Protein AF-A0A0F5JY64-F1 (afdb_monomer)

Foldseek 3Di:
DQVVLLVVLVVLLVVLVVDPPQPPCSVVLVVLSVLSVVLVVVLVVDLDLVSLLVSLLVSLVSSLVNLLSSQPPDPCSCVSNVVCLQVCLVVSLLSHLDPVSLVVSVCVNVVSVVVSVVVDDDDPVRVVVVVCSVVVSVVSSVVSNVVCNVVVVVVSVVVVVVVVVVVVVVVVVPPPPPLPDFQDDPQKGKAWWWFFKAFLVVLFGQATEIDIWTAHPVRHTDDPCCVLVVDPPDPSLVVLLSSLLRRLLLDLVFDDPNGAYEGEDELVNLLDPCSLVVSLVSNVVSVHQQLRYEYEYEDDPPHDLVSLLVSLVSNVVRNHFYEYPAAPVPPHDPVSCLSNVGQEYEYEQVLLVDADPQPRHRPLLVVCVVCVVSNHQYEYEAQDDLSSLLSCVLSVHGIYTHVLQHDIGSHPPPDSPVSSVSSVVSNVVNVVVQVVLQVQQCVVCVVVQVQVLQQLVQQQVCAPPSPCQLVGSNLQDPFWAWKFKAWPQQATPDDIHGRPPDPRADFPDVVQQDRRPDGCCPPPLNVVQVVPASHWDKDQWDQDNNRRATWIKTWHWHDHPPTIMIMITITGPRDPSRRGNSDDDD

Secondary structure (DSSP, 8-state):
-HHHHHHHHHHHHHHHHTSSS-TTTHHHHHHHHHHHHHHHHHHHT--SHHHHHHHHHHHHHHHHHHHHHHHTT-SSHHHHHHHHHHHHHHHHGGG--SHHHHHHHHHHHHHHHHHHHHTS---HHHHHHHHHHHHHHHHHHHHHHHHHHHHHHHHHHHHHHHHHHHHHHHHHTS----TTS-EEETTEEEEEEEEEEEETTTTEEEEEEEEEEEE-TT--EE-HHHHHHS-TTS-HHHHHHHHHHHHHHHHHHHSPTT-EEEEE--HHHHTSTTHHHHHHHHHHHTT--GGGEEEEEE--TT--HHHHHHHHHHHHTTT-EEEEEEETSSS--HHHHHHH--SEEEEPGGGTT-B-TTT--BSHHHHHHHHHHHT-EEEE----SHHHHHHHHHTT-SEE-STTT---BSSS-S-HHHHHHHHHHHHHHHHHHHHHHHHHHHHHHHHHHHHHHHHHHHHHHH-TT-TTGGG-GGGGSTTEEEEEEEETTS-BSSPPB-STTPPPPPPSSGGG--STT---TTSHHHHHHHHTTTS-EEPPPEE-TTT-SEEEEEEEEEEETTEEEEEEEEEE---TTSPPPP----

Solvent-accessible surface area (backbone atoms only — not comparable to full-atom values): 31755 Å² total; per-residue (Å²): 110,69,71,54,54,42,52,51,50,48,49,52,53,56,59,50,63,76,42,102,66,47,94,86,47,57,68,62,42,53,48,31,43,51,52,40,48,53,36,54,55,51,46,77,68,46,88,45,62,68,56,30,17,53,41,35,44,52,38,49,56,41,50,51,56,34,36,49,64,63,22,58,82,42,96,61,36,60,78,59,36,49,70,53,65,61,46,42,38,70,68,45,27,83,34,34,63,41,74,65,44,38,52,55,39,51,52,48,49,51,54,50,52,52,56,51,58,72,75,50,96,70,57,82,72,50,56,56,53,56,50,49,46,56,57,53,39,53,52,51,28,54,56,45,29,68,63,44,40,61,59,52,52,48,50,55,51,49,51,49,50,49,52,50,46,52,48,49,50,52,59,63,63,66,67,72,73,64,98,79,65,84,46,66,58,100,71,26,41,51,46,58,23,32,24,48,30,29,28,61,90,76,45,38,71,51,27,29,40,57,40,76,42,34,23,40,90,85,62,50,79,43,57,58,71,52,69,77,58,70,48,94,82,56,62,61,58,60,51,50,54,49,51,51,51,55,43,43,62,52,39,58,86,34,50,65,90,88,40,32,38,37,38,76,42,56,62,74,46,55,51,37,87,66,38,55,61,52,51,52,51,51,34,51,76,37,75,46,59,45,71,34,33,30,41,30,29,63,77,60,94,85,61,60,62,65,54,45,22,55,32,47,51,57,32,42,77,63,42,32,41,37,28,38,32,56,44,67,68,75,88,60,55,67,70,55,52,69,61,42,60,44,51,29,37,30,31,32,39,70,46,71,74,33,54,38,89,87,79,64,42,69,41,43,40,61,53,44,52,52,42,46,76,73,66,29,47,40,31,40,34,64,30,62,45,72,70,50,49,32,50,38,59,72,24,67,45,47,30,40,28,23,66,63,56,30,64,68,30,76,50,65,80,66,60,62,67,65,31,26,52,53,49,53,53,30,51,53,50,49,52,51,49,47,52,52,34,43,53,50,30,52,62,71,42,45,64,55,56,54,24,45,52,53,32,52,52,47,50,66,72,56,36,92,92,33,84,54,61,73,68,33,60,44,42,75,38,91,44,38,65,32,37,42,42,22,39,81,73,22,33,58,78,55,83,68,27,44,33,83,87,46,75,78,73,72,45,70,41,66,96,52,48,62,60,82,85,40,71,44,53,87,36,69,40,46,50,52,7,65,75,38,67,73,42,75,36,73,34,74,76,43,72,37,72,42,52,66,41,44,25,30,42,42,17,28,18,42,85,51,91,99,43,47,33,33,45,34,36,37,29,62,54,74,55,91,86,63,56,64,74,68,85,68,88,126

InterPro domains:
  IPR001633 EAL domain [PF00563] (189-408)
  IPR001633 EAL domain [PS50883] (174-422)
  IPR001633 EAL domain [SM00052] (154-413)
  IPR001633 EAL domain [cd01948] (189-408)
  IPR029151 Periplasmic sensor-like domain superfamily [SSF103190] (438-575)
  IPR035919 EAL domain superfamily [G3DSA:3.20.20.450] (185-430)
  IPR035919 EAL domain superfamily [SSF141868] (189-413)

Nearest PDB structures (foldseek):
  2w27-assembly1_B  TM=8.251E-01  e=2.059E-19  Bacillus subtilis
  6hq5-assembly1_B  TM=6.775E-01  e=5.168E-13  Bdellovibrio bacteriovorus HD100
  3pju-assembly1_A  TM=8.374E-01  e=8.292E-11  Pseudomonas fluorescens Pf0-1
  6hq4-assembly1_A  TM=6.434E-01  e=3.427E-12  Bdellovibrio bacteriovorus HD100
  6pwk-assembly1_A  TM=7.306E-01  e=1.885E-08  Vibrio cholerae O1 str. 2010EL-1786

Mean predicted aligned error: 16.57 Å

Sequence (586 aa):
MMSYAVLAFVFATLVRQMTQDTAGYVAYRLVCAIVMGALVFLLSRAHRPAQFGVIGTAFMLVLECGMWLNAINAHDPLCWILPSAVMIPVVAAPLWLTPLHFIVGTASFYGIGFALVNTLDLRHDAAIFCFFWGIVGVSACVLFEAGFYRFRLHHFQLKRRLDDLVKAQQAASVDAMPSSTPCSWAGIELKSHFQPLFSLSHQKAVGFEVLLRGYGADGTPISPPHIFGADPKADLTALDRLTQRLHLSNAHDALPDGAWLFLNVLPQTFILPGHPEFLENLVIHAGLATANIVIEVLESQDGDIIALSEAAARYRERGFQIAIDDFGAGHSNLDRLLRIQPDIVKLDGGLIRARCRSTKQPLLPYLVSLLHNVGMLVVVEGVETTADLILAVESNVDLVQGYLLGQPDTAANITVSDSAERVEQAFQQVGDMHGAQRRTYETQLQPYLSAMRRSVEQLRADGHPFPGFHALPMLELPLCYGCYLLDASGRPVLDPAFPGNRPPPAPRFPPMASNWDARWDNKPFFVAALATIGHPVFSQPYHSLTSGRACVALACAIPHQDQLLVLVTKLDWTSPSLAWPVATPL

Radius of gyration: 41.59 Å; Cα contacts (8 Å, |Δi|>4): 852; chains: 1; bounding box: 67×94×110 Å

Structure (mmCIF, N/CA/C/O backbone):
data_AF-A0A0F5JY64-F1
#
_entry.id   AF-A0A0F5JY64-F1
#
loop_
_atom_site.group_PDB
_atom_site.id
_atom_site.type_symbol
_atom_site.label_atom_id
_atom_site.label_alt_id
_atom_site.label_comp_id
_atom_site.label_asym_id
_atom_site.label_entity_id
_atom_site.label_seq_id
_atom_site.pdbx_PDB_ins_code
_atom_site.Cartn_x
_atom_site.Cartn_y
_atom_site.Cartn_z
_atom_site.occupancy
_atom_site.B_iso_or_equiv
_atom_site.auth_seq_id
_atom_site.auth_comp_id
_atom_site.auth_asym_id
_atom_site.auth_atom_id
_atom_site.pdbx_PDB_model_num
ATOM 1 N N . MET A 1 1 ? -11.565 -34.739 35.856 1.00 62.31 1 MET A N 1
ATOM 2 C CA . MET A 1 1 ? -11.216 -35.551 37.046 1.00 62.31 1 MET A CA 1
ATOM 3 C C . MET A 1 1 ? -12.437 -35.968 37.859 1.00 62.31 1 MET A C 1
ATOM 5 O O . MET A 1 1 ? -12.658 -37.160 37.963 1.00 62.31 1 MET A O 1
ATOM 9 N N . MET A 1 2 ? -13.258 -35.058 38.398 1.00 71.38 2 MET A N 1
ATOM 10 C CA . MET A 1 2 ? -14.348 -35.452 39.318 1.00 71.38 2 MET A CA 1
ATOM 11 C C . MET A 1 2 ? -15.415 -36.367 38.704 1.00 71.38 2 MET A C 1
ATOM 13 O O . MET A 1 2 ? -15.784 -37.363 39.314 1.00 71.38 2 MET A O 1
ATOM 17 N N . SER A 1 3 ? -15.836 -36.118 37.462 1.00 75.38 3 SER A N 1
ATOM 18 C CA . SER A 1 3 ? -16.765 -37.016 36.755 1.00 75.38 3 SER A CA 1
ATOM 19 C C . SER A 1 3 ? -16.196 -38.428 36.555 1.00 75.38 3 SER A C 1
ATOM 21 O O . SER A 1 3 ? -16.945 -39.398 36.546 1.00 75.38 3 SER A O 1
ATOM 23 N N . TYR A 1 4 ? -14.868 -38.556 36.450 1.00 75.69 4 TYR A N 1
ATOM 24 C CA . TYR A 1 4 ? -14.194 -39.852 36.361 1.00 75.69 4 TYR A CA 1
ATOM 25 C C . TYR A 1 4 ? -14.217 -40.596 37.703 1.00 75.69 4 TYR A C 1
ATOM 27 O O . TYR A 1 4 ? -14.405 -41.805 37.714 1.00 75.69 4 TYR A O 1
ATOM 35 N N . ALA A 1 5 ? -14.107 -39.887 38.833 1.00 72.75 5 ALA A N 1
ATOM 36 C CA . ALA A 1 5 ? -14.254 -40.493 40.159 1.00 72.75 5 ALA A CA 1
ATOM 37 C C . ALA A 1 5 ? -15.666 -41.070 40.369 1.00 72.75 5 ALA A C 1
ATOM 39 O O . ALA A 1 5 ? -15.803 -42.174 40.890 1.00 72.75 5 ALA A O 1
ATOM 40 N N . VAL A 1 6 ? -16.707 -40.376 39.888 1.00 80.44 6 VAL A N 1
ATOM 41 C CA . VAL A 1 6 ? -18.089 -40.892 39.905 1.00 80.44 6 VAL A CA 1
ATOM 42 C C . VAL A 1 6 ? -18.222 -42.140 39.031 1.00 80.44 6 VAL A C 1
ATOM 44 O O . VAL A 1 6 ? -18.781 -43.139 39.473 1.00 80.44 6 VAL A O 1
ATOM 47 N N . LEU A 1 7 ? -17.667 -42.118 37.815 1.00 79.56 7 LEU A N 1
ATOM 48 C CA . LEU A 1 7 ? -17.680 -43.269 36.908 1.00 79.56 7 LEU A CA 1
ATOM 49 C C . LEU A 1 7 ? -16.955 -44.484 37.515 1.00 79.56 7 LEU A C 1
ATOM 51 O O . LEU A 1 7 ? -17.487 -45.592 37.505 1.00 79.56 7 LEU A O 1
ATOM 55 N N . ALA A 1 8 ? -15.768 -44.268 38.084 1.00 76.88 8 ALA A N 1
ATOM 56 C CA . ALA A 1 8 ? -14.987 -45.303 38.753 1.00 76.88 8 ALA A CA 1
ATOM 57 C C . ALA A 1 8 ? -15.740 -45.889 39.957 1.00 76.88 8 ALA A C 1
ATOM 59 O O . ALA A 1 8 ? -15.743 -47.102 40.151 1.00 76.88 8 ALA A O 1
ATOM 60 N N . PHE A 1 9 ? -16.437 -45.048 40.726 1.00 80.25 9 PHE A N 1
ATOM 61 C CA . PHE A 1 9 ? -17.272 -45.491 41.839 1.00 80.25 9 PHE A CA 1
ATOM 62 C C . PHE A 1 9 ? -18.470 -46.340 41.382 1.00 80.25 9 PHE A C 1
ATOM 64 O O . PHE A 1 9 ? -18.772 -47.371 41.988 1.00 80.25 9 PHE A O 1
ATOM 71 N N . VAL A 1 10 ? -19.140 -45.944 40.296 1.00 81.69 10 VAL A N 1
ATOM 72 C CA . VAL A 1 10 ? -20.220 -46.738 39.687 1.00 81.69 10 VAL A CA 1
ATOM 73 C C . VAL A 1 10 ? -19.682 -48.089 39.223 1.00 81.69 10 VAL A C 1
ATOM 75 O O . VAL A 1 10 ? -20.279 -49.118 39.528 1.00 81.69 10 VAL A O 1
ATOM 78 N N . PHE A 1 11 ? -18.524 -48.109 38.562 1.00 80.00 11 PHE A N 1
ATOM 79 C CA . PHE A 1 11 ? -17.891 -49.349 38.125 1.00 80.00 11 PHE A CA 1
ATOM 80 C C . PHE A 1 11 ? -17.535 -50.260 39.308 1.00 80.00 11 PHE A C 1
ATOM 82 O O . PHE A 1 11 ? -17.880 -51.437 39.296 1.00 80.00 11 PHE A O 1
ATOM 89 N N . ALA A 1 12 ? -16.947 -49.715 40.377 1.00 76.25 12 ALA A N 1
ATOM 90 C CA . ALA A 1 12 ? -16.664 -50.462 41.603 1.00 76.25 12 ALA A CA 1
ATOM 91 C C . ALA A 1 12 ? -17.942 -51.029 42.250 1.00 76.25 12 ALA A C 1
ATOM 93 O O . ALA A 1 12 ? -17.951 -52.169 42.713 1.00 76.25 12 ALA A O 1
ATOM 94 N N . THR A 1 13 ? -19.040 -50.268 42.221 1.00 78.50 13 THR A N 1
ATOM 95 C CA . THR A 1 13 ? -20.354 -50.712 42.712 1.00 78.50 13 THR A CA 1
ATOM 96 C C . THR A 1 13 ? -20.895 -51.886 41.892 1.00 78.50 13 THR A C 1
ATOM 98 O O . THR A 1 13 ? -21.386 -52.856 42.472 1.00 78.50 13 THR A O 1
ATOM 101 N N . LEU A 1 14 ? -20.776 -51.827 40.560 1.00 79.94 14 LEU A N 1
ATOM 102 C CA . LEU A 1 14 ? -21.190 -52.897 39.646 1.00 79.94 14 LEU A CA 1
ATOM 103 C C . LEU A 1 14 ? -20.335 -54.157 39.827 1.00 79.94 14 LEU A C 1
ATOM 105 O O . LEU A 1 14 ? -20.876 -55.249 39.960 1.00 79.94 14 LEU A O 1
ATOM 109 N N . VAL A 1 15 ? -19.009 -54.015 39.916 1.00 78.62 15 VAL A N 1
ATOM 110 C CA . VAL A 1 15 ? -18.097 -55.145 40.165 1.00 78.62 15 VAL A CA 1
ATOM 111 C C . VAL A 1 15 ? -18.389 -55.784 41.524 1.00 78.62 15 VAL A C 1
ATOM 113 O O . VAL A 1 15 ? -18.421 -57.008 41.640 1.00 78.62 15 VAL A O 1
ATOM 116 N N . ARG A 1 16 ? -18.690 -54.981 42.553 1.00 75.44 16 ARG A N 1
ATOM 117 C CA . ARG A 1 16 ? -19.065 -55.507 43.870 1.00 75.44 16 ARG A CA 1
ATOM 118 C C . ARG A 1 16 ? -20.355 -56.329 43.807 1.00 75.44 16 ARG A C 1
ATOM 120 O O . ARG A 1 16 ? -20.414 -57.350 44.479 1.00 75.44 16 ARG A O 1
ATOM 127 N N . GLN A 1 17 ? -21.349 -55.965 42.992 1.00 75.00 17 GLN A N 1
ATOM 128 C CA . GLN A 1 17 ? -22.578 -56.766 42.823 1.00 75.00 17 GLN A CA 1
ATOM 129 C C . GLN A 1 17 ? -22.339 -58.171 42.255 1.00 75.00 17 GLN A C 1
ATOM 131 O O . GLN A 1 17 ? -23.184 -59.042 42.430 1.00 75.00 17 GLN A O 1
ATOM 136 N N . MET A 1 18 ? -21.206 -58.409 41.591 1.00 76.56 18 MET A N 1
ATOM 137 C CA . MET A 1 18 ? -20.865 -59.722 41.033 1.00 76.56 18 MET A CA 1
ATOM 138 C C . MET A 1 18 ? -20.319 -60.701 42.089 1.00 76.56 18 MET A C 1
ATOM 140 O O . MET A 1 18 ? -20.058 -61.860 41.778 1.00 76.56 18 MET A O 1
ATOM 144 N N . THR A 1 19 ? -20.137 -60.252 43.336 1.00 73.06 19 THR A N 1
ATOM 145 C CA . THR A 1 19 ? -19.655 -61.078 44.456 1.00 73.06 19 THR A CA 1
ATOM 146 C C . THR A 1 19 ? -20.829 -61.552 45.324 1.00 73.06 19 THR A C 1
ATOM 148 O O . THR A 1 19 ? -21.798 -60.820 45.493 1.00 73.06 19 THR A O 1
ATOM 151 N N . GLN A 1 20 ? -20.761 -62.771 45.875 1.00 58.16 20 GLN A N 1
ATOM 152 C CA . GLN A 1 20 ? -21.917 -63.517 46.418 1.00 58.16 20 GLN A CA 1
ATOM 153 C C . GLN A 1 20 ? -22.604 -62.914 47.675 1.00 58.16 20 GLN A C 1
ATOM 155 O O . GLN A 1 20 ? -23.616 -63.449 48.111 1.00 58.16 20 GLN A O 1
ATOM 160 N N . ASP A 1 21 ? -22.137 -61.772 48.202 1.00 60.50 21 ASP A N 1
ATOM 161 C CA . ASP A 1 21 ? -22.547 -61.192 49.498 1.00 60.50 21 ASP A CA 1
ATOM 162 C C . ASP A 1 21 ? -22.964 -59.702 49.409 1.00 60.50 21 ASP A C 1
ATOM 164 O O . ASP A 1 21 ? -22.333 -58.813 49.990 1.00 60.50 21 ASP A O 1
ATOM 168 N N . THR A 1 22 ? -24.006 -59.368 48.630 1.00 58.56 22 THR A N 1
ATOM 169 C CA . THR A 1 22 ? -24.363 -57.946 48.374 1.00 58.56 22 THR A CA 1
ATOM 170 C C . THR A 1 22 ? -25.824 -57.528 48.527 1.00 58.56 22 THR A C 1
ATOM 172 O O . THR A 1 22 ? -26.138 -56.365 48.266 1.00 58.56 22 THR A O 1
ATOM 175 N N . ALA A 1 23 ? -26.727 -58.402 48.968 1.00 56.69 23 ALA A N 1
ATOM 176 C CA . ALA A 1 23 ? -28.171 -58.165 48.832 1.00 56.69 23 ALA A CA 1
ATOM 177 C C . ALA A 1 23 ? -28.733 -56.928 49.582 1.00 56.69 23 ALA A C 1
ATOM 179 O O . ALA A 1 23 ? -29.783 -56.425 49.197 1.00 56.69 23 ALA A O 1
ATOM 180 N N . GLY A 1 24 ? -28.051 -56.390 50.604 1.00 64.62 24 GLY A N 1
ATOM 181 C CA . GLY A 1 24 ? -28.606 -55.327 51.464 1.00 64.62 24 GLY A CA 1
ATOM 182 C C . GLY A 1 24 ? -28.266 -53.870 51.107 1.00 64.62 24 GLY A C 1
ATOM 183 O O . GLY A 1 24 ? -28.980 -52.966 51.531 1.00 64.62 24 GLY A O 1
ATOM 184 N N . TYR A 1 25 ? -27.197 -53.604 50.345 1.00 73.56 25 TYR A N 1
ATOM 185 C CA . TYR A 1 25 ? -26.609 -52.247 50.276 1.00 73.56 25 TYR A CA 1
ATOM 186 C C . TYR A 1 25 ? -26.565 -51.615 48.881 1.00 73.56 25 TYR A C 1
ATOM 188 O O . TYR A 1 25 ? -26.108 -50.483 48.726 1.00 73.56 25 TYR A O 1
ATOM 196 N N . VAL A 1 26 ? -27.062 -52.310 47.856 1.00 78.00 26 VAL A N 1
ATOM 197 C CA . VAL A 1 26 ? -27.033 -51.835 46.462 1.00 78.00 26 VAL A CA 1
ATOM 198 C C . VAL A 1 26 ? -27.728 -50.484 46.291 1.00 78.00 26 VAL A C 1
ATOM 200 O O . VAL A 1 26 ? -27.163 -49.585 45.669 1.00 78.00 26 VAL A O 1
ATOM 203 N N . ALA A 1 27 ? -28.923 -50.322 46.866 1.00 79.75 27 ALA A N 1
ATOM 204 C CA . ALA A 1 27 ? -29.686 -49.081 46.757 1.00 79.75 27 ALA A CA 1
ATOM 205 C C . ALA A 1 27 ? -28.915 -47.893 47.355 1.00 79.75 27 ALA A C 1
ATOM 207 O O . ALA A 1 27 ? -28.800 -46.848 46.720 1.00 79.75 27 ALA A O 1
ATOM 208 N N . TYR A 1 28 ? -28.303 -48.080 48.527 1.00 83.38 28 TYR A N 1
ATOM 209 C CA . TYR A 1 28 ? -27.501 -47.048 49.186 1.00 83.38 28 TYR A CA 1
ATOM 210 C C . TYR A 1 28 ? -26.251 -46.671 48.377 1.00 83.38 28 TYR A C 1
ATOM 212 O O . TYR A 1 28 ? -25.941 -45.488 48.248 1.00 83.38 28 TYR A O 1
ATOM 220 N N . ARG A 1 29 ? -25.575 -47.644 47.749 1.00 85.00 29 ARG A N 1
ATOM 221 C CA . ARG A 1 29 ? -24.417 -47.377 46.874 1.00 85.00 29 ARG A CA 1
ATOM 222 C C . ARG A 1 29 ? -24.811 -46.561 45.639 1.00 85.00 29 ARG A C 1
ATOM 224 O O . ARG A 1 29 ? -24.128 -45.600 45.292 1.00 85.00 29 ARG A O 1
ATOM 231 N N . LEU A 1 30 ? -25.935 -46.893 45.003 1.00 83.44 30 LEU A N 1
ATOM 232 C CA . LEU A 1 30 ? -26.446 -46.135 43.855 1.00 83.44 30 LEU A CA 1
ATOM 233 C C . LEU A 1 30 ? -26.861 -44.710 44.246 1.00 83.44 30 LEU A C 1
ATOM 235 O O . LEU A 1 30 ? -26.575 -43.770 43.506 1.00 83.44 30 LEU A O 1
ATOM 239 N N . VAL A 1 31 ? -27.456 -44.525 45.429 1.00 89.75 31 VAL A N 1
ATOM 240 C CA . VAL A 1 31 ? -27.759 -43.189 45.968 1.00 89.75 31 VAL A CA 1
ATOM 241 C C . VAL A 1 31 ? -26.480 -42.369 46.141 1.00 89.75 31 VAL A C 1
ATOM 243 O O . VAL A 1 31 ? -26.442 -41.226 45.690 1.00 89.75 31 VAL A O 1
ATOM 246 N N . CYS A 1 32 ? -25.406 -42.942 46.698 1.00 87.25 32 CYS A N 1
ATOM 247 C CA . CYS A 1 32 ? -24.112 -42.258 46.785 1.00 87.25 32 CYS A CA 1
ATOM 248 C C . CYS A 1 32 ? -23.604 -41.819 45.402 1.00 87.25 32 CYS A C 1
ATOM 250 O O . CYS A 1 32 ? -23.175 -40.677 45.248 1.00 87.25 32 CYS A O 1
ATOM 252 N N . ALA A 1 33 ? -23.700 -42.679 44.383 1.00 85.69 33 ALA A N 1
ATOM 253 C CA . ALA A 1 33 ? -23.288 -42.340 43.019 1.00 85.69 33 ALA A CA 1
ATOM 254 C C . ALA A 1 33 ? -24.092 -41.166 42.428 1.00 85.69 33 ALA A C 1
ATOM 256 O O . ALA A 1 33 ? -23.510 -40.249 41.845 1.00 85.69 33 ALA A O 1
ATOM 257 N N . ILE A 1 34 ? -25.416 -41.162 42.618 1.00 90.00 34 ILE A N 1
ATOM 258 C CA . ILE A 1 34 ? -26.307 -40.091 42.147 1.00 90.00 34 ILE A CA 1
ATOM 259 C C . ILE A 1 34 ? -25.987 -38.772 42.854 1.00 90.00 34 ILE A C 1
ATOM 261 O O . ILE A 1 34 ? -25.830 -37.741 42.197 1.00 90.00 34 ILE A O 1
ATOM 265 N N . VAL A 1 35 ? -25.849 -38.802 44.182 1.00 91.44 35 VAL A N 1
ATOM 266 C CA . VAL A 1 35 ? -25.525 -37.613 44.982 1.00 91.44 35 VAL A CA 1
ATOM 267 C C . VAL A 1 35 ? -24.159 -37.055 44.580 1.00 91.44 35 VAL A C 1
ATOM 269 O O . VAL A 1 35 ? -24.030 -35.849 44.372 1.00 91.44 35 VAL A O 1
ATOM 272 N N . MET A 1 36 ? -23.156 -37.912 44.376 1.00 88.12 36 MET A N 1
ATOM 273 C CA . MET A 1 36 ? -21.852 -37.488 43.866 1.00 88.12 36 MET A CA 1
ATOM 274 C C . MET A 1 36 ? -21.953 -36.843 42.478 1.00 88.12 36 MET A C 1
ATOM 276 O O . MET A 1 36 ? -21.377 -35.779 42.265 1.00 88.12 36 MET A O 1
ATOM 280 N N . GLY A 1 37 ? -22.721 -37.421 41.549 1.00 87.25 37 GLY A N 1
ATOM 281 C CA . GLY A 1 37 ? -22.964 -36.828 40.229 1.00 87.25 37 GLY A CA 1
ATOM 282 C C . GLY A 1 37 ? -23.618 -35.443 40.304 1.00 87.25 37 GLY A C 1
ATOM 283 O O . GLY A 1 37 ? -23.169 -34.506 39.638 1.00 87.25 37 GLY A O 1
ATOM 284 N N . ALA A 1 38 ? -24.621 -35.282 41.171 1.00 90.69 38 ALA A N 1
ATOM 285 C CA . ALA A 1 38 ? -25.279 -33.999 41.410 1.00 90.69 38 ALA A CA 1
ATOM 286 C C . ALA A 1 38 ? -24.311 -32.955 41.990 1.00 90.69 38 ALA A C 1
ATOM 288 O O . ALA A 1 38 ? -24.301 -31.803 41.554 1.00 90.69 38 ALA A O 1
ATOM 289 N N . LEU A 1 39 ? -23.446 -33.358 42.924 1.00 89.44 39 LEU A N 1
ATOM 290 C CA . LEU A 1 39 ? -22.434 -32.479 43.509 1.00 89.44 39 LEU A CA 1
ATOM 291 C C . LEU A 1 39 ? -21.385 -32.045 42.477 1.00 89.44 39 LEU A C 1
ATOM 293 O O . LEU A 1 39 ? -21.033 -30.870 42.451 1.00 89.44 39 LEU A O 1
ATOM 297 N N . VAL A 1 40 ? -20.949 -32.925 41.567 1.00 86.69 40 VAL A N 1
ATOM 298 C CA . VAL A 1 40 ? -20.048 -32.547 40.456 1.00 86.69 40 VAL A CA 1
ATOM 299 C C . VAL A 1 40 ? -20.697 -31.513 39.537 1.00 86.69 40 VAL A C 1
ATOM 301 O O . VAL A 1 40 ? -20.050 -30.544 39.131 1.00 86.69 40 VAL A O 1
ATOM 304 N N . PHE A 1 41 ? -21.985 -31.680 39.236 1.00 87.50 41 PHE A N 1
ATOM 305 C CA . PHE A 1 41 ? -22.731 -30.707 38.447 1.00 87.50 41 PHE A CA 1
ATOM 306 C C . PHE A 1 41 ? -22.832 -29.350 39.157 1.00 87.50 41 PHE A C 1
ATOM 308 O O . PHE A 1 41 ? -22.538 -28.316 38.554 1.00 87.50 41 PHE A O 1
ATOM 315 N N . LEU A 1 42 ? -23.167 -29.336 40.450 1.00 87.31 42 LEU A N 1
ATOM 316 C CA . LEU A 1 42 ? -23.212 -28.112 41.255 1.00 87.31 42 LEU A CA 1
ATOM 317 C C . LEU A 1 42 ? -21.841 -27.431 41.350 1.00 87.31 42 LEU A C 1
ATOM 319 O O . LEU A 1 42 ? -21.758 -26.205 41.280 1.00 87.31 42 LEU A O 1
ATOM 323 N N . LEU A 1 43 ? -20.763 -28.213 41.431 1.00 82.88 43 LEU A N 1
ATOM 324 C CA . LEU A 1 43 ? -19.391 -27.712 41.473 1.00 82.88 43 LEU A CA 1
ATOM 325 C C . LEU A 1 43 ? -19.035 -26.921 40.200 1.00 82.88 43 LEU A C 1
ATOM 327 O O . LEU A 1 43 ? -18.375 -25.886 40.286 1.00 82.88 43 LEU A O 1
ATOM 331 N N . SER A 1 44 ? -19.525 -27.349 39.028 1.00 80.38 44 SER A N 1
ATOM 332 C CA . SER A 1 44 ? -19.327 -26.636 37.751 1.00 80.38 44 SER A CA 1
ATOM 333 C C . SER A 1 44 ? -20.014 -25.263 37.692 1.00 80.38 44 SER A C 1
ATOM 335 O O . SER A 1 44 ? -19.618 -24.400 36.909 1.00 80.38 44 SER A O 1
ATOM 337 N N . ARG A 1 45 ? -21.014 -25.046 38.554 1.00 82.06 45 ARG A N 1
ATOM 338 C CA . ARG A 1 45 ? -21.799 -23.809 38.662 1.00 82.06 45 ARG A CA 1
ATOM 339 C C . ARG A 1 45 ? -21.396 -22.940 39.854 1.00 82.06 45 ARG A C 1
ATOM 341 O O . ARG A 1 45 ? -22.040 -21.931 40.125 1.00 82.06 45 ARG A O 1
ATOM 348 N N . ALA A 1 46 ? -20.355 -23.310 40.597 1.00 83.00 46 ALA A N 1
ATOM 349 C CA . ALA A 1 46 ? -19.919 -22.526 41.742 1.00 83.00 46 ALA A CA 1
ATOM 350 C C . ALA A 1 46 ? -19.161 -21.265 41.288 1.00 83.00 46 ALA A C 1
ATOM 352 O O . ALA A 1 46 ? -18.123 -21.342 40.632 1.00 83.00 46 ALA A O 1
ATOM 353 N N . HIS A 1 47 ? -19.665 -20.093 41.682 1.00 76.56 47 HIS A N 1
ATOM 354 C CA . HIS A 1 47 ? -19.067 -18.792 41.347 1.00 76.56 47 HIS A CA 1
ATOM 355 C C . HIS A 1 47 ? -18.235 -18.196 42.491 1.00 76.56 47 HIS A C 1
ATOM 357 O O . HIS A 1 47 ? -17.524 -17.211 42.298 1.00 76.56 47 HIS A O 1
ATOM 363 N N . ARG A 1 48 ? -18.321 -18.774 43.698 1.00 80.44 48 ARG A N 1
ATOM 364 C CA . ARG A 1 48 ? -17.596 -18.312 44.889 1.00 80.44 48 ARG A CA 1
ATOM 365 C C . ARG A 1 48 ? -16.697 -19.419 45.444 1.00 80.44 48 ARG A C 1
ATOM 367 O O . ARG A 1 48 ? -17.173 -20.548 45.578 1.00 80.44 48 ARG A O 1
ATOM 374 N N . PRO A 1 49 ? -15.465 -19.095 45.885 1.00 77.00 49 PRO A N 1
ATOM 375 C CA . PRO A 1 49 ? -14.561 -20.072 46.497 1.00 77.00 49 PRO A CA 1
ATOM 376 C C . PRO A 1 49 ? -15.176 -20.824 47.686 1.00 77.00 49 PRO A C 1
ATOM 378 O O . PRO A 1 49 ? -14.980 -22.027 47.820 1.00 77.00 49 PRO A O 1
ATOM 381 N N . ALA A 1 50 ? -15.981 -20.141 48.508 1.00 80.56 50 ALA A N 1
ATOM 382 C CA . ALA A 1 50 ? -16.659 -20.757 49.649 1.00 80.56 50 ALA A CA 1
ATOM 383 C C . ALA A 1 50 ? -17.700 -21.813 49.234 1.00 80.56 50 ALA A C 1
ATOM 385 O O . ALA A 1 50 ? -17.743 -22.892 49.811 1.00 80.56 50 ALA A O 1
ATOM 386 N N . GLN A 1 51 ? -18.508 -21.536 48.204 1.00 82.38 51 GLN A N 1
ATOM 387 C CA . GLN A 1 51 ? -19.512 -22.489 47.708 1.00 82.38 51 GLN A CA 1
ATOM 388 C C . GLN A 1 51 ? -18.847 -23.732 47.120 1.00 82.38 51 GLN A C 1
ATOM 390 O O . GLN A 1 51 ? -19.255 -24.851 47.409 1.00 82.38 51 GLN A O 1
ATOM 395 N N . PHE A 1 52 ? -17.796 -23.528 46.326 1.00 81.75 52 PHE A N 1
ATOM 396 C CA . PHE A 1 52 ? -17.025 -24.620 45.746 1.00 81.75 52 PHE A CA 1
ATOM 397 C C . PHE A 1 52 ? -16.381 -25.495 46.832 1.00 81.75 52 PHE A C 1
ATOM 399 O O . PHE A 1 52 ? -16.460 -26.716 46.741 1.00 81.75 52 PHE A O 1
ATOM 406 N N . GLY A 1 53 ? -15.822 -24.882 47.884 1.00 80.12 53 GLY A N 1
ATOM 407 C CA . GLY A 1 53 ? -15.256 -25.597 49.031 1.00 80.12 53 GLY A CA 1
ATOM 408 C C . GLY A 1 53 ? -16.283 -26.461 49.764 1.00 80.12 53 GLY A C 1
ATOM 409 O O . GLY A 1 53 ? -16.032 -27.639 49.986 1.00 80.12 53 GLY A O 1
ATOM 410 N N . VAL A 1 54 ? -17.468 -25.920 50.072 1.00 84.12 54 VAL A N 1
ATOM 411 C CA . VAL A 1 54 ? -18.551 -26.677 50.734 1.00 84.12 54 VAL A CA 1
ATOM 412 C C . VAL A 1 54 ? -19.022 -27.862 49.887 1.00 84.12 54 VAL A C 1
ATOM 414 O O . VAL A 1 54 ? -19.179 -28.965 50.410 1.00 84.12 54 VAL A O 1
ATOM 417 N N . ILE A 1 55 ? -19.223 -27.659 48.580 1.00 85.50 55 ILE A N 1
ATOM 418 C CA . ILE A 1 55 ? -19.630 -28.731 47.657 1.00 85.50 55 ILE A CA 1
ATOM 419 C C . ILE A 1 55 ? -18.536 -29.804 47.574 1.00 85.50 55 ILE A C 1
ATOM 421 O O . ILE A 1 55 ? -18.845 -30.994 47.582 1.00 85.50 55 ILE A O 1
ATOM 425 N N . GLY A 1 56 ? -17.267 -29.389 47.548 1.00 82.06 56 GLY A N 1
ATOM 426 C CA . GLY A 1 56 ? -16.111 -30.278 47.603 1.00 82.06 56 GLY A CA 1
ATOM 427 C C . GLY A 1 56 ? -16.089 -31.142 48.864 1.00 82.06 56 GLY A C 1
ATOM 428 O O . GLY A 1 56 ? -15.980 -32.362 48.760 1.00 82.06 56 GLY A O 1
ATOM 429 N N . THR A 1 57 ? -16.281 -30.542 50.043 1.00 80.81 57 THR A N 1
ATOM 430 C CA . THR A 1 57 ? -16.377 -31.277 51.316 1.00 80.81 57 THR A CA 1
ATOM 431 C C . THR A 1 57 ? -17.530 -32.279 51.300 1.00 80.81 57 THR A C 1
ATOM 433 O O . THR A 1 57 ? -17.348 -33.436 51.667 1.00 80.81 57 THR A O 1
ATOM 436 N N . ALA A 1 58 ? -18.714 -31.867 50.838 1.00 85.50 58 ALA A N 1
ATOM 437 C CA . ALA A 1 58 ? -19.875 -32.750 50.762 1.00 85.50 58 ALA A CA 1
ATOM 438 C C . ALA A 1 58 ? -19.635 -33.937 49.815 1.00 85.50 58 ALA A C 1
ATOM 440 O O . ALA A 1 58 ? -19.982 -35.069 50.145 1.00 85.50 58 ALA A O 1
ATOM 441 N N . PHE A 1 59 ? -19.002 -33.698 48.663 1.00 85.25 59 PHE A N 1
ATOM 442 C CA . PHE A 1 59 ? -18.658 -34.749 47.702 1.00 85.25 59 PHE A CA 1
ATOM 443 C C . PHE A 1 59 ? -17.749 -35.807 48.331 1.00 85.25 59 PHE A C 1
ATOM 445 O O . PHE A 1 59 ? -17.977 -37.003 48.160 1.00 85.25 59 PHE A O 1
ATOM 452 N N . MET A 1 60 ? -16.763 -35.361 49.108 1.00 79.38 60 MET A N 1
ATOM 453 C CA . MET A 1 60 ? -15.811 -36.232 49.793 1.00 79.38 60 MET A CA 1
ATOM 454 C C . MET A 1 60 ? -16.485 -37.125 50.831 1.00 79.38 60 MET A C 1
ATOM 456 O O . MET A 1 60 ? -16.283 -38.335 50.812 1.00 79.38 60 MET A O 1
ATOM 460 N N . LEU A 1 61 ? -17.352 -36.552 51.667 1.00 82.12 61 LEU A N 1
ATOM 461 C CA . LEU A 1 61 ? -18.092 -37.306 52.682 1.00 82.12 61 LEU A CA 1
ATOM 462 C C . LEU A 1 61 ? -18.972 -38.399 52.061 1.00 82.12 61 LEU A C 1
ATOM 464 O O . LEU A 1 61 ? -19.034 -39.525 52.557 1.00 82.12 61 LEU A O 1
ATOM 468 N N . VAL A 1 62 ? -19.643 -38.085 50.950 1.00 86.12 62 VAL A N 1
ATOM 469 C CA . VAL A 1 62 ? -20.498 -39.050 50.244 1.00 86.12 62 VAL A CA 1
ATOM 470 C C . VAL A 1 62 ? -19.662 -40.157 49.602 1.00 86.12 62 VAL A C 1
ATOM 472 O O . VAL A 1 62 ? -20.064 -41.322 49.645 1.00 86.12 62 VAL A O 1
ATOM 475 N N . LEU A 1 63 ? -18.496 -39.818 49.044 1.00 82.62 63 LEU A N 1
ATOM 476 C CA . LEU A 1 63 ? -17.564 -40.790 48.478 1.00 82.62 63 LEU A CA 1
ATOM 477 C C . LEU A 1 63 ? -17.051 -41.765 49.548 1.00 82.62 63 LEU A C 1
ATOM 479 O O . LEU A 1 63 ? -17.045 -42.971 49.308 1.00 82.62 63 LEU A O 1
ATOM 483 N N . GLU A 1 64 ? -16.697 -41.277 50.739 1.00 78.31 64 GLU A N 1
ATOM 484 C CA . GLU A 1 64 ? -16.280 -42.119 51.869 1.00 78.31 64 GLU A CA 1
ATOM 485 C C . GLU A 1 64 ? -17.374 -43.059 52.357 1.00 78.31 64 GLU A C 1
ATOM 487 O O . GLU A 1 64 ? -17.137 -44.259 52.517 1.00 78.31 64 GLU A O 1
ATOM 492 N N . CYS A 1 65 ? -18.594 -42.545 52.521 1.00 83.06 65 CYS A N 1
ATOM 493 C CA . CYS A 1 65 ? -19.744 -43.376 52.867 1.00 83.06 65 CYS A CA 1
ATOM 494 C C . CYS A 1 65 ? -19.973 -44.468 51.810 1.00 83.06 65 CYS A C 1
ATOM 496 O O . CYS A 1 65 ? -20.233 -45.625 52.141 1.00 83.06 65 CYS A O 1
ATOM 498 N N . GLY A 1 66 ? -19.824 -44.124 50.529 1.00 81.44 66 GLY A N 1
ATOM 499 C CA . GLY A 1 66 ? -19.920 -45.074 49.427 1.00 81.44 66 GLY A CA 1
ATOM 500 C C . GLY A 1 66 ? -18.837 -46.157 49.463 1.00 81.44 66 GLY A C 1
ATOM 501 O O . GLY A 1 66 ? -19.132 -47.327 49.217 1.00 81.44 6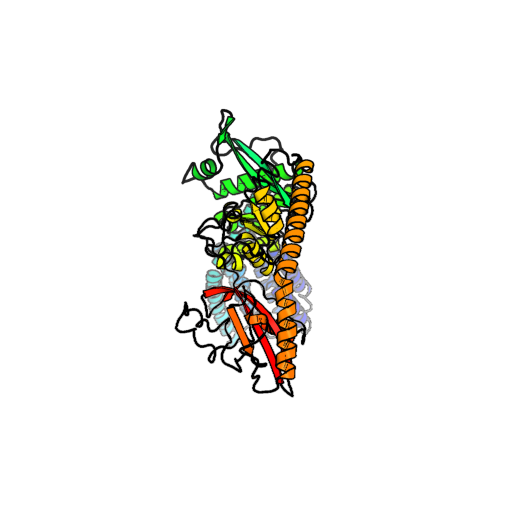6 GLY A O 1
ATOM 502 N N . MET A 1 67 ? -17.590 -45.794 49.783 1.00 79.12 67 MET A N 1
ATOM 503 C CA . MET A 1 67 ? -16.497 -46.760 49.949 1.00 79.12 67 MET A CA 1
ATOM 504 C C . MET A 1 67 ? -16.773 -47.732 51.094 1.00 79.12 67 MET A C 1
ATOM 506 O O . MET A 1 67 ? -16.593 -48.937 50.924 1.00 79.12 67 MET A O 1
ATOM 510 N N . TRP A 1 68 ? -17.261 -47.231 52.232 1.00 78.50 68 TRP A N 1
ATOM 511 C CA . TRP A 1 68 ? -17.644 -48.082 53.358 1.00 78.50 68 TRP A CA 1
ATOM 512 C C . TRP A 1 68 ? -18.704 -49.101 52.952 1.00 78.50 68 TRP A C 1
ATOM 514 O O . TRP A 1 68 ? -18.536 -50.299 53.173 1.00 78.50 68 TRP A O 1
ATOM 524 N N . LEU A 1 69 ? -19.751 -48.645 52.261 1.00 79.94 69 LEU A N 1
ATOM 525 C CA . LEU A 1 69 ? -20.798 -49.527 51.753 1.00 79.94 69 LEU A CA 1
ATOM 526 C C . LEU A 1 69 ? -20.255 -50.593 50.796 1.00 79.94 69 LEU A C 1
ATOM 528 O O . LEU A 1 69 ? -20.835 -51.676 50.724 1.00 79.94 69 LEU A O 1
ATOM 532 N N . ASN A 1 70 ? -19.178 -50.319 50.054 1.00 76.94 70 ASN A N 1
ATOM 533 C CA . ASN A 1 70 ? -18.522 -51.300 49.184 1.00 76.94 70 ASN A CA 1
ATOM 534 C C . ASN A 1 70 ? -17.668 -52.314 49.964 1.00 76.94 70 ASN A C 1
ATOM 536 O O . ASN A 1 70 ? -17.586 -53.472 49.549 1.00 76.94 70 ASN A O 1
ATOM 540 N N . ALA A 1 71 ? -17.093 -51.908 51.096 1.00 77.56 71 ALA A N 1
ATOM 541 C CA . ALA A 1 71 ? -16.198 -52.724 51.912 1.00 77.56 71 ALA A CA 1
ATOM 542 C C . ALA A 1 71 ? -16.905 -53.601 52.957 1.00 77.56 71 ALA A C 1
ATOM 544 O O . ALA A 1 71 ? -16.385 -54.659 53.308 1.00 77.56 71 ALA A O 1
ATOM 545 N 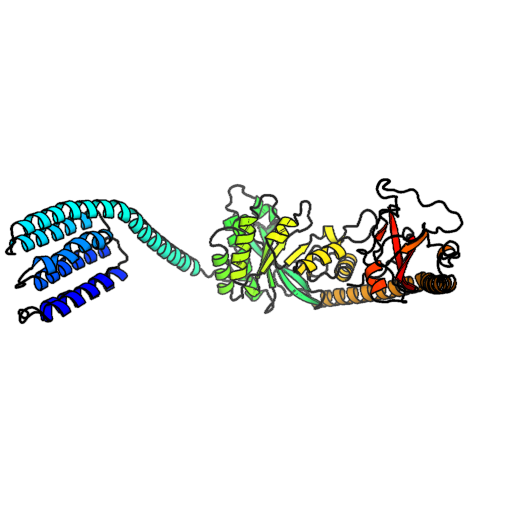N . ILE A 1 72 ? -18.088 -53.197 53.438 1.00 76.06 72 ILE A N 1
ATOM 546 C CA . ILE A 1 72 ? -18.893 -54.001 54.371 1.00 76.06 72 ILE A CA 1
ATOM 547 C C . ILE A 1 72 ? -19.107 -55.410 53.806 1.00 76.06 72 ILE A C 1
ATOM 549 O O . ILE A 1 72 ? -19.462 -55.574 52.632 1.00 76.06 72 ILE A O 1
ATOM 553 N N . ASN A 1 73 ? -18.915 -56.418 54.663 1.00 73.00 73 ASN A N 1
ATOM 554 C CA . ASN A 1 73 ? -19.088 -57.843 54.365 1.00 73.00 73 ASN A CA 1
ATOM 555 C C . ASN A 1 73 ? -18.248 -58.341 53.172 1.00 73.00 73 ASN A C 1
ATOM 557 O O . ASN A 1 73 ? -18.645 -59.271 52.476 1.00 73.00 73 ASN A O 1
ATOM 561 N N . ALA A 1 74 ? -17.128 -57.687 52.855 1.00 73.81 74 ALA A N 1
ATOM 562 C CA . ALA A 1 74 ? -16.165 -58.205 51.890 1.00 73.81 74 ALA A CA 1
ATOM 563 C C . ALA A 1 74 ? -15.147 -59.110 52.601 1.00 73.81 74 ALA A C 1
ATOM 565 O O . ALA A 1 74 ? -14.719 -58.791 53.706 1.00 73.81 74 ALA A O 1
ATOM 566 N N . HIS A 1 75 ? -14.725 -60.202 51.952 1.00 72.62 75 HIS A N 1
ATOM 567 C CA . HIS A 1 75 ? -13.694 -61.097 52.497 1.00 72.62 75 HIS A CA 1
ATOM 568 C C . HIS A 1 75 ? -12.352 -60.389 52.734 1.00 72.62 75 HIS A C 1
ATOM 570 O O . HIS A 1 75 ? -11.732 -60.605 53.768 1.00 72.62 75 HIS A O 1
ATOM 576 N N . ASP A 1 76 ? -11.947 -59.513 51.809 1.00 75.19 76 ASP A N 1
ATOM 577 C CA . ASP A 1 76 ? -10.752 -58.672 51.927 1.00 75.19 76 ASP A CA 1
ATOM 578 C C . ASP A 1 76 ? -11.152 -57.194 51.760 1.00 75.19 76 ASP A C 1
ATOM 580 O O . ASP A 1 76 ? -11.072 -56.639 50.658 1.00 75.19 76 ASP A O 1
ATOM 584 N N . PRO A 1 77 ? -11.633 -56.528 52.828 1.00 73.81 77 PRO A N 1
ATOM 585 C CA . PRO A 1 77 ? -12.225 -55.190 52.736 1.00 73.81 77 PRO A CA 1
ATOM 586 C C . PRO A 1 77 ? -11.225 -54.123 52.275 1.00 73.81 77 PRO A C 1
ATOM 588 O O . PRO A 1 77 ? -11.608 -53.153 51.619 1.00 73.81 77 PRO A O 1
ATOM 591 N N . LEU A 1 78 ? -9.930 -54.325 52.528 1.00 72.44 78 LEU A N 1
ATOM 592 C CA . LEU A 1 78 ? -8.883 -53.418 52.065 1.00 72.44 78 LEU A CA 1
ATOM 593 C C . LEU A 1 78 ? -8.773 -53.337 50.543 1.00 72.44 78 LEU A C 1
ATOM 595 O O . LEU A 1 78 ? -8.562 -52.244 50.027 1.00 72.44 78 LEU A O 1
ATOM 599 N N . CYS A 1 79 ? -8.961 -54.433 49.805 1.00 71.81 79 CYS A N 1
ATOM 600 C CA . CYS A 1 79 ? -8.893 -54.405 48.339 1.00 71.81 79 CYS A CA 1
ATOM 601 C C . CYS A 1 79 ? -9.973 -53.501 47.720 1.00 71.81 79 CYS A C 1
ATOM 603 O O . CYS A 1 79 ? -9.788 -52.987 46.619 1.00 71.81 79 CYS A O 1
ATOM 605 N N . TRP A 1 80 ? -11.069 -53.266 48.448 1.00 73.94 80 TRP A N 1
ATOM 606 C CA . TRP A 1 80 ? -12.180 -52.412 48.028 1.00 73.94 80 TRP A CA 1
ATOM 607 C C . TRP A 1 80 ? -12.026 -50.948 48.456 1.00 73.94 80 TRP A C 1
ATOM 609 O O . TRP A 1 80 ? -12.664 -50.078 47.868 1.00 73.94 80 TRP A O 1
ATOM 619 N N . ILE A 1 81 ? -11.177 -50.668 49.450 1.00 73.25 81 ILE A N 1
ATOM 620 C CA . ILE A 1 81 ? -10.940 -49.317 49.983 1.00 73.25 81 ILE A CA 1
ATOM 621 C C . ILE A 1 81 ? -9.651 -48.712 49.415 1.00 73.25 81 ILE A C 1
ATOM 623 O O . ILE A 1 81 ? -9.626 -47.531 49.081 1.00 73.25 81 ILE A O 1
ATOM 627 N N . LEU A 1 82 ? -8.584 -49.504 49.271 1.00 69.00 82 LEU A N 1
ATOM 628 C CA . LEU A 1 82 ? -7.220 -49.028 49.009 1.00 69.00 82 LEU A CA 1
ATOM 629 C C . LEU A 1 82 ? -7.069 -48.191 47.720 1.00 69.00 82 LEU A C 1
ATOM 631 O O . LEU A 1 82 ? -6.462 -47.120 47.798 1.00 69.00 82 LEU A O 1
ATOM 635 N N . PRO A 1 83 ? -7.630 -48.584 46.554 1.00 64.31 83 PRO A N 1
ATOM 636 C CA . PRO A 1 83 ? -7.487 -47.793 45.328 1.00 64.31 83 PRO A CA 1
ATOM 637 C C . PRO A 1 83 ? -8.096 -46.393 45.466 1.00 64.31 83 PRO A C 1
ATOM 639 O O . PRO A 1 83 ? -7.539 -45.407 44.988 1.00 64.31 83 PRO A O 1
ATOM 642 N N . SER A 1 84 ? -9.226 -46.293 46.161 1.00 66.31 84 SER A N 1
ATOM 643 C CA . SER A 1 84 ? -9.910 -45.029 46.400 1.00 66.31 84 SER A CA 1
ATOM 644 C C . SER A 1 84 ? -9.245 -44.239 47.527 1.00 66.31 84 SER A C 1
ATOM 646 O O . SER A 1 84 ? -9.011 -43.049 47.361 1.00 66.31 84 SER A O 1
ATOM 648 N N . ALA A 1 85 ? -8.825 -44.881 48.616 1.00 66.12 85 ALA A N 1
ATOM 649 C CA . ALA A 1 85 ? -8.132 -44.231 49.727 1.00 66.12 85 ALA A CA 1
ATOM 650 C C . ALA A 1 85 ? -6.829 -43.533 49.297 1.00 66.12 85 ALA A C 1
ATOM 652 O O . ALA A 1 85 ? -6.505 -42.477 49.834 1.00 66.12 85 ALA A O 1
ATOM 653 N N . VAL A 1 86 ? -6.113 -44.065 48.299 1.00 65.56 86 VAL A N 1
ATOM 654 C CA . VAL A 1 86 ? -4.909 -43.433 47.726 1.00 65.56 86 VAL A CA 1
ATOM 655 C C . VAL A 1 86 ? -5.257 -42.339 46.710 1.00 65.56 86 VAL A C 1
ATOM 657 O O . VAL A 1 86 ? -4.633 -41.278 46.697 1.00 65.56 86 VAL A O 1
ATOM 660 N N . MET A 1 87 ? -6.268 -42.563 45.867 1.00 64.44 87 MET A N 1
ATOM 661 C CA . MET A 1 87 ? -6.669 -41.600 44.834 1.00 64.44 87 MET A CA 1
ATOM 662 C C . MET A 1 87 ? -7.384 -40.373 45.400 1.00 64.44 87 MET A C 1
ATOM 664 O O . MET A 1 87 ? -7.305 -39.294 44.815 1.00 64.44 87 MET A O 1
ATOM 668 N N . ILE A 1 88 ? -8.080 -40.514 46.526 1.00 66.75 88 ILE A N 1
ATOM 669 C CA . ILE A 1 88 ? -8.891 -39.448 47.104 1.00 66.75 88 ILE A CA 1
ATOM 670 C C . ILE A 1 88 ? -8.041 -38.254 47.561 1.00 66.75 88 ILE A C 1
ATOM 672 O O . ILE A 1 88 ? -8.340 -37.156 47.106 1.00 66.75 88 ILE A O 1
ATOM 676 N N . PRO A 1 89 ? -6.958 -38.406 48.342 1.00 61.94 89 PRO A N 1
ATOM 677 C CA . PRO A 1 89 ? -6.046 -37.307 48.672 1.00 61.94 89 PRO A CA 1
ATOM 678 C C . PRO A 1 89 ? -5.555 -36.524 47.442 1.00 61.94 89 PRO A C 1
ATOM 680 O O . PRO A 1 89 ? -5.571 -35.293 47.428 1.00 61.94 89 PRO A O 1
ATOM 683 N N . VAL A 1 90 ? -5.201 -37.237 46.368 1.00 62.81 90 VAL A N 1
ATOM 684 C CA . VAL A 1 90 ? -4.674 -36.657 45.119 1.00 62.81 90 VAL A CA 1
ATOM 685 C C . VAL A 1 90 ? -5.755 -35.902 44.343 1.00 62.81 90 VAL A C 1
ATOM 687 O O . VAL A 1 90 ? -5.526 -34.807 43.831 1.00 62.81 90 VAL A O 1
ATOM 690 N N . VAL A 1 91 ? -6.952 -36.479 44.252 1.00 61.97 91 VAL A N 1
ATOM 691 C CA . VAL A 1 91 ? -8.066 -35.923 43.476 1.00 61.97 91 VAL A CA 1
ATOM 692 C C . VAL A 1 91 ? -8.804 -34.839 44.261 1.00 61.97 91 VAL A C 1
ATOM 694 O O . VAL A 1 91 ? -9.345 -33.924 43.648 1.00 61.97 91 VAL A O 1
ATOM 697 N N . ALA A 1 92 ? -8.794 -34.896 45.593 1.00 61.69 92 ALA A N 1
ATOM 698 C CA . ALA A 1 92 ? -9.502 -33.980 46.475 1.00 61.69 92 ALA A CA 1
ATOM 699 C C . ALA A 1 92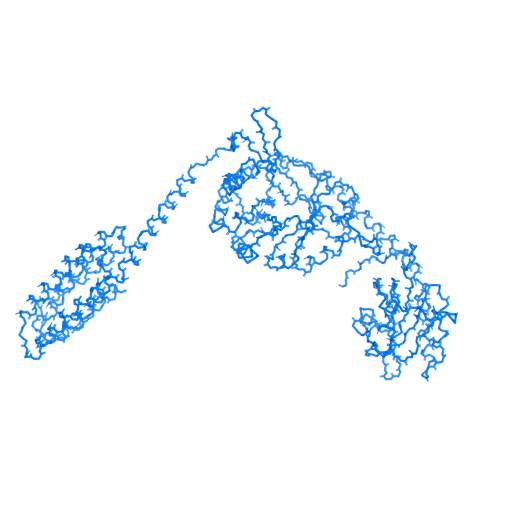 ? -8.723 -32.721 46.828 1.00 61.69 92 ALA A C 1
ATOM 701 O O . ALA A 1 92 ? -9.356 -31.711 47.106 1.00 61.69 92 ALA A O 1
ATOM 702 N N . ALA A 1 93 ? -7.386 -32.735 46.793 1.00 61.88 93 ALA A N 1
ATOM 703 C CA . ALA A 1 93 ? -6.576 -31.547 47.072 1.00 61.88 93 ALA A CA 1
ATOM 704 C C . ALA A 1 93 ? -7.048 -30.271 46.317 1.00 61.88 93 ALA A C 1
ATOM 706 O O . ALA A 1 93 ? -7.144 -29.213 46.937 1.00 61.88 93 ALA A O 1
ATOM 707 N N . PRO A 1 94 ? -7.475 -30.338 45.036 1.00 59.91 94 PRO A N 1
ATOM 708 C CA . PRO A 1 94 ? -8.030 -29.196 44.302 1.00 59.91 94 PRO A CA 1
ATOM 709 C C . PRO A 1 94 ? -9.444 -28.744 44.716 1.00 59.91 94 PRO A C 1
ATOM 711 O O . PRO A 1 94 ? -9.914 -27.734 44.185 1.00 59.91 94 PRO A O 1
ATOM 714 N N . LEU A 1 95 ? -10.153 -29.493 45.573 1.00 64.62 95 LEU A N 1
ATOM 715 C CA . LEU A 1 95 ? -11.497 -29.160 46.075 1.00 64.62 95 LEU A CA 1
ATOM 716 C C . LEU A 1 95 ? -11.455 -28.168 47.249 1.00 64.62 95 LEU A C 1
ATOM 718 O O . LEU A 1 95 ? -12.439 -27.474 47.512 1.00 64.62 95 LEU A O 1
ATOM 722 N N . TRP A 1 96 ? -10.308 -28.052 47.918 1.00 69.31 96 TRP A N 1
ATOM 723 C CA . TRP A 1 96 ? -10.124 -27.216 49.098 1.00 69.31 96 TRP A CA 1
ATOM 724 C C . TRP A 1 96 ? -9.574 -25.843 48.712 1.00 69.31 96 TRP A C 1
ATOM 726 O O . TRP A 1 96 ? -8.375 -25.609 48.642 1.00 69.31 96 TRP A O 1
ATOM 736 N N . LEU A 1 97 ? -10.476 -24.912 48.412 1.00 65.50 97 LEU A N 1
ATOM 737 C CA . LEU A 1 97 ? -10.103 -23.576 47.934 1.00 65.50 97 LEU A CA 1
ATOM 738 C C . LEU A 1 97 ? -9.726 -22.583 49.029 1.00 65.50 97 LEU A C 1
ATOM 740 O O . LEU A 1 97 ? -9.252 -21.500 48.702 1.00 65.50 97 LEU A O 1
ATOM 744 N N . THR A 1 98 ? -10.001 -22.881 50.298 1.00 70.31 98 THR A N 1
ATOM 745 C CA . THR A 1 98 ? -9.593 -22.020 51.411 1.00 70.31 98 THR A CA 1
ATOM 746 C C . THR A 1 98 ? -8.949 -22.860 52.506 1.00 70.31 98 THR A C 1
ATOM 748 O O . THR A 1 98 ? -9.369 -24.009 52.690 1.00 70.31 98 THR A O 1
ATOM 751 N N . PRO A 1 99 ? -8.023 -22.279 53.293 1.00 75.56 99 PRO A N 1
ATOM 752 C CA . PRO A 1 99 ? -7.401 -22.980 54.414 1.00 75.56 99 PRO A CA 1
ATOM 753 C C . PRO A 1 99 ? -8.432 -23.580 55.377 1.00 75.56 99 PRO A C 1
ATOM 755 O O . PRO A 1 99 ? -8.261 -24.686 55.876 1.00 75.56 99 PRO A O 1
ATOM 758 N N . LEU A 1 100 ? -9.558 -22.884 55.585 1.00 79.69 100 LEU A N 1
ATOM 759 C CA . LEU A 1 100 ? -10.648 -23.372 56.427 1.00 79.69 100 LEU A CA 1
ATOM 760 C C . LEU A 1 100 ? -11.283 -24.651 55.873 1.00 79.69 100 LEU A C 1
ATOM 762 O O . LEU A 1 100 ? -11.436 -25.614 56.616 1.00 79.69 100 LEU A O 1
ATOM 766 N N . HIS A 1 101 ? -11.654 -24.676 54.589 1.00 77.56 101 HIS A N 1
ATOM 767 C CA . HIS A 1 101 ? -12.251 -25.877 54.008 1.00 77.56 101 HIS A CA 1
ATOM 768 C C . HIS A 1 101 ? -11.240 -27.019 54.026 1.00 77.56 101 HIS A C 1
ATOM 770 O O . HIS A 1 101 ? -11.609 -28.113 54.443 1.00 77.56 101 HIS A O 1
ATOM 776 N N . PHE A 1 102 ? -9.980 -26.750 53.656 1.00 76.81 102 PHE A N 1
ATOM 777 C CA . PHE A 1 102 ? -8.900 -27.735 53.700 1.00 76.81 102 PHE A CA 1
ATOM 778 C C . PHE A 1 102 ? -8.801 -28.394 55.072 1.00 76.81 102 PHE A C 1
ATOM 780 O O . PHE A 1 102 ? -8.872 -29.616 55.159 1.00 76.81 102 PHE A O 1
ATOM 787 N N . ILE A 1 103 ? -8.718 -27.600 56.143 1.00 78.06 103 ILE A N 1
ATOM 788 C CA . ILE A 1 103 ? -8.651 -28.118 57.513 1.00 78.06 103 ILE A CA 1
ATOM 789 C C . ILE A 1 103 ? -9.908 -28.923 57.840 1.00 78.06 103 ILE A C 1
ATOM 791 O O . ILE A 1 103 ? -9.805 -30.072 58.261 1.00 78.06 103 ILE A O 1
ATOM 795 N N . VAL A 1 104 ? -11.091 -28.337 57.628 1.00 79.62 104 VAL A N 1
ATOM 796 C CA . VAL A 1 104 ? -12.368 -28.934 58.038 1.00 79.62 104 VAL A CA 1
ATOM 797 C C . VAL A 1 104 ? -12.579 -30.285 57.386 1.00 79.62 104 VAL A C 1
ATOM 799 O O . VAL A 1 104 ? -12.911 -31.251 58.072 1.00 79.62 104 VAL A O 1
ATOM 802 N N . GLY A 1 105 ? -12.401 -30.389 56.076 1.00 74.75 105 GLY A N 1
ATOM 803 C CA . GLY A 1 105 ? -12.708 -31.647 55.431 1.00 74.75 105 GLY A CA 1
ATOM 804 C C . GLY A 1 105 ? -11.518 -32.583 55.242 1.00 74.75 105 GLY A C 1
ATOM 805 O O . GLY A 1 105 ? -11.766 -33.771 55.091 1.00 74.75 105 GLY A O 1
ATOM 806 N N . THR A 1 106 ? -10.266 -32.138 55.415 1.00 76.62 106 THR A N 1
ATOM 807 C CA . THR A 1 106 ? -9.164 -33.069 55.730 1.00 76.62 106 THR A CA 1
ATOM 808 C C . THR A 1 106 ? -9.418 -33.735 57.082 1.00 76.62 106 THR A C 1
ATOM 810 O O . THR A 1 106 ? -9.339 -34.955 57.187 1.00 76.62 106 THR A O 1
ATOM 813 N N . ALA A 1 107 ? -9.800 -32.964 58.108 1.00 80.88 107 ALA A N 1
ATOM 814 C CA . ALA A 1 107 ? -10.141 -33.511 59.420 1.00 80.88 107 ALA A CA 1
ATOM 815 C C . ALA A 1 107 ? -11.359 -34.443 59.359 1.00 80.88 107 ALA A C 1
ATOM 817 O O . ALA A 1 107 ? -11.353 -35.497 59.988 1.00 80.88 107 ALA A O 1
ATOM 818 N N . SER A 1 108 ? -12.378 -34.087 58.570 1.00 79.56 108 SER A N 1
ATOM 819 C CA . SER A 1 108 ? -13.563 -34.935 58.390 1.00 79.56 108 SER A CA 1
ATOM 820 C C . SER A 1 108 ? -13.228 -36.234 57.649 1.00 79.56 108 SER A C 1
ATOM 822 O O . SER A 1 108 ? -13.633 -37.295 58.111 1.00 79.56 108 SER A O 1
ATOM 824 N N . PHE A 1 109 ? -12.439 -36.154 56.570 1.00 76.81 109 PHE A N 1
ATOM 825 C CA . PHE A 1 109 ? -11.991 -37.306 55.781 1.00 76.81 109 PHE A CA 1
ATOM 826 C C . PHE A 1 109 ? -11.194 -38.291 56.641 1.00 76.81 109 PHE A C 1
ATOM 828 O O . PHE A 1 109 ? -11.582 -39.436 56.841 1.00 76.81 109 PHE A O 1
ATOM 835 N N . TYR A 1 110 ? -10.111 -37.834 57.274 1.00 77.88 110 TYR A N 1
ATOM 836 C CA . TYR A 1 110 ? -9.324 -38.731 58.121 1.00 77.88 110 TYR A CA 1
ATOM 837 C C . TYR A 1 110 ? -10.101 -39.190 59.359 1.00 77.88 110 TYR A C 1
ATOM 839 O O . TYR A 1 110 ? -9.958 -40.340 59.757 1.00 77.88 110 TYR A O 1
ATOM 847 N N . GLY A 1 111 ? -10.963 -38.353 59.941 1.00 80.56 111 GLY A N 1
ATOM 848 C CA . GLY A 1 111 ? -11.813 -38.746 61.066 1.00 80.56 111 GLY A CA 1
ATOM 849 C C . GLY A 1 111 ? -12.750 -39.909 60.726 1.00 80.56 111 GLY A C 1
ATOM 850 O O . GLY A 1 111 ? -12.803 -40.893 61.465 1.00 80.56 111 GLY A O 1
ATOM 851 N N . ILE A 1 112 ? -13.445 -39.828 59.588 1.00 77.19 112 ILE A N 1
ATOM 852 C CA . ILE A 1 112 ? -14.347 -40.885 59.112 1.00 77.19 112 ILE A CA 1
ATOM 853 C C . ILE A 1 112 ? -13.549 -42.097 58.636 1.00 77.19 112 ILE A C 1
ATOM 855 O O . ILE A 1 112 ? -13.877 -43.221 59.007 1.00 77.19 112 ILE A O 1
ATOM 859 N N . GLY A 1 113 ? -12.474 -41.889 57.879 1.00 74.75 113 GLY A N 1
ATOM 860 C CA . GLY A 1 113 ? -11.598 -42.951 57.397 1.00 74.75 113 GLY A CA 1
ATOM 861 C C . GLY A 1 113 ? -10.931 -43.757 58.518 1.00 74.75 113 GLY A C 1
ATOM 862 O O . GLY A 1 113 ? -10.893 -44.982 58.443 1.00 74.75 113 GLY A O 1
ATOM 863 N N . PHE A 1 114 ? -10.464 -43.121 59.599 1.00 76.88 114 PHE A N 1
ATOM 864 C CA . PHE A 1 114 ? -9.929 -43.838 60.763 1.00 76.88 114 PHE A CA 1
ATOM 865 C C . PHE A 1 114 ? -11.018 -44.598 61.522 1.00 76.88 114 PHE A C 1
ATOM 867 O O . PHE A 1 114 ? -10.801 -45.749 61.902 1.00 76.88 114 PHE A O 1
ATOM 874 N N . ALA A 1 115 ? -12.196 -43.995 61.718 1.00 77.88 115 ALA A N 1
ATOM 875 C CA . ALA A 1 115 ? -13.330 -44.691 62.323 1.00 77.88 115 ALA A CA 1
ATOM 876 C C . ALA A 1 115 ? -13.726 -45.928 61.498 1.00 77.88 115 ALA A C 1
ATOM 878 O O . ALA A 1 115 ? -13.924 -47.003 62.055 1.00 77.88 115 ALA A O 1
ATOM 879 N N . LEU A 1 116 ? -13.748 -45.791 60.172 1.00 72.44 116 LEU A N 1
ATOM 880 C CA . LEU A 1 116 ? -13.996 -46.855 59.208 1.00 72.44 116 LEU A CA 1
ATOM 881 C C . LEU A 1 116 ? -12.975 -47.992 59.333 1.00 72.44 116 LEU A C 1
ATOM 883 O O . LEU A 1 116 ? -13.365 -49.139 59.533 1.00 72.44 116 LEU A O 1
ATOM 887 N N . VAL A 1 117 ? -11.681 -47.684 59.245 1.00 72.50 117 VAL A N 1
ATOM 888 C CA . VAL A 1 117 ? -10.596 -48.675 59.332 1.00 72.50 117 VAL A CA 1
ATOM 889 C C . VAL A 1 117 ? -10.674 -49.466 60.642 1.00 72.50 117 VAL A C 1
ATOM 891 O O . VAL A 1 117 ? -10.513 -50.682 60.623 1.00 72.50 117 VAL A O 1
ATOM 894 N N . ASN A 1 118 ? -11.022 -48.811 61.753 1.00 74.31 118 ASN A N 1
ATOM 895 C CA . ASN A 1 118 ? -11.170 -49.455 63.063 1.00 74.31 118 ASN A CA 1
ATOM 896 C C . ASN A 1 118 ? -12.391 -50.387 63.183 1.00 74.31 118 ASN A C 1
ATOM 898 O O . ASN A 1 118 ? -12.462 -51.165 64.130 1.00 74.31 118 ASN A O 1
ATOM 902 N N . THR A 1 119 ? -13.355 -50.317 62.259 1.00 72.50 119 THR A N 1
ATOM 903 C CA . THR A 1 119 ? -14.513 -51.236 62.226 1.00 72.50 119 THR A CA 1
ATOM 904 C C . THR A 1 119 ? -14.267 -52.495 61.395 1.00 72.50 119 THR A C 1
ATOM 906 O O . THR A 1 119 ? -15.125 -53.376 61.357 1.00 72.50 119 THR A O 1
ATOM 909 N N . LEU A 1 120 ? -13.121 -52.586 60.715 1.00 69.12 120 LEU A N 1
ATOM 910 C CA . LEU A 1 120 ? -12.772 -53.697 59.835 1.00 69.12 120 LEU A CA 1
ATOM 911 C C . LEU A 1 120 ? -11.837 -54.677 60.553 1.00 69.12 120 LEU A C 1
ATOM 913 O O . LEU A 1 120 ? -10.964 -54.271 61.315 1.00 69.12 120 LEU A O 1
ATOM 917 N N . ASP A 1 121 ? -11.998 -55.971 60.280 1.00 68.75 121 ASP A N 1
ATOM 918 C CA . ASP A 1 121 ? -11.108 -57.016 60.794 1.00 68.75 121 ASP A CA 1
ATOM 919 C C . ASP A 1 121 ? -9.834 -57.079 59.930 1.00 68.75 121 ASP A C 1
ATOM 921 O O . ASP A 1 121 ? -9.842 -57.569 58.796 1.00 68.75 121 ASP A O 1
ATOM 925 N N . LEU A 1 122 ? -8.752 -56.468 60.417 1.00 67.81 122 LEU A N 1
ATOM 926 C CA . LEU A 1 122 ? -7.510 -56.248 59.673 1.00 67.81 122 LEU A CA 1
ATOM 927 C C . LEU A 1 122 ? -6.440 -57.276 60.077 1.00 67.81 122 LEU A C 1
ATOM 929 O O . LEU A 1 122 ? -6.116 -57.430 61.252 1.00 67.81 122 LEU A O 1
ATOM 933 N N . ARG A 1 123 ? -5.813 -57.939 59.095 1.00 72.38 123 ARG A N 1
ATOM 934 C CA . ARG A 1 123 ? -4.623 -58.789 59.326 1.00 72.38 123 ARG A CA 1
ATOM 935 C C . ARG A 1 123 ? -3.405 -57.933 59.725 1.00 72.38 123 ARG A C 1
AT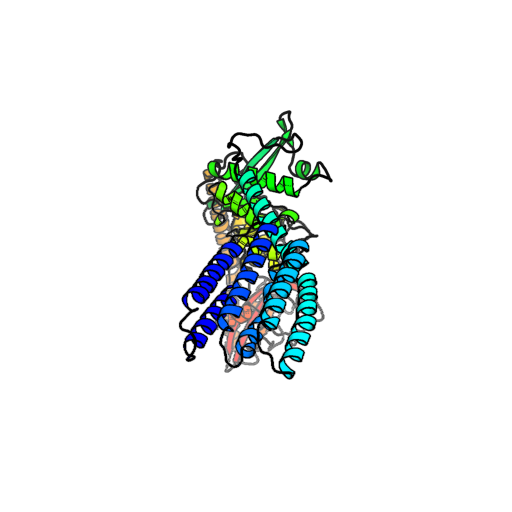OM 937 O O . ARG A 1 123 ? -3.367 -56.747 59.433 1.00 72.38 123 ARG A O 1
ATOM 944 N N . HIS A 1 124 ? -2.369 -58.511 60.338 1.00 62.19 124 HIS A N 1
ATOM 945 C CA . HIS A 1 124 ? -1.224 -57.739 60.872 1.00 62.19 124 HIS A CA 1
ATOM 946 C C . HIS A 1 124 ? -0.547 -56.806 59.833 1.00 62.19 124 HIS A C 1
ATOM 948 O O . HIS A 1 124 ? -0.248 -55.654 60.142 1.00 62.19 124 HIS A O 1
ATOM 954 N N . ASP A 1 125 ? -0.409 -57.246 58.576 1.00 65.25 125 ASP A N 1
ATOM 955 C CA . ASP A 1 125 ? 0.201 -56.454 57.489 1.00 65.25 125 ASP A CA 1
ATOM 956 C C . ASP A 1 125 ? -0.684 -55.285 57.002 1.00 65.25 125 ASP A C 1
ATOM 958 O O . ASP A 1 125 ? -0.196 -54.302 56.440 1.00 65.25 125 ASP A O 1
ATOM 962 N N . ALA A 1 126 ? -1.995 -55.350 57.254 1.00 65.81 126 ALA A N 1
ATOM 963 C CA . ALA A 1 126 ? -2.964 -54.319 56.889 1.00 65.81 126 ALA A CA 1
ATOM 964 C C . ALA A 1 126 ? -2.806 -53.038 57.721 1.00 65.81 126 ALA A C 1
ATOM 966 O O . ALA A 1 126 ? -2.980 -51.934 57.203 1.00 65.81 126 ALA A O 1
ATOM 967 N N . ALA A 1 127 ? -2.428 -53.176 58.995 1.00 65.56 127 ALA A N 1
ATOM 968 C CA . ALA A 1 127 ? -2.221 -52.045 59.895 1.00 65.56 127 ALA A CA 1
ATOM 969 C C . ALA A 1 127 ? -1.068 -51.141 59.422 1.00 65.56 127 ALA A C 1
ATOM 971 O O . ALA A 1 127 ? -1.169 -49.915 59.487 1.00 65.56 127 ALA A O 1
ATOM 972 N N . ILE A 1 128 ? -0.006 -51.741 58.870 1.00 68.25 128 ILE A N 1
ATOM 973 C CA . ILE A 1 128 ? 1.136 -51.022 58.290 1.00 68.25 128 ILE A CA 1
ATOM 974 C C . ILE A 1 128 ? 0.680 -50.194 57.082 1.00 68.25 128 ILE A C 1
ATOM 976 O O . ILE A 1 128 ? 1.004 -49.011 56.984 1.00 68.25 128 ILE A O 1
ATOM 980 N N . PHE A 1 129 ? -0.133 -50.770 56.195 1.00 68.81 129 PHE A N 1
ATOM 981 C CA . PHE A 1 129 ? -0.686 -50.051 55.043 1.00 68.81 129 PHE A CA 1
ATOM 982 C C . PHE A 1 129 ? -1.588 -48.878 55.447 1.00 68.81 129 PHE A C 1
ATOM 984 O O . PHE A 1 129 ? -1.457 -47.788 54.888 1.00 68.81 129 PHE A O 1
ATOM 991 N N . CYS A 1 130 ? -2.461 -49.060 56.442 1.00 71.00 130 CYS A N 1
ATOM 992 C CA . CYS A 1 130 ? -3.295 -47.979 56.974 1.00 71.00 130 CYS A CA 1
ATOM 993 C C . CYS A 1 130 ? -2.454 -46.852 57.596 1.00 71.00 130 CYS A C 1
ATOM 995 O O . CYS A 1 130 ? -2.776 -45.674 57.431 1.00 71.00 130 CYS A O 1
ATOM 997 N N . PHE A 1 131 ? -1.347 -47.195 58.257 1.00 72.38 131 PHE A N 1
ATOM 998 C CA . PHE A 1 131 ? -0.411 -46.222 58.815 1.00 72.38 131 PHE A CA 1
ATOM 999 C C . PHE A 1 131 ? 0.315 -45.417 57.722 1.00 72.38 131 PHE A C 1
ATOM 1001 O O . PHE A 1 131 ? 0.358 -44.186 57.785 1.00 72.38 131 PHE A O 1
ATOM 1008 N N . PHE A 1 132 ? 0.816 -46.085 56.675 1.00 69.00 132 PHE A N 1
ATOM 1009 C CA . PHE A 1 132 ? 1.414 -45.414 55.515 1.00 69.00 132 PHE A CA 1
ATOM 1010 C C . PHE A 1 132 ? 0.415 -44.508 54.791 1.00 69.00 132 PHE A C 1
ATOM 1012 O O . PHE A 1 132 ? 0.783 -43.405 54.391 1.00 69.00 132 PHE A O 1
ATOM 1019 N N . TRP A 1 133 ? -0.846 -44.925 54.666 1.00 74.56 133 TRP A N 1
ATOM 1020 C CA . TRP A 1 133 ? -1.905 -44.095 54.092 1.00 74.56 133 TRP A CA 1
ATOM 1021 C C . TRP A 1 133 ? -2.106 -42.788 54.871 1.00 74.56 133 TRP A C 1
ATOM 1023 O O . TRP A 1 133 ? -2.148 -41.724 54.257 1.00 74.56 133 TRP A O 1
ATOM 1033 N N . GLY A 1 134 ? -2.139 -42.839 56.207 1.00 71.12 134 GLY A N 1
ATOM 1034 C CA . GLY A 1 134 ? -2.237 -41.635 57.035 1.00 71.12 134 GLY A CA 1
ATOM 1035 C C . GLY A 1 134 ? -1.058 -40.677 56.832 1.00 71.12 134 GLY A C 1
ATOM 1036 O O . GLY A 1 134 ? -1.255 -39.486 56.606 1.00 71.12 134 GLY A O 1
ATOM 1037 N N . ILE A 1 135 ? 0.176 -41.189 56.849 1.00 73.62 135 ILE A N 1
ATOM 1038 C CA . ILE A 1 135 ? 1.382 -40.349 56.730 1.00 73.62 135 ILE A CA 1
ATOM 1039 C C . ILE A 1 135 ? 1.540 -39.779 55.315 1.00 73.62 135 ILE A C 1
ATOM 1041 O O . ILE A 1 135 ? 1.736 -38.572 55.139 1.00 73.62 135 ILE A O 1
ATOM 1045 N N . VAL A 1 136 ? 1.463 -40.635 54.295 1.00 69.75 136 VAL A N 1
ATOM 1046 C CA . VAL A 1 136 ? 1.691 -40.250 52.894 1.00 69.75 136 VAL A CA 1
ATOM 1047 C C . VAL A 1 136 ? 0.517 -39.431 52.363 1.00 69.75 136 VAL A C 1
ATOM 1049 O O . VAL A 1 136 ? 0.721 -38.447 51.658 1.00 69.75 136 VAL A O 1
ATOM 1052 N N . GLY A 1 137 ? -0.713 -39.781 52.736 1.00 70.00 137 GLY A N 1
ATOM 1053 C CA . GLY A 1 137 ? -1.908 -39.067 52.302 1.00 70.00 137 GLY A CA 1
ATOM 1054 C C . GLY A 1 137 ? -1.969 -37.642 52.851 1.00 70.00 137 GLY A C 1
ATOM 1055 O O . GLY A 1 137 ? -2.220 -36.707 52.091 1.00 70.00 137 GLY A O 1
ATOM 1056 N N . VAL A 1 138 ? -1.713 -37.447 54.152 1.00 70.62 138 VAL A N 1
ATOM 1057 C CA . VAL A 1 138 ? -1.745 -36.107 54.769 1.00 70.62 138 VAL A CA 1
ATOM 1058 C C . VAL A 1 138 ? -0.647 -35.222 54.183 1.00 70.62 138 VAL A C 1
ATOM 1060 O O . VAL A 1 138 ? -0.911 -34.080 53.807 1.00 70.62 138 VAL A O 1
ATOM 1063 N N . SER A 1 139 ? 0.572 -35.750 54.046 1.00 68.94 139 SER A N 1
ATOM 1064 C CA . SER A 1 139 ? 1.699 -34.996 53.483 1.00 68.94 139 SER A CA 1
ATOM 1065 C C . SER A 1 139 ? 1.487 -34.632 52.008 1.00 68.94 139 SER A C 1
ATOM 1067 O O . SER A 1 139 ? 1.729 -33.484 51.627 1.00 68.94 139 SER A O 1
ATOM 1069 N N . ALA A 1 140 ? 0.956 -35.549 51.191 1.00 67.50 140 ALA A N 1
ATOM 1070 C CA . ALA A 1 140 ? 0.597 -35.269 49.801 1.00 67.50 140 ALA A CA 1
ATOM 1071 C C . ALA A 1 140 ? -0.509 -34.205 49.686 1.00 67.50 140 ALA A C 1
ATOM 1073 O O . ALA A 1 140 ? -0.385 -33.295 48.867 1.00 67.50 140 ALA A O 1
ATOM 1074 N N . CYS A 1 141 ? -1.547 -34.260 50.531 1.00 68.94 141 CYS A N 1
ATOM 1075 C CA . CYS A 1 141 ? -2.607 -33.246 50.571 1.00 68.94 141 CYS A CA 1
ATOM 1076 C C . CYS A 1 141 ? -2.059 -31.839 50.843 1.00 68.94 141 CYS A C 1
ATOM 1078 O O . CYS A 1 141 ? -2.434 -30.900 50.145 1.00 68.94 141 CYS A O 1
ATOM 1080 N N . VAL A 1 142 ? -1.163 -31.695 51.826 1.00 71.38 142 VAL A N 1
ATOM 1081 C CA . VAL A 1 142 ? -0.563 -30.400 52.192 1.00 71.38 142 VAL A CA 1
ATOM 1082 C C . VAL A 1 142 ? 0.297 -29.843 51.052 1.00 71.38 142 VAL A C 1
ATOM 1084 O O . VAL A 1 142 ? 0.173 -28.672 50.696 1.00 71.38 142 VAL A O 1
ATOM 1087 N N . LEU A 1 143 ? 1.140 -30.680 50.437 1.00 70.94 143 LEU A N 1
ATOM 1088 C CA . LEU A 1 143 ? 1.984 -30.278 49.304 1.00 70.94 143 LEU A CA 1
ATOM 1089 C C . LEU A 1 143 ? 1.153 -29.846 48.087 1.00 70.94 143 LEU A C 1
ATOM 1091 O O . LEU A 1 143 ? 1.453 -28.828 47.459 1.00 70.94 143 LEU A O 1
ATOM 1095 N N . PHE A 1 144 ? 0.094 -30.592 47.761 1.00 69.25 144 PHE A N 1
ATOM 1096 C CA . PHE A 1 144 ? -0.781 -30.259 46.639 1.00 69.25 144 PHE A CA 1
ATOM 1097 C C . PHE A 1 144 ? -1.643 -29.019 46.904 1.00 69.25 144 PHE A C 1
ATOM 1099 O O . PHE A 1 144 ? -1.813 -28.218 45.984 1.00 69.25 144 PHE A O 1
ATOM 1106 N N . GLU A 1 145 ? -2.158 -28.821 48.123 1.00 68.44 145 GLU A N 1
ATOM 1107 C CA . GLU A 1 145 ? -2.924 -27.618 48.481 1.00 68.44 145 GLU A CA 1
ATOM 1108 C C . GLU A 1 145 ? -2.055 -26.364 48.349 1.00 68.44 145 GLU A C 1
ATOM 1110 O O . GLU A 1 145 ? -2.426 -25.449 47.613 1.00 68.44 145 GLU A O 1
ATOM 1115 N N . ALA A 1 146 ? -0.842 -26.371 48.906 1.00 69.31 146 ALA A N 1
ATOM 1116 C CA . ALA A 1 146 ? 0.085 -25.246 48.790 1.00 69.31 146 ALA A CA 1
ATOM 1117 C C . ALA A 1 146 ? 0.434 -24.900 47.325 1.00 69.31 146 ALA A C 1
ATOM 1119 O O . ALA A 1 146 ? 0.531 -23.719 46.971 1.00 69.31 146 ALA A O 1
ATOM 1120 N N . GLY A 1 147 ? 0.587 -25.911 46.460 1.00 67.88 147 GLY A N 1
ATOM 1121 C CA . GLY A 1 147 ? 0.899 -25.734 45.038 1.00 67.88 147 GLY A CA 1
ATOM 1122 C C . GLY A 1 147 ? -0.285 -25.259 44.183 1.00 67.88 147 GLY A C 1
ATOM 1123 O O . GLY A 1 147 ? -0.131 -24.368 43.346 1.00 67.88 147 GLY A O 1
ATOM 1124 N N . PHE A 1 148 ? -1.482 -25.815 44.394 1.00 68.56 148 PHE A N 1
ATOM 1125 C CA . PHE A 1 148 ? -2.664 -25.516 43.573 1.00 68.56 148 PHE A CA 1
ATOM 1126 C C . PHE A 1 148 ? -3.508 -24.346 44.085 1.00 68.56 148 PHE A C 1
ATOM 1128 O O . PHE A 1 148 ? -4.213 -23.724 43.281 1.00 68.56 148 PHE A O 1
ATOM 1135 N N . TYR A 1 149 ? -3.436 -24.017 45.379 1.00 70.19 149 TYR A N 1
ATOM 1136 C CA . TYR A 1 149 ? -4.224 -22.947 45.995 1.00 70.19 149 TYR A CA 1
ATOM 1137 C C . TYR A 1 149 ? -4.048 -21.621 45.249 1.00 70.19 149 TYR A C 1
ATOM 1139 O O . TYR A 1 149 ? -5.027 -21.019 44.803 1.00 70.19 149 TYR A O 1
ATOM 1147 N N . ARG A 1 150 ? -2.795 -21.196 45.025 1.00 66.69 150 ARG A N 1
ATOM 1148 C CA . ARG A 1 150 ? -2.492 -19.928 44.338 1.00 66.69 150 ARG A CA 1
ATOM 1149 C C . ARG A 1 150 ? -2.987 -19.924 42.892 1.00 66.69 150 ARG A C 1
ATOM 1151 O O . ARG A 1 150 ? -3.613 -18.958 42.465 1.00 66.69 150 ARG A O 1
ATOM 1158 N N . PHE A 1 151 ? -2.765 -21.017 42.161 1.00 69.06 151 PHE A N 1
ATOM 1159 C CA . PHE A 1 151 ? -3.205 -21.165 40.771 1.00 69.06 151 PHE A CA 1
ATOM 1160 C C . PHE A 1 151 ? -4.732 -21.033 40.629 1.00 69.06 151 PHE A C 1
ATOM 1162 O O . PHE A 1 151 ? -5.231 -20.273 39.798 1.00 69.06 151 PHE A O 1
ATOM 1169 N N . ARG A 1 152 ? -5.497 -21.728 41.477 1.00 68.94 152 ARG A N 1
ATOM 1170 C CA . ARG A 1 152 ? -6.968 -21.703 41.446 1.00 68.94 152 ARG A CA 1
ATOM 1171 C C . ARG A 1 152 ? -7.557 -20.393 41.967 1.00 68.94 152 ARG A C 1
ATOM 1173 O O . ARG A 1 152 ? -8.546 -19.922 41.405 1.00 68.94 152 ARG A O 1
ATOM 1180 N N . LEU A 1 153 ? -6.960 -19.795 43.000 1.00 69.00 153 LEU A N 1
ATOM 1181 C CA . LEU A 1 153 ? -7.360 -18.477 43.493 1.00 69.00 153 LEU A CA 1
ATOM 1182 C C . LEU A 1 153 ? -7.214 -17.422 42.389 1.00 69.00 153 LEU A C 1
ATOM 1184 O O . LEU A 1 153 ? -8.157 -16.669 42.142 1.00 69.00 153 LEU A O 1
ATOM 1188 N N . HIS A 1 154 ? -6.088 -17.432 41.668 1.00 72.31 154 HIS A N 1
ATOM 1189 C CA . HIS A 1 154 ? -5.881 -16.567 40.508 1.00 72.31 154 HIS A CA 1
ATOM 1190 C C . HIS A 1 154 ? -6.906 -16.833 39.401 1.00 72.31 154 HIS A C 1
ATOM 1192 O O . HIS A 1 154 ? -7.435 -15.879 38.844 1.00 72.31 154 HIS A O 1
ATOM 1198 N N . HIS A 1 155 ? -7.266 -18.090 39.121 1.00 74.50 155 HIS A N 1
ATOM 1199 C CA . HIS A 1 155 ? -8.299 -18.401 38.126 1.00 74.50 155 HIS A CA 1
ATOM 1200 C C . HIS A 1 155 ? -9.679 -17.816 38.486 1.00 74.50 155 HIS A C 1
ATOM 1202 O O . HIS A 1 155 ? -10.323 -17.210 37.632 1.00 74.50 155 HIS A O 1
ATOM 1208 N N . PHE A 1 156 ? -10.132 -17.933 39.743 1.00 71.31 156 PHE A N 1
ATOM 1209 C CA . PHE A 1 156 ? -11.401 -17.324 40.178 1.00 71.31 156 PHE A CA 1
ATOM 1210 C C . PHE A 1 156 ? -11.349 -15.794 40.182 1.00 71.31 156 PHE A C 1
ATOM 1212 O O . PHE A 1 156 ? -12.329 -15.151 39.809 1.00 71.31 156 PHE A O 1
ATOM 1219 N N . GLN A 1 157 ? -10.220 -15.204 40.581 1.00 74.12 157 GLN A N 1
ATOM 1220 C CA . GLN A 1 157 ? -10.020 -13.756 40.513 1.00 74.12 157 GLN A CA 1
ATOM 1221 C C . GLN A 1 157 ? -10.016 -13.256 39.066 1.00 74.12 157 GLN A C 1
ATOM 1223 O O . GLN A 1 157 ? -10.630 -12.233 38.785 1.00 74.12 157 GLN A O 1
ATOM 1228 N N . LEU A 1 158 ? -9.386 -13.993 38.150 1.00 73.94 158 LEU A N 1
ATOM 1229 C CA . LEU A 1 158 ? -9.358 -13.683 36.725 1.00 73.94 158 LEU A CA 1
ATOM 1230 C C . LEU A 1 158 ? -10.752 -13.803 36.107 1.00 73.94 158 LEU A C 1
ATOM 1232 O O . LEU A 1 158 ? -11.176 -12.889 35.415 1.00 73.94 158 LEU A O 1
ATOM 1236 N N . LYS A 1 159 ? -11.496 -14.874 36.413 1.00 73.12 159 LYS A N 1
ATOM 1237 C CA . LYS A 1 159 ? -12.880 -15.048 35.952 1.00 73.12 159 LYS A CA 1
ATOM 1238 C C . LYS A 1 159 ? -13.792 -13.940 36.474 1.00 73.12 159 LYS A C 1
ATOM 1240 O O . LYS A 1 159 ? -14.565 -13.389 35.710 1.00 73.12 159 LYS A O 1
ATOM 1245 N N . ARG A 1 160 ? -13.655 -13.561 37.749 1.00 70.31 160 ARG A N 1
ATOM 1246 C CA . ARG A 1 160 ? -14.416 -12.448 38.329 1.00 70.31 160 ARG A CA 1
ATOM 1247 C C . ARG A 1 160 ? -14.044 -11.111 37.693 1.00 70.31 160 ARG A C 1
ATOM 1249 O O . ARG A 1 160 ? -14.938 -10.350 37.373 1.00 70.31 160 ARG A O 1
ATOM 1256 N N . ARG A 1 161 ? -12.754 -10.851 37.454 1.00 72.44 161 ARG A N 1
ATOM 1257 C CA . ARG A 1 161 ? -12.305 -9.666 36.709 1.00 72.44 161 ARG A CA 1
ATOM 1258 C C . ARG A 1 161 ? -12.833 -9.665 35.280 1.00 72.44 161 ARG A C 1
ATOM 1260 O O . ARG A 1 161 ? -13.227 -8.613 34.817 1.00 72.44 161 ARG A O 1
ATOM 1267 N N . LEU A 1 162 ? -12.867 -10.811 34.603 1.00 72.19 162 LEU A N 1
ATOM 1268 C CA . LEU A 1 162 ? -13.431 -10.934 33.261 1.00 72.19 162 LEU A CA 1
ATOM 1269 C C . LEU A 1 162 ? -14.942 -10.679 33.276 1.00 72.19 162 LEU A C 1
ATOM 1271 O O . LEU A 1 162 ? -15.417 -9.911 32.458 1.00 72.19 162 LEU A O 1
ATOM 1275 N N . ASP A 1 163 ? -15.681 -11.241 34.234 1.00 67.50 163 ASP A N 1
ATOM 1276 C CA . ASP A 1 163 ? -17.117 -10.990 34.402 1.00 67.50 163 ASP A CA 1
ATOM 1277 C C . ASP A 1 163 ? -17.397 -9.519 34.760 1.00 67.50 163 ASP A C 1
ATOM 1279 O O . ASP A 1 163 ? -18.353 -8.932 34.258 1.00 67.50 163 ASP A O 1
ATOM 1283 N N . ASP A 1 164 ? -16.567 -8.910 35.612 1.00 72.00 164 ASP A N 1
ATOM 1284 C CA . ASP A 1 164 ? -16.655 -7.495 35.983 1.00 72.00 164 ASP A CA 1
ATOM 1285 C C . ASP A 1 164 ? -16.277 -6.591 34.796 1.00 72.00 164 ASP A C 1
ATOM 1287 O O . ASP A 1 164 ? -16.914 -5.562 34.606 1.00 72.00 164 ASP A O 1
ATOM 1291 N N . LEU A 1 165 ? -15.313 -6.988 33.956 1.00 66.25 165 LEU A N 1
ATOM 1292 C CA . LEU A 1 165 ? -14.957 -6.304 32.708 1.00 66.25 165 LEU A CA 1
ATOM 1293 C C . LEU A 1 165 ? -16.049 -6.452 31.651 1.00 66.25 165 LEU A C 1
ATOM 1295 O O . LEU A 1 165 ? -16.386 -5.466 31.018 1.00 66.25 165 LEU A O 1
ATOM 1299 N N . VAL A 1 166 ? -16.653 -7.632 31.496 1.00 62.78 166 VAL A N 1
ATOM 1300 C CA . VAL A 1 166 ? -17.796 -7.862 30.598 1.00 62.78 166 VAL A CA 1
ATOM 1301 C C . VAL A 1 166 ? -18.999 -7.050 31.062 1.00 62.78 166 VAL A C 1
ATOM 1303 O O . VAL A 1 166 ? -19.666 -6.432 30.242 1.00 62.78 166 VAL A O 1
ATOM 1306 N N . LYS A 1 167 ? -19.254 -6.975 32.373 1.00 57.31 167 LYS A N 1
ATOM 1307 C CA . LYS A 1 167 ? -20.303 -6.116 32.937 1.00 57.31 167 LYS A CA 1
ATOM 1308 C C . LYS A 1 167 ? -19.978 -4.634 32.815 1.00 57.31 167 LYS A C 1
ATOM 1310 O O . LYS A 1 167 ? -20.887 -3.861 32.553 1.00 57.31 167 LYS A O 1
ATOM 1315 N N . ALA A 1 168 ? -18.723 -4.227 32.986 1.00 54.09 168 ALA A N 1
ATOM 1316 C CA . ALA A 1 168 ? -18.288 -2.850 32.773 1.00 54.09 168 ALA A CA 1
ATOM 1317 C C . ALA A 1 168 ? -18.348 -2.468 31.288 1.00 54.09 168 ALA A C 1
ATOM 1319 O O . ALA A 1 168 ? -18.722 -1.349 30.972 1.00 54.09 168 ALA A O 1
ATOM 1320 N N . GLN A 1 169 ? -18.062 -3.403 30.381 1.00 48.12 169 GLN A N 1
ATOM 1321 C CA . GLN A 1 169 ? -18.194 -3.253 28.934 1.00 48.12 169 GLN A CA 1
ATOM 1322 C C . GLN A 1 169 ? -19.669 -3.219 28.515 1.00 48.12 169 GLN A C 1
ATOM 1324 O O . GLN A 1 169 ? -20.033 -2.395 27.688 1.00 48.12 169 GLN A O 1
ATOM 1329 N N . GLN A 1 170 ? -20.533 -4.020 29.149 1.00 44.28 170 GLN A N 1
ATOM 1330 C CA . GLN A 1 170 ? -21.987 -3.964 28.970 1.00 44.28 170 GLN A CA 1
ATOM 1331 C C . GLN A 1 170 ? -22.594 -2.677 29.547 1.00 44.28 170 GLN A C 1
ATOM 1333 O O . GLN A 1 170 ? -23.452 -2.071 28.917 1.00 44.28 170 GLN A O 1
ATOM 1338 N N . ALA A 1 171 ? -22.122 -2.206 30.702 1.00 41.16 171 ALA A N 1
ATOM 1339 C CA . ALA A 1 171 ? -22.530 -0.926 31.279 1.00 41.16 171 ALA A CA 1
ATOM 1340 C C . ALA A 1 171 ? -22.015 0.267 30.454 1.00 41.16 171 ALA A C 1
ATOM 1342 O O . ALA A 1 171 ? -22.738 1.239 30.286 1.00 41.16 171 ALA A O 1
ATOM 1343 N N . ALA A 1 172 ? -20.811 0.172 29.879 1.00 48.22 172 ALA A N 1
ATOM 1344 C CA . ALA A 1 172 ? -20.267 1.164 28.952 1.00 48.22 172 ALA A CA 1
ATOM 1345 C C . ALA A 1 172 ? -20.917 1.109 27.555 1.00 48.22 172 ALA A C 1
ATOM 1347 O O . ALA A 1 172 ? -20.850 2.092 26.828 1.00 48.22 172 ALA A O 1
ATOM 1348 N N . SER A 1 173 ? -21.556 -0.007 27.183 1.00 43.06 173 SER A N 1
ATOM 1349 C CA . SER A 1 173 ? -22.335 -0.137 25.941 1.00 43.06 173 SER A CA 1
ATOM 1350 C C . SER A 1 173 ? -23.781 0.367 26.047 1.00 43.06 173 SER A C 1
ATOM 1352 O O . SER A 1 173 ? -24.477 0.395 25.039 1.00 43.06 173 SER A O 1
ATOM 1354 N N . VAL A 1 174 ? -24.252 0.752 27.244 1.00 41.72 174 VAL A N 1
ATOM 1355 C CA . VAL A 1 174 ? -25.638 1.227 27.456 1.00 41.72 174 VAL A CA 1
ATOM 1356 C C . VAL A 1 174 ? -25.788 2.747 27.308 1.00 41.72 174 VAL A C 1
ATOM 1358 O O . VAL A 1 174 ? -26.906 3.209 27.098 1.00 41.72 174 VAL A O 1
ATOM 1361 N N . ASP A 1 175 ? -24.702 3.521 27.270 1.00 40.69 175 ASP A N 1
ATOM 1362 C CA . ASP A 1 175 ? -24.774 4.919 26.829 1.00 40.69 175 ASP A CA 1
ATOM 1363 C C . ASP A 1 175 ? -24.547 5.001 25.315 1.00 40.69 175 ASP A C 1
ATOM 1365 O O . ASP A 1 175 ? -23.474 5.355 24.822 1.00 40.69 175 ASP A O 1
ATOM 1369 N N . ALA A 1 176 ? -25.597 4.673 24.561 1.00 43.19 176 ALA A N 1
ATOM 1370 C CA . ALA A 1 176 ? -25.749 5.193 23.212 1.00 43.19 176 ALA A CA 1
ATOM 1371 C C . ALA A 1 176 ? -25.812 6.722 23.320 1.00 43.19 176 ALA A C 1
ATOM 1373 O O . ALA A 1 176 ? -26.823 7.284 23.746 1.00 43.19 176 ALA A O 1
ATOM 1374 N N . MET A 1 177 ? -24.716 7.403 22.978 1.00 43.50 177 MET A N 1
ATOM 1375 C CA . MET A 1 177 ? -24.769 8.848 22.790 1.00 43.50 177 MET A CA 1
ATOM 1376 C C . MET A 1 177 ? -25.758 9.130 21.654 1.00 43.50 177 MET A C 1
ATOM 1378 O O . MET A 1 177 ? -25.587 8.583 20.563 1.00 43.50 177 MET A O 1
ATOM 1382 N N . PRO A 1 178 ? -26.793 9.959 21.873 1.00 41.88 178 PRO A N 1
ATOM 1383 C CA . PRO A 1 178 ? -27.599 10.470 20.779 1.00 41.88 178 PRO A CA 1
ATOM 1384 C C . PRO A 1 178 ? -26.679 11.175 19.781 1.00 41.88 178 PRO A C 1
ATOM 1386 O O . PRO A 1 178 ? -25.766 11.900 20.197 1.00 41.88 178 PRO A O 1
ATOM 1389 N N . SER A 1 179 ? -26.971 11.019 18.490 1.00 46.47 179 SER A N 1
ATOM 1390 C CA . SER A 1 179 ? -26.274 11.592 17.324 1.00 46.47 179 SER A CA 1
ATOM 1391 C C . SER A 1 179 ? -26.195 13.132 17.292 1.00 46.47 179 SER A C 1
ATOM 1393 O O . SER A 1 179 ? -25.808 13.725 16.293 1.00 46.47 179 SER A O 1
ATOM 1395 N N . SER A 1 180 ? -26.543 13.811 18.388 1.00 45.47 180 SER A N 1
ATOM 1396 C CA . SER A 1 180 ? -26.628 15.267 18.496 1.00 45.47 180 SER A CA 1
ATOM 1397 C C . SER A 1 180 ? -25.882 15.859 19.697 1.00 45.47 180 SER A C 1
ATOM 1399 O O . SER A 1 180 ? -26.070 17.037 19.998 1.00 45.47 180 SER A O 1
ATOM 1401 N N . THR A 1 181 ? -25.083 15.077 20.432 1.00 49.50 181 THR A N 1
ATOM 1402 C CA . THR A 1 181 ? -24.365 15.599 21.612 1.00 49.50 181 THR A CA 1
ATOM 1403 C C . THR A 1 181 ? -22.956 16.050 21.212 1.00 49.50 181 THR A C 1
ATOM 1405 O O . THR A 1 181 ? -22.209 15.230 20.678 1.00 49.50 181 THR A O 1
ATOM 1408 N N . PRO A 1 182 ? -22.551 17.311 21.459 1.00 60.34 182 PRO A N 1
ATOM 1409 C CA . PRO A 1 182 ? -21.194 17.756 21.161 1.00 60.34 182 PRO A CA 1
ATOM 1410 C C . PRO A 1 182 ? -20.187 16.963 22.002 1.00 60.34 182 PRO A C 1
ATOM 1412 O O . PRO A 1 182 ? -20.154 17.059 23.231 1.00 60.34 182 PRO A O 1
ATOM 1415 N N . CYS A 1 183 ? -19.365 16.158 21.329 1.00 79.62 183 CYS A N 1
ATOM 1416 C CA . CYS A 1 183 ? -18.240 15.477 21.951 1.00 79.62 183 CYS A CA 1
ATOM 1417 C C . CYS A 1 183 ? -17.178 16.526 22.291 1.00 79.62 183 CYS A C 1
ATOM 1419 O O . CYS A 1 183 ? -16.815 17.324 21.432 1.00 79.62 183 CYS A O 1
ATOM 1421 N N . SER A 1 184 ? -16.678 16.551 23.528 1.00 85.56 184 SER A N 1
ATOM 1422 C CA . SER A 1 184 ? -15.661 17.524 23.937 1.00 85.56 184 SER A CA 1
ATOM 1423 C C . SER A 1 184 ? -14.468 16.877 24.627 1.00 85.56 184 SER A C 1
ATOM 1425 O O . SER A 1 184 ? -14.598 15.857 25.303 1.00 85.56 184 SER A O 1
ATOM 1427 N N . TRP A 1 185 ? -13.296 17.486 24.458 1.00 86.88 185 TRP A N 1
ATOM 1428 C CA . TRP A 1 185 ? -12.056 17.095 25.122 1.00 86.88 185 TRP A CA 1
ATOM 1429 C C . TRP A 1 185 ? -11.354 18.334 25.662 1.00 86.88 185 TRP A C 1
ATOM 1431 O O . TRP A 1 185 ? -11.068 19.256 24.906 1.00 86.88 185 TRP A O 1
ATOM 1441 N N . ALA A 1 186 ? -11.103 18.382 26.973 1.00 84.38 186 ALA A N 1
ATOM 1442 C CA . ALA A 1 186 ? -10.456 19.524 27.628 1.00 84.38 186 ALA A CA 1
ATOM 1443 C C . ALA A 1 186 ? -11.094 20.899 27.293 1.00 84.38 186 ALA A C 1
ATOM 1445 O O . ALA A 1 186 ? -10.402 21.908 27.203 1.00 84.38 186 ALA A O 1
ATOM 1446 N N . GLY A 1 187 ? -12.421 20.943 27.102 1.00 84.19 187 GLY A N 1
ATOM 1447 C CA . GLY A 1 187 ? -13.156 22.166 26.744 1.00 84.19 187 GLY A CA 1
ATOM 1448 C C . GLY A 1 187 ? -13.158 22.518 25.249 1.00 84.19 187 GLY A C 1
ATOM 1449 O O . GLY A 1 187 ? -13.674 23.570 24.886 1.00 84.19 187 GLY A O 1
ATOM 1450 N N . ILE A 1 188 ? -12.610 21.651 24.394 1.00 89.00 188 ILE A N 1
ATOM 1451 C CA . ILE A 1 188 ? -12.628 21.772 22.931 1.00 89.00 188 ILE A CA 1
ATOM 1452 C C . ILE A 1 188 ? -13.785 20.935 22.388 1.00 89.00 188 ILE A C 1
ATOM 1454 O O . ILE A 1 188 ? -13.865 19.746 22.691 1.00 89.00 188 ILE A O 1
ATOM 1458 N N . GLU A 1 189 ? -14.662 21.529 21.583 1.00 91.94 189 GLU A N 1
ATOM 1459 C CA . GLU A 1 189 ? -15.705 20.809 20.846 1.00 91.94 189 GLU A CA 1
ATOM 1460 C C . GLU A 1 189 ? -15.076 20.062 19.662 1.00 91.94 189 GLU A C 1
ATOM 1462 O O . GLU A 1 189 ? -14.337 20.649 18.873 1.00 91.94 189 GLU A O 1
ATOM 1467 N N . LEU A 1 190 ? -15.365 18.769 19.534 1.00 92.75 190 LEU A N 1
ATOM 1468 C CA . LEU A 1 190 ? -14.820 17.885 18.509 1.00 92.75 190 LEU A CA 1
ATOM 1469 C C . LEU A 1 190 ? -15.888 17.542 17.466 1.00 92.75 190 LEU A C 1
ATOM 1471 O O . LEU A 1 190 ? -16.995 17.124 17.808 1.00 92.75 190 LEU A O 1
ATOM 1475 N N . LYS A 1 191 ? -15.532 17.664 16.185 1.00 92.31 191 LYS A N 1
ATOM 1476 C CA . LYS A 1 191 ? -16.382 17.338 15.030 1.00 92.31 191 LYS A CA 1
ATOM 1477 C C . LYS A 1 191 ? -15.658 16.433 14.038 1.00 92.31 191 LYS A C 1
ATOM 1479 O O . LYS A 1 191 ? -14.428 16.378 14.013 1.00 92.31 191 LYS A O 1
ATOM 1484 N N . SER A 1 192 ? -16.445 15.728 13.227 1.00 93.31 192 SER A N 1
ATOM 1485 C CA . SER A 1 192 ? -15.965 14.898 12.114 1.00 93.31 192 SER A CA 1
ATOM 1486 C C . SER A 1 192 ? -16.162 15.636 10.799 1.00 93.31 192 SER A C 1
ATOM 1488 O O . SER A 1 192 ? -17.254 16.138 10.543 1.00 93.31 192 SER A O 1
ATOM 1490 N N . HIS A 1 193 ? -15.116 15.706 9.985 1.00 93.50 193 HIS A N 1
ATOM 1491 C CA . HIS A 1 193 ? -15.206 16.079 8.576 1.00 93.50 193 HIS A CA 1
ATOM 1492 C C . HIS A 1 193 ? -14.779 14.882 7.729 1.00 93.50 193 HIS A C 1
ATOM 1494 O O . HIS A 1 193 ? -13.905 14.131 8.142 1.00 93.50 193 HIS A O 1
ATOM 1500 N N . PHE A 1 194 ? -15.363 14.729 6.551 1.00 93.69 194 PHE A N 1
ATOM 1501 C CA . PHE A 1 194 ? -15.113 13.639 5.621 1.00 93.69 194 PHE A CA 1
ATOM 1502 C C . PHE A 1 194 ? -14.516 14.212 4.340 1.00 93.69 194 PHE A C 1
ATOM 1504 O O . PHE A 1 194 ? -15.084 15.135 3.752 1.00 93.69 194 PHE A O 1
ATOM 1511 N N . GLN A 1 195 ? -13.369 13.691 3.915 1.00 94.12 195 GLN A N 1
ATOM 1512 C CA . GLN A 1 195 ? -12.732 14.072 2.659 1.00 94.12 195 GLN A CA 1
ATOM 1513 C C . GLN A 1 195 ? -12.771 12.902 1.673 1.00 94.12 195 GLN A C 1
ATOM 1515 O O . GLN A 1 195 ? -12.383 11.801 2.048 1.00 94.12 195 GLN A O 1
ATOM 1520 N N . PRO A 1 196 ? -13.227 13.099 0.425 1.00 93.62 196 PRO A N 1
ATOM 1521 C CA . PRO A 1 196 ? -13.364 12.000 -0.521 1.00 93.62 196 PRO A CA 1
ATOM 1522 C C . PRO A 1 196 ? -12.016 11.502 -1.054 1.00 93.62 196 PRO A C 1
ATOM 1524 O O . PRO A 1 196 ? -11.150 12.292 -1.434 1.00 93.62 196 PRO A O 1
ATOM 1527 N N . LEU A 1 197 ? -11.917 10.181 -1.194 1.00 94.69 197 LEU A N 1
ATOM 1528 C CA . LEU A 1 197 ? -10.922 9.480 -1.994 1.00 94.69 197 LEU A CA 1
ATOM 1529 C C . LEU A 1 197 ? -11.570 9.026 -3.302 1.00 94.69 197 LEU A C 1
ATOM 1531 O O . LEU A 1 197 ? -12.568 8.295 -3.308 1.00 94.69 197 LEU A O 1
ATOM 1535 N N . PHE A 1 198 ? -10.991 9.447 -4.420 1.00 94.38 198 PHE A N 1
ATOM 1536 C CA . PHE A 1 198 ? -11.488 9.137 -5.756 1.00 94.38 198 PHE A CA 1
ATOM 1537 C C . PHE A 1 198 ? -10.688 8.012 -6.390 1.00 94.38 198 PHE A C 1
ATOM 1539 O O . PHE A 1 198 ? -9.467 8.082 -6.467 1.00 94.38 198 PHE A O 1
ATOM 1546 N N . SER A 1 199 ? -11.385 7.007 -6.911 1.00 95.38 199 SER A N 1
ATOM 1547 C CA . SER A 1 199 ? -10.776 6.010 -7.786 1.00 95.38 199 SER A CA 1
ATOM 1548 C C . SER A 1 199 ? -10.583 6.595 -9.178 1.00 95.38 199 SER A C 1
ATOM 1550 O O . SER A 1 199 ? -11.546 7.080 -9.778 1.00 95.38 199 SER A O 1
ATOM 1552 N N . LEU A 1 200 ? -9.358 6.516 -9.707 1.00 94.94 200 LEU A N 1
ATOM 1553 C CA . LEU A 1 200 ? -9.068 6.967 -11.069 1.00 94.94 200 LEU A CA 1
ATOM 1554 C C . LEU A 1 200 ? -9.727 6.045 -12.102 1.00 94.94 200 LEU A C 1
ATOM 1556 O O . LEU A 1 200 ? -10.387 6.521 -13.019 1.00 94.94 200 LEU A O 1
ATOM 1560 N N . SER A 1 201 ? -9.628 4.727 -11.921 1.00 90.62 201 SER A N 1
ATOM 1561 C CA . SER A 1 201 ? -10.191 3.740 -12.854 1.00 90.62 201 SER A CA 1
ATOM 1562 C C . SER A 1 201 ? -11.723 3.739 -12.893 1.00 90.62 201 SER A C 1
ATOM 1564 O O . SER A 1 201 ? -12.311 3.566 -13.959 1.00 90.62 201 SER A O 1
ATOM 1566 N N . HIS A 1 202 ? -12.380 3.938 -11.746 1.00 90.25 202 HIS A N 1
ATOM 1567 C CA . HIS A 1 202 ? -13.844 3.976 -11.649 1.00 90.25 202 HIS A CA 1
ATOM 1568 C C . HIS A 1 202 ? -14.436 5.388 -11.727 1.00 90.25 202 HIS A C 1
ATOM 1570 O O . HIS A 1 202 ? -15.660 5.515 -11.746 1.00 90.25 202 HIS A O 1
ATOM 1576 N N . GLN A 1 203 ? -13.590 6.422 -11.740 1.00 91.06 203 GLN A N 1
ATOM 1577 C CA . GLN A 1 203 ? -13.955 7.838 -11.859 1.00 91.06 203 GLN A CA 1
ATOM 1578 C C . GLN A 1 203 ? -15.036 8.291 -10.869 1.00 91.06 203 GLN A C 1
ATOM 1580 O O . GLN A 1 203 ? -15.953 9.042 -11.201 1.00 91.06 203 GLN A O 1
ATOM 1585 N N . LYS A 1 204 ? -14.949 7.813 -9.628 1.00 90.12 204 LYS A N 1
ATOM 1586 C CA . LYS A 1 204 ? -15.909 8.136 -8.568 1.00 90.12 204 LYS A CA 1
ATOM 1587 C C . LYS A 1 204 ? -15.248 8.130 -7.200 1.00 90.12 204 LYS A C 1
ATOM 1589 O O . LYS A 1 204 ? -14.235 7.455 -7.004 1.00 90.12 204 LYS A O 1
ATOM 1594 N N . ALA A 1 205 ? -15.863 8.826 -6.250 1.00 91.62 205 ALA A N 1
ATOM 1595 C CA . ALA A 1 205 ? -15.529 8.667 -4.843 1.00 91.62 205 ALA A CA 1
ATOM 1596 C C . ALA A 1 205 ? -15.849 7.226 -4.409 1.00 91.62 205 ALA A C 1
ATOM 1598 O O . ALA A 1 205 ? -16.955 6.733 -4.646 1.00 91.62 205 ALA A O 1
ATOM 1599 N N . VAL A 1 206 ? -14.867 6.539 -3.826 1.00 93.44 206 VAL A N 1
ATOM 1600 C CA . VAL A 1 206 ? -15.000 5.150 -3.339 1.00 93.44 206 VAL A CA 1
ATOM 1601 C C . VAL A 1 206 ? -14.848 5.045 -1.827 1.00 93.44 206 VAL A C 1
ATOM 1603 O O . VAL A 1 206 ? -15.279 4.061 -1.232 1.00 93.44 206 VAL A O 1
ATOM 1606 N N . GLY A 1 207 ? -14.280 6.069 -1.200 1.00 94.38 207 GLY A N 1
ATOM 1607 C CA . GLY A 1 207 ? -14.143 6.145 0.241 1.00 94.38 207 GLY A CA 1
ATOM 1608 C C . GLY A 1 207 ? -13.952 7.571 0.716 1.00 94.38 207 GLY A C 1
ATOM 1609 O O . GLY A 1 207 ? -13.857 8.497 -0.091 1.00 94.38 207 GLY A O 1
ATOM 1610 N N . PHE A 1 208 ? -13.921 7.732 2.030 1.00 95.44 208 PHE A N 1
ATOM 1611 C CA . PHE A 1 208 ? -13.767 9.010 2.694 1.00 95.44 208 PHE A CA 1
ATOM 1612 C C . PHE A 1 208 ? -12.822 8.871 3.878 1.00 95.44 208 PHE A C 1
ATOM 1614 O O . PHE A 1 208 ? -12.993 7.980 4.709 1.00 95.44 208 PHE A O 1
ATOM 1621 N N . GLU A 1 209 ? -11.859 9.776 3.977 1.00 96.12 209 GLU A N 1
ATOM 1622 C CA . GLU A 1 209 ? -11.060 9.944 5.181 1.00 96.12 209 GLU A CA 1
ATOM 1623 C C . GLU A 1 209 ? -11.837 10.779 6.183 1.00 96.12 209 GLU A C 1
ATOM 1625 O O . GLU A 1 209 ? -12.337 11.861 5.855 1.00 96.12 209 GLU A O 1
ATOM 1630 N N . VAL A 1 210 ? -11.949 10.272 7.409 1.00 95.44 210 VAL A N 1
ATOM 1631 C CA . VAL A 1 210 ? -12.561 11.019 8.500 1.00 95.44 210 VAL A CA 1
ATOM 1632 C C . VAL A 1 210 ? -11.503 11.756 9.309 1.00 95.44 210 VAL A C 1
ATOM 1634 O O . VAL A 1 210 ? -10.566 11.180 9.858 1.00 95.44 210 VAL A O 1
ATOM 1637 N N . LEU A 1 211 ? -11.688 13.067 9.392 1.00 94.62 211 LEU A N 1
ATOM 1638 C CA . LEU A 1 211 ? -10.748 14.011 9.958 1.00 94.62 211 LEU A CA 1
ATOM 1639 C C . LEU A 1 211 ? -11.356 14.722 11.166 1.00 94.62 211 LEU A C 1
ATOM 1641 O O . LEU A 1 211 ? -12.471 15.253 11.121 1.00 94.62 211 LEU A O 1
ATOM 1645 N N . LEU A 1 212 ? -10.572 14.812 12.236 1.00 94.62 212 LEU A N 1
ATOM 1646 C CA . LEU A 1 212 ? -10.936 15.575 13.423 1.00 94.62 212 LEU A CA 1
ATOM 1647 C C . LEU A 1 212 ? -10.904 17.084 13.143 1.00 94.62 212 LEU A C 1
ATOM 1649 O O . LEU A 1 212 ? -9.957 17.613 12.549 1.00 94.62 212 LEU A O 1
ATOM 1653 N N . ARG A 1 213 ? -11.915 17.805 13.628 1.00 93.38 213 ARG A N 1
ATOM 1654 C CA . ARG A 1 213 ? -11.923 19.271 13.723 1.00 93.38 213 ARG A CA 1
ATOM 1655 C C . ARG A 1 213 ? -12.246 19.686 15.150 1.00 93.38 213 ARG A C 1
ATOM 1657 O O . ARG A 1 213 ? -13.235 19.220 15.707 1.00 93.38 213 ARG A O 1
ATOM 1664 N N . GLY A 1 214 ? -11.403 20.534 15.734 1.00 93.06 214 GLY A N 1
ATOM 1665 C CA . GLY A 1 214 ? -11.626 21.102 17.060 1.00 93.06 214 GLY A CA 1
ATOM 1666 C C . GLY A 1 214 ? -12.099 22.545 16.978 1.00 93.06 214 GLY A C 1
ATOM 1667 O O . GLY A 1 214 ? -11.623 23.298 16.129 1.00 93.06 214 GLY A O 1
ATOM 1668 N N . TYR A 1 215 ? -12.984 22.939 17.885 1.00 91.88 215 TYR A N 1
ATOM 1669 C CA . TYR A 1 215 ? -13.442 24.316 18.037 1.00 91.88 215 TYR A CA 1
ATOM 1670 C C . TYR A 1 215 ? -13.363 24.732 19.507 1.00 91.88 215 TYR A C 1
ATOM 1672 O O . TYR A 1 215 ? -13.775 23.991 20.401 1.00 91.88 215 TYR A O 1
ATOM 1680 N N . GLY A 1 216 ? -12.799 25.912 19.763 1.00 89.62 216 GLY A N 1
ATOM 1681 C CA . GLY A 1 216 ? -12.839 26.541 21.080 1.00 89.62 216 GLY A CA 1
ATOM 1682 C C . GLY A 1 216 ? -14.262 26.951 21.466 1.00 89.62 216 GLY A C 1
ATOM 1683 O O . GLY A 1 216 ? -15.166 26.977 20.632 1.00 89.62 216 GLY A O 1
ATOM 1684 N N . ALA A 1 217 ? -14.465 27.324 22.731 1.00 85.25 217 ALA A N 1
ATOM 1685 C CA . ALA A 1 217 ? -15.770 27.778 23.227 1.00 85.25 217 ALA A CA 1
ATOM 1686 C C . ALA A 1 217 ? -16.304 29.039 22.510 1.00 85.25 217 ALA A C 1
ATOM 1688 O O . ALA A 1 217 ? -17.502 29.307 22.531 1.00 85.25 217 ALA A O 1
ATOM 1689 N N . ASP A 1 218 ? -15.418 29.810 21.881 1.00 87.12 218 ASP A N 1
ATOM 1690 C CA . ASP A 1 218 ? -15.706 30.985 21.056 1.00 87.12 218 ASP A CA 1
ATOM 1691 C C . ASP A 1 218 ? -15.930 30.650 19.566 1.00 87.12 218 ASP A C 1
ATOM 1693 O O . ASP A 1 218 ? -16.171 31.550 18.763 1.00 87.12 218 ASP A O 1
ATOM 1697 N N . GLY A 1 219 ? -15.849 29.370 19.187 1.00 85.38 219 GLY A N 1
ATOM 1698 C CA . GLY A 1 219 ? -15.944 28.896 17.807 1.00 85.38 219 GLY A CA 1
ATOM 1699 C C . GLY A 1 219 ? -14.635 28.980 17.015 1.00 85.38 219 GLY A C 1
ATOM 1700 O O . GLY A 1 219 ? -14.635 28.672 15.822 1.00 85.38 219 GLY A O 1
ATOM 1701 N N . THR A 1 220 ? -13.516 29.368 17.636 1.00 89.69 220 THR A N 1
ATOM 1702 C CA . THR A 1 220 ? -12.219 29.444 16.950 1.00 89.69 220 THR A CA 1
ATOM 1703 C C . THR A 1 220 ? -11.735 28.037 16.567 1.00 89.69 220 THR A C 1
ATOM 1705 O O . THR A 1 220 ? -11.699 27.160 17.434 1.00 89.69 220 THR A O 1
ATOM 1708 N N . PRO A 1 221 ? -11.343 27.783 15.302 1.00 91.56 221 PRO A N 1
ATOM 1709 C CA . PRO A 1 221 ? -10.844 26.475 14.888 1.00 91.56 221 PRO A CA 1
ATOM 1710 C C . PRO A 1 221 ? -9.488 26.166 15.538 1.00 91.56 221 PRO A C 1
ATOM 1712 O O . PRO A 1 221 ? -8.565 26.980 15.511 1.00 91.56 221 PRO A O 1
ATOM 1715 N N . ILE A 1 222 ? -9.358 24.958 16.085 1.00 90.69 222 ILE A N 1
ATOM 1716 C CA . ILE A 1 222 ? -8.146 24.433 16.719 1.00 90.69 222 ILE A CA 1
ATOM 1717 C C . ILE A 1 222 ? -7.639 23.258 15.884 1.00 90.69 222 ILE A C 1
ATOM 1719 O O . ILE A 1 222 ? -8.385 22.324 15.578 1.00 90.69 222 ILE A O 1
ATOM 1723 N N . SER A 1 223 ? -6.362 23.300 15.496 1.00 88.44 223 SER A N 1
ATOM 1724 C CA . SER A 1 223 ? -5.789 22.266 14.633 1.00 88.44 223 SER A CA 1
ATOM 1725 C C . SER A 1 223 ? -5.560 20.947 15.387 1.00 88.44 223 SER A C 1
ATOM 1727 O O . SER A 1 223 ? -5.176 20.977 16.559 1.00 88.44 223 SER A O 1
ATOM 1729 N N . PRO A 1 224 ? -5.717 19.779 14.732 1.00 87.88 224 PRO A N 1
ATOM 1730 C CA . PRO A 1 224 ? -5.492 18.483 15.373 1.00 87.88 224 PRO A CA 1
ATOM 1731 C C . PRO A 1 224 ? -4.119 18.333 16.048 1.00 87.88 224 PRO A C 1
ATOM 1733 O O . PRO A 1 224 ? -4.102 17.892 17.195 1.00 87.88 224 PRO A O 1
ATOM 1736 N N . PRO A 1 225 ? -2.985 18.780 15.461 1.00 86.38 225 PRO A N 1
ATOM 1737 C CA . PRO A 1 225 ? -1.695 18.729 16.152 1.00 86.38 225 PRO A CA 1
ATOM 1738 C C . PRO A 1 225 ? -1.685 19.477 17.491 1.00 86.38 225 PRO A C 1
ATOM 1740 O O . PRO A 1 225 ? -1.038 19.030 18.432 1.00 86.38 225 PRO A O 1
ATOM 1743 N N . HIS A 1 226 ? -2.435 20.580 17.615 1.00 86.94 226 HIS A N 1
ATOM 1744 C CA . HIS A 1 226 ? -2.595 21.255 18.902 1.00 86.94 226 HIS A CA 1
ATOM 1745 C C . HIS A 1 226 ? -3.467 20.449 19.866 1.00 86.94 226 HIS A C 1
ATOM 1747 O O . HIS A 1 226 ? -3.128 20.384 21.035 1.00 86.94 226 HIS A O 1
ATOM 1753 N N . ILE A 1 227 ? -4.547 19.803 19.413 1.00 87.75 227 ILE A N 1
ATOM 1754 C CA . ILE A 1 227 ? -5.411 18.971 20.277 1.00 87.75 227 ILE A CA 1
ATOM 1755 C C . ILE A 1 227 ? -4.620 17.775 20.832 1.00 87.75 227 ILE A C 1
ATOM 1757 O O . ILE A 1 227 ? -4.641 17.529 22.037 1.00 87.75 227 ILE A O 1
ATOM 1761 N N . PHE A 1 228 ? -3.877 17.072 19.972 1.00 85.50 228 PHE A N 1
ATOM 1762 C CA . PHE A 1 228 ? -3.035 15.937 20.363 1.00 85.50 228 PHE A CA 1
ATOM 1763 C C . PHE A 1 228 ? -1.742 16.360 21.088 1.00 85.50 228 PHE A C 1
ATOM 1765 O O . PHE A 1 228 ? -1.129 15.539 21.760 1.00 85.50 228 PHE A O 1
ATOM 1772 N N . GLY A 1 229 ? -1.327 17.627 20.983 1.00 79.50 229 GLY A N 1
ATOM 1773 C CA . GLY A 1 229 ? -0.127 18.172 21.630 1.00 79.50 229 GLY A CA 1
ATOM 1774 C C . GLY A 1 229 ? -0.380 19.078 22.844 1.00 79.50 229 GLY A C 1
ATOM 1775 O O . GLY A 1 229 ? 0.584 19.536 23.454 1.00 79.50 229 GLY A O 1
ATOM 1776 N N . ALA A 1 230 ? -1.641 19.366 23.192 1.00 67.81 230 ALA A N 1
ATOM 1777 C CA . ALA A 1 230 ? -2.004 20.397 24.174 1.00 67.81 230 ALA A CA 1
ATOM 1778 C C . ALA A 1 230 ? -1.515 20.098 25.599 1.00 67.81 230 ALA A C 1
ATOM 1780 O O . ALA A 1 230 ? -1.171 21.024 26.334 1.00 67.81 230 ALA A O 1
ATOM 1781 N N . ASP A 1 231 ? -1.490 18.824 25.998 1.00 71.44 231 ASP A N 1
ATOM 1782 C CA . ASP A 1 231 ? -1.059 18.401 27.330 1.00 71.44 231 ASP A CA 1
ATOM 1783 C C . ASP A 1 231 ? -0.163 17.151 27.238 1.00 71.44 231 ASP A C 1
ATOM 1785 O O . ASP A 1 231 ? -0.648 16.072 26.898 1.00 71.44 231 ASP A O 1
ATOM 1789 N N . PRO A 1 232 ? 1.133 17.248 27.593 1.00 65.94 232 PRO A N 1
ATOM 1790 C CA . PRO A 1 232 ? 2.049 16.107 27.640 1.00 65.94 232 PRO A CA 1
ATOM 1791 C C . PRO A 1 232 ? 1.628 14.990 28.608 1.00 65.94 232 PRO A C 1
ATOM 1793 O O . PRO A 1 232 ? 2.185 13.896 28.560 1.00 65.94 232 PRO A O 1
ATOM 1796 N N . LYS A 1 233 ? 0.700 15.268 29.532 1.00 69.75 233 LYS A N 1
ATOM 1797 C CA . LYS A 1 233 ? 0.137 14.294 30.478 1.00 69.75 233 LYS A CA 1
ATOM 1798 C C . LYS A 1 233 ? -1.208 13.732 30.025 1.00 69.75 233 LYS A C 1
ATOM 1800 O O . LYS A 1 233 ? -1.741 12.863 30.716 1.00 69.75 233 LYS A O 1
ATOM 1805 N N . ALA A 1 234 ? -1.766 14.220 28.917 1.00 74.62 234 ALA A N 1
ATOM 1806 C CA . ALA A 1 234 ? -3.023 13.708 28.402 1.00 74.62 234 ALA A CA 1
ATOM 1807 C C . ALA A 1 234 ? -2.874 12.243 27.992 1.00 74.62 234 ALA A C 1
ATOM 1809 O O . ALA A 1 234 ? -1.890 11.834 27.374 1.00 74.62 234 ALA A O 1
ATOM 1810 N N . ASP A 1 235 ? -3.898 11.454 28.307 1.00 85.25 235 ASP A N 1
ATOM 1811 C CA . ASP A 1 235 ? -4.017 10.103 27.783 1.00 85.25 235 ASP A CA 1
ATOM 1812 C C . ASP A 1 235 ? -4.404 10.178 26.298 1.00 85.25 235 ASP A C 1
ATOM 1814 O O . ASP A 1 235 ? -5.580 10.201 25.930 1.00 85.25 235 ASP A O 1
ATOM 1818 N N . LEU A 1 236 ? -3.385 10.241 25.439 1.00 87.50 236 LEU A N 1
ATOM 1819 C CA . LEU A 1 236 ? -3.543 10.275 23.985 1.00 87.50 236 LEU A CA 1
ATOM 1820 C C . LEU A 1 236 ? -4.280 9.044 23.449 1.00 87.50 236 LEU A C 1
ATOM 1822 O O . LEU A 1 236 ? -4.962 9.139 22.436 1.00 87.50 236 LEU A O 1
ATOM 1826 N N . THR A 1 237 ? -4.183 7.901 24.135 1.00 89.00 237 THR A N 1
ATOM 1827 C CA . THR A 1 237 ? -4.917 6.687 23.749 1.00 89.00 237 THR A CA 1
ATOM 1828 C C . THR A 1 237 ? -6.408 6.838 24.051 1.00 89.00 237 THR A C 1
ATOM 1830 O O . THR A 1 237 ? -7.250 6.353 23.295 1.00 89.00 237 THR A O 1
ATOM 1833 N N . ALA A 1 238 ? -6.764 7.503 25.153 1.00 89.88 238 ALA A N 1
ATOM 1834 C CA . ALA A 1 238 ? -8.155 7.821 25.462 1.00 89.88 238 ALA A CA 1
ATOM 1835 C C . ALA A 1 238 ? -8.742 8.850 24.485 1.00 89.88 238 ALA A C 1
ATOM 1837 O O . ALA A 1 238 ? -9.882 8.672 24.053 1.00 89.88 238 ALA A O 1
ATOM 1838 N N . LEU A 1 239 ? -7.967 9.874 24.105 1.00 90.94 239 LEU A N 1
ATOM 1839 C CA . LEU A 1 239 ? -8.363 10.837 23.072 1.00 90.94 239 LEU A CA 1
ATOM 1840 C C . LEU A 1 239 ? -8.587 10.142 21.722 1.00 90.94 239 LEU A C 1
ATOM 1842 O O . LEU A 1 239 ? -9.640 10.320 21.126 1.00 90.94 239 LEU A O 1
ATOM 1846 N N . ASP A 1 240 ? -7.658 9.296 21.281 1.00 92.56 240 ASP A N 1
ATOM 1847 C CA . ASP A 1 240 ? -7.775 8.546 20.022 1.00 92.56 240 ASP A CA 1
ATOM 1848 C C . ASP A 1 240 ? -9.005 7.612 20.018 1.00 92.56 240 ASP A C 1
ATOM 1850 O O . ASP A 1 240 ? -9.815 7.593 19.096 1.00 92.56 240 ASP A O 1
ATOM 1854 N N . ARG A 1 241 ? -9.279 6.907 21.123 1.00 93.38 241 ARG A N 1
ATOM 1855 C CA . ARG A 1 241 ? -10.520 6.116 21.223 1.00 93.38 241 ARG A CA 1
ATOM 1856 C C . ARG A 1 241 ? -11.787 6.971 21.237 1.00 93.38 241 ARG A C 1
ATOM 1858 O O . ARG A 1 241 ? -12.836 6.506 20.789 1.00 93.38 241 ARG A O 1
ATOM 1865 N N . LEU A 1 242 ? -11.724 8.189 21.772 1.00 92.19 242 LEU A N 1
ATOM 1866 C CA . LEU A 1 242 ? -12.839 9.133 21.739 1.00 92.19 242 LEU A CA 1
ATOM 1867 C C . LEU A 1 242 ? -13.106 9.618 20.309 1.00 92.19 242 LEU A C 1
ATOM 1869 O O . LEU A 1 242 ? -14.264 9.637 19.893 1.00 92.19 242 LEU A O 1
ATOM 1873 N N . THR A 1 243 ? -12.061 9.952 19.548 1.00 93.44 243 THR A N 1
ATOM 1874 C CA . THR A 1 243 ? -12.190 10.368 18.144 1.00 93.44 243 THR A CA 1
ATOM 1875 C C . THR A 1 243 ? -12.738 9.233 17.286 1.00 93.44 243 THR A C 1
ATOM 1877 O O . THR A 1 243 ? -13.660 9.465 16.513 1.00 93.44 243 THR A O 1
ATOM 1880 N N . GLN A 1 244 ? -12.293 7.991 17.494 1.00 95.06 244 GLN A N 1
ATOM 1881 C CA . GLN A 1 244 ? -12.841 6.818 16.801 1.00 95.06 244 GLN A CA 1
ATOM 1882 C C . GLN A 1 244 ? -14.344 6.632 17.056 1.00 95.06 244 GLN A C 1
ATOM 1884 O O . GLN A 1 244 ? -15.104 6.406 16.116 1.00 95.06 244 GLN A O 1
ATOM 1889 N N . ARG A 1 245 ? -14.802 6.772 18.310 1.00 93.38 245 ARG A N 1
ATOM 1890 C CA . ARG A 1 245 ? -16.241 6.717 18.637 1.00 93.38 245 ARG A CA 1
ATOM 1891 C C . ARG A 1 245 ? -17.021 7.818 17.931 1.00 93.38 245 ARG A C 1
ATOM 1893 O O . ARG A 1 245 ? -18.046 7.529 17.324 1.00 93.38 245 ARG A O 1
ATOM 1900 N N . LEU A 1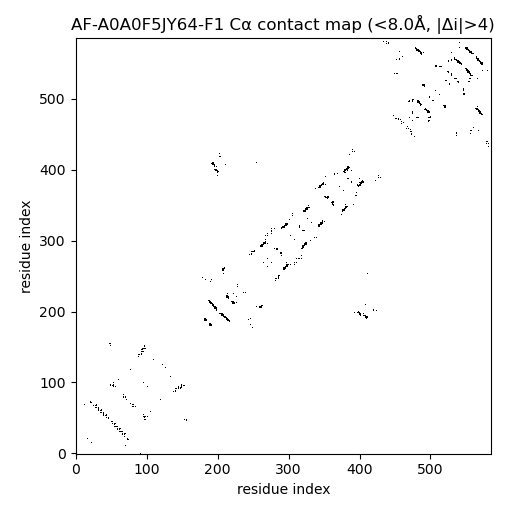 246 ? -16.524 9.053 18.004 1.00 92.38 246 LEU A N 1
ATOM 1901 C CA . LEU A 1 246 ? -17.134 10.208 17.350 1.00 92.38 246 LEU A CA 1
ATOM 1902 C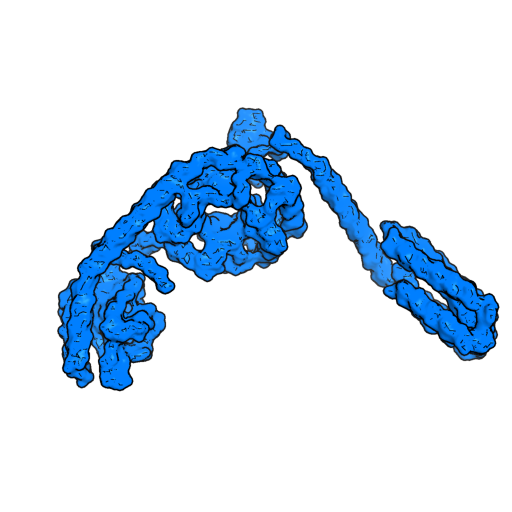 C . LEU A 1 246 ? -17.272 9.970 15.840 1.00 92.38 246 LEU A C 1
ATOM 1904 O O . LEU A 1 246 ? -18.362 10.102 15.288 1.00 92.38 246 LEU A O 1
ATOM 1908 N N . HIS A 1 247 ? -16.183 9.578 15.185 1.00 94.19 247 HIS A N 1
ATOM 1909 C CA . HIS A 1 247 ? -16.139 9.351 13.746 1.00 94.19 247 HIS A CA 1
ATOM 1910 C C . HIS A 1 247 ? -17.087 8.237 13.307 1.00 94.19 247 HIS A C 1
ATOM 1912 O O . HIS A 1 247 ? -17.904 8.456 12.415 1.00 94.19 247 HIS A O 1
ATOM 1918 N N . LEU A 1 248 ? -17.049 7.081 13.975 1.00 93.25 248 LEU A N 1
ATOM 1919 C CA . LEU A 1 248 ? -17.924 5.955 13.646 1.00 93.25 248 LEU A CA 1
ATOM 1920 C C . LEU A 1 248 ? -19.402 6.277 13.894 1.00 93.25 248 LEU A C 1
ATOM 1922 O O . LEU A 1 248 ? -20.239 5.891 13.086 1.00 93.25 248 LEU A O 1
ATOM 1926 N N . SER A 1 249 ? -19.726 7.035 14.948 1.00 89.69 249 SER A N 1
ATOM 1927 C CA . SER A 1 249 ? -21.112 7.446 15.215 1.00 89.69 249 SER A CA 1
ATOM 1928 C C . SER A 1 249 ? -21.686 8.383 14.148 1.00 89.69 249 SER A C 1
ATOM 1930 O O . SER A 1 249 ? -22.873 8.308 13.854 1.00 89.69 249 SER A O 1
ATOM 1932 N N . ASN A 1 250 ? -20.846 9.221 13.533 1.00 89.75 250 ASN A N 1
ATOM 1933 C CA . ASN A 1 250 ? -21.267 10.151 12.481 1.00 89.75 250 ASN A CA 1
ATOM 1934 C C . ASN A 1 250 ? -21.238 9.519 11.081 1.00 89.75 250 ASN A C 1
ATOM 1936 O O . ASN A 1 250 ? -21.881 10.020 10.164 1.00 89.75 250 ASN A O 1
ATOM 1940 N N . ALA A 1 251 ? -20.469 8.445 10.896 1.00 88.44 251 ALA A N 1
ATOM 1941 C CA . ALA A 1 251 ? -20.221 7.853 9.587 1.00 88.44 251 ALA A CA 1
ATOM 1942 C C . ALA A 1 251 ? -21.465 7.204 8.962 1.00 88.44 251 ALA A C 1
ATOM 1944 O O . ALA A 1 251 ? -21.612 7.269 7.746 1.00 88.44 251 ALA A O 1
ATOM 1945 N N . HIS A 1 252 ? -22.361 6.615 9.763 1.00 81.44 252 HIS A N 1
ATOM 1946 C CA . HIS A 1 252 ? -23.556 5.938 9.242 1.00 81.44 252 HIS A CA 1
ATOM 1947 C C . HIS A 1 252 ? -24.453 6.872 8.419 1.00 81.44 252 HIS A C 1
ATOM 1949 O O . HIS A 1 252 ? -24.849 6.525 7.313 1.00 81.44 252 HIS A O 1
ATOM 1955 N N . ASP A 1 253 ? -24.721 8.073 8.936 1.00 80.62 253 ASP A N 1
ATOM 1956 C CA . ASP A 1 253 ? -25.582 9.052 8.263 1.00 80.62 253 ASP A CA 1
ATOM 1957 C C . ASP A 1 253 ? -24.828 9.854 7.191 1.00 80.62 253 ASP A C 1
ATOM 1959 O O . ASP A 1 253 ? -25.436 10.406 6.272 1.00 80.62 253 ASP A O 1
ATOM 1963 N N . ALA A 1 254 ? -23.503 9.961 7.322 1.00 82.62 254 ALA A N 1
ATOM 1964 C CA . ALA A 1 254 ? -22.687 10.791 6.449 1.00 82.62 254 ALA A CA 1
ATOM 1965 C C . ALA A 1 254 ? -22.230 10.075 5.174 1.00 82.62 254 ALA A C 1
ATOM 1967 O O . ALA A 1 254 ? -22.030 10.760 4.175 1.00 82.62 254 ALA A O 1
ATOM 1968 N N . LEU A 1 255 ? -22.024 8.753 5.193 1.00 83.50 255 LEU A N 1
ATOM 1969 C CA . LEU A 1 255 ? -21.383 8.022 4.096 1.00 83.50 255 LEU A CA 1
ATOM 1970 C C . LEU A 1 255 ? -22.391 7.360 3.142 1.00 83.50 255 LEU A C 1
ATOM 1972 O O . LEU A 1 255 ? -23.402 6.822 3.587 1.00 83.50 255 LEU A O 1
ATOM 1976 N N . PRO A 1 256 ? -22.092 7.308 1.831 1.00 84.81 256 PRO A N 1
ATOM 1977 C CA . PRO A 1 256 ? -22.827 6.457 0.902 1.00 84.81 256 PRO A CA 1
ATOM 1978 C C . PRO A 1 256 ? -22.679 4.967 1.242 1.00 84.81 256 PRO A C 1
ATOM 1980 O O . PRO A 1 256 ? -21.616 4.522 1.686 1.00 84.81 256 PRO A O 1
ATOM 1983 N N . ASP A 1 257 ? -23.710 4.177 0.933 1.00 82.75 257 ASP A N 1
ATOM 1984 C CA . ASP A 1 257 ? -23.684 2.724 1.118 1.00 82.75 257 ASP A CA 1
ATOM 1985 C C . ASP A 1 257 ? -22.482 2.078 0.413 1.00 82.75 257 ASP A C 1
ATOM 1987 O O . ASP A 1 257 ? -22.256 2.252 -0.788 1.00 82.75 257 ASP A O 1
ATOM 1991 N N . GLY A 1 258 ? -21.718 1.288 1.171 1.00 84.06 258 GLY A N 1
ATOM 1992 C CA . GLY A 1 258 ? -20.559 0.551 0.662 1.00 84.06 258 GLY A CA 1
ATOM 1993 C C . GLY A 1 258 ? -19.297 1.387 0.430 1.00 84.06 258 GLY A C 1
ATOM 1994 O O . GLY A 1 258 ? -18.321 0.838 -0.075 1.00 84.06 258 GLY A O 1
ATOM 1995 N N . ALA A 1 259 ? -19.287 2.677 0.785 1.00 91.56 259 ALA A N 1
ATOM 1996 C CA . ALA A 1 259 ? -18.069 3.482 0.754 1.00 91.56 259 ALA A CA 1
ATOM 1997 C C . ALA A 1 259 ? -17.080 3.041 1.845 1.00 91.56 259 ALA A C 1
ATOM 1999 O O . ALA A 1 259 ? -17.479 2.669 2.952 1.00 91.56 259 ALA A O 1
ATOM 2000 N N . TRP A 1 260 ? -15.783 3.121 1.544 1.00 96.25 260 TRP A N 1
ATOM 2001 C CA . TRP A 1 260 ? -14.739 2.931 2.548 1.00 96.25 260 TRP A CA 1
ATOM 2002 C C . TRP A 1 260 ? -14.643 4.129 3.491 1.00 96.25 260 TRP A C 1
ATOM 2004 O O . TRP A 1 260 ? -14.713 5.276 3.055 1.00 96.25 260 TRP A O 1
ATOM 2014 N N . LEU A 1 261 ? -14.438 3.871 4.777 1.00 96.62 261 LEU A N 1
ATOM 2015 C CA . LEU A 1 261 ? -14.094 4.876 5.772 1.00 96.62 261 LEU A CA 1
ATOM 2016 C C . LEU A 1 261 ? -12.641 4.678 6.184 1.00 96.62 261 LEU A C 1
ATOM 2018 O O . LEU A 1 261 ? -12.301 3.670 6.803 1.00 96.62 261 LEU A O 1
ATOM 2022 N N . PHE A 1 262 ? -11.807 5.654 5.860 1.00 97.88 262 PHE A N 1
ATOM 2023 C CA . PHE A 1 262 ? -10.416 5.690 6.270 1.00 97.88 262 PHE A CA 1
ATOM 2024 C C . PHE A 1 262 ? -10.319 6.367 7.638 1.00 97.88 262 PHE A C 1
ATOM 2026 O O . PHE A 1 262 ? -10.718 7.522 7.803 1.00 97.88 262 PHE A O 1
ATOM 2033 N N . LEU A 1 263 ? -9.865 5.606 8.634 1.00 97.06 263 LEU A N 1
ATOM 2034 C CA . LEU A 1 263 ? -9.853 5.972 10.043 1.00 97.06 263 LEU A CA 1
ATOM 2035 C C . LEU A 1 263 ? -8.421 5.967 10.578 1.00 97.06 263 LEU A C 1
ATOM 2037 O O . LEU A 1 263 ? -7.810 4.910 10.741 1.00 97.06 263 LEU A O 1
ATOM 2041 N N . ASN A 1 264 ? -7.934 7.154 10.920 1.00 95.56 264 ASN A N 1
ATOM 2042 C CA . ASN A 1 264 ? -6.645 7.352 11.567 1.00 95.56 264 ASN A CA 1
ATOM 2043 C C . ASN A 1 264 ? -6.601 6.715 12.965 1.00 95.56 264 ASN A C 1
ATOM 2045 O O . ASN A 1 264 ? -7.480 6.961 13.795 1.00 95.56 264 ASN A O 1
ATOM 2049 N N . VAL A 1 265 ? -5.555 5.927 13.236 1.00 94.81 265 VAL A N 1
ATOM 2050 C CA . VAL A 1 265 ? -5.277 5.322 14.547 1.00 94.81 265 VAL A CA 1
ATOM 2051 C C . VAL A 1 265 ? -3.809 5.535 14.908 1.00 94.81 265 VAL A C 1
ATOM 2053 O O . VAL A 1 265 ? -2.900 5.202 14.145 1.00 94.81 265 VAL A O 1
ATOM 2056 N N . LEU A 1 266 ? -3.548 6.051 16.113 1.00 91.88 266 LEU A N 1
ATOM 2057 C CA . LEU A 1 266 ? -2.178 6.275 16.566 1.00 91.88 266 LEU A CA 1
ATOM 2058 C C . LEU A 1 266 ? -1.430 4.937 16.705 1.00 91.88 266 LEU A C 1
ATOM 2060 O O . LEU A 1 266 ? -1.997 3.982 17.242 1.00 91.88 266 LEU A O 1
ATOM 2064 N N . PRO A 1 267 ? -0.128 4.856 16.362 1.00 90.50 267 PRO A N 1
ATOM 2065 C CA . PRO A 1 267 ? 0.641 3.611 16.462 1.00 90.50 267 PRO A CA 1
ATOM 2066 C C . PRO A 1 267 ? 0.582 2.946 17.847 1.00 90.50 267 PRO A C 1
ATOM 2068 O O . PRO A 1 267 ? 0.469 1.727 17.948 1.00 90.50 267 PRO A O 1
ATOM 2071 N N . GLN A 1 268 ? 0.603 3.740 18.923 1.00 89.12 268 GLN A N 1
ATOM 2072 C CA . GLN A 1 268 ? 0.508 3.244 20.304 1.00 89.12 268 GLN A CA 1
ATOM 2073 C C . GLN A 1 268 ? -0.871 2.653 20.651 1.00 89.12 268 GLN A C 1
ATOM 2075 O O . GLN A 1 268 ? -0.958 1.690 21.410 1.00 89.12 268 GLN A O 1
ATOM 2080 N N . THR A 1 269 ? -1.941 3.206 20.074 1.00 92.62 269 THR A N 1
ATOM 2081 C CA . THR A 1 269 ? -3.310 2.697 20.203 1.00 92.62 269 THR A CA 1
ATOM 2082 C C . THR A 1 269 ? -3.483 1.442 19.352 1.00 92.62 269 THR A C 1
ATOM 2084 O O . THR A 1 269 ? -4.064 0.458 19.804 1.00 92.62 269 THR A O 1
ATOM 2087 N N . PHE A 1 270 ? -2.918 1.451 18.143 1.00 94.06 270 PHE A N 1
ATOM 2088 C CA . PHE A 1 270 ? -2.992 0.361 17.178 1.00 94.06 270 PHE A CA 1
ATOM 2089 C C . PHE A 1 270 ? -2.429 -0.952 17.734 1.00 94.06 270 PHE A C 1
ATOM 2091 O O . PHE A 1 270 ? -3.061 -2.000 17.588 1.00 94.06 270 PHE A O 1
ATOM 2098 N N . ILE A 1 271 ? -1.277 -0.896 18.416 1.00 93.19 271 ILE A N 1
ATOM 2099 C CA . ILE A 1 271 ? -0.628 -2.077 19.011 1.00 93.19 271 ILE A CA 1
ATOM 2100 C C . ILE A 1 271 ? -1.246 -2.522 20.342 1.00 93.19 271 ILE A C 1
ATOM 2102 O O . ILE A 1 271 ? -0.873 -3.576 20.863 1.00 93.19 271 ILE A O 1
ATOM 2106 N N . LEU A 1 272 ? -2.171 -1.745 20.912 1.00 92.81 272 LEU A N 1
ATOM 2107 C CA . LEU A 1 272 ? -2.713 -2.021 22.233 1.00 92.81 272 LEU A CA 1
ATOM 2108 C C . LEU A 1 272 ? -3.510 -3.344 22.243 1.00 92.81 272 LEU A C 1
ATOM 2110 O O . LEU A 1 272 ? -4.402 -3.543 21.411 1.00 92.81 272 LEU A O 1
ATOM 2114 N N . PRO A 1 273 ? -3.264 -4.241 23.218 1.00 89.88 273 PRO A N 1
ATOM 2115 C CA . PRO A 1 273 ? -4.071 -5.444 23.385 1.00 89.88 273 PRO A CA 1
ATOM 2116 C C . PRO A 1 273 ? -5.553 -5.109 23.602 1.00 89.88 273 PRO A C 1
ATOM 2118 O O . PRO A 1 273 ? -5.888 -4.249 24.417 1.00 89.88 273 PRO A O 1
ATOM 2121 N N . GLY A 1 274 ? -6.447 -5.808 22.901 1.00 91.00 274 GLY A N 1
ATOM 2122 C CA . GLY A 1 274 ? -7.893 -5.594 23.006 1.00 91.00 274 GLY A CA 1
ATOM 2123 C C . GLY A 1 274 ? -8.445 -4.459 22.131 1.00 91.00 274 GLY A C 1
ATOM 2124 O O . GLY A 1 274 ? -9.661 -4.270 22.088 1.00 91.00 274 GLY A O 1
ATOM 2125 N N . HIS A 1 275 ? -7.588 -3.670 21.466 1.00 95.12 275 HIS A N 1
ATOM 2126 C CA . HIS A 1 275 ? -8.052 -2.584 20.600 1.00 95.12 275 HIS A CA 1
ATOM 2127 C C . HIS A 1 275 ? -8.779 -3.069 19.332 1.00 95.12 275 HIS A C 1
ATOM 2129 O O . HIS A 1 275 ? -9.836 -2.511 19.037 1.00 95.12 275 HIS A O 1
ATOM 2135 N N . PRO A 1 276 ? -8.316 -4.119 18.619 1.00 95.88 276 PRO A N 1
ATOM 2136 C CA . PRO A 1 276 ? -9.064 -4.673 17.489 1.00 95.88 276 PRO A CA 1
ATOM 2137 C C . PRO A 1 276 ? -10.500 -5.074 17.849 1.00 95.88 276 PRO A C 1
ATOM 2139 O O . PRO A 1 276 ? -11.431 -4.747 17.122 1.00 95.88 276 PRO A O 1
ATOM 2142 N N . GLU A 1 277 ? -10.693 -5.713 19.004 1.00 94.56 277 GLU A N 1
ATOM 2143 C CA . GLU A 1 277 ? -12.002 -6.104 19.532 1.00 94.56 277 GLU A CA 1
ATOM 2144 C C . GLU A 1 277 ? -12.851 -4.885 19.910 1.00 94.56 277 GLU A C 1
ATOM 2146 O O . GLU A 1 277 ? -14.060 -4.857 19.687 1.00 94.56 277 GLU A O 1
ATOM 2151 N N . PHE A 1 278 ? -12.234 -3.869 20.514 1.00 94.44 278 PHE A N 1
ATOM 2152 C CA . PHE A 1 278 ? -12.911 -2.617 20.836 1.00 94.44 278 PHE A CA 1
ATOM 2153 C C . PHE A 1 278 ? -13.440 -1.931 19.572 1.00 94.44 278 PHE A C 1
ATOM 2155 O O . PHE A 1 278 ? -14.613 -1.559 19.533 1.00 94.44 278 PHE A O 1
ATOM 2162 N N . LEU A 1 279 ? -12.599 -1.802 18.544 1.00 95.81 279 LEU A N 1
ATOM 2163 C CA . LEU A 1 279 ? -12.957 -1.127 17.303 1.00 95.81 279 LEU A CA 1
ATOM 2164 C C . LEU A 1 279 ? -14.010 -1.912 16.511 1.00 95.81 279 LEU A C 1
ATOM 2166 O O . LEU A 1 279 ? -14.986 -1.324 16.060 1.00 95.81 279 LEU A O 1
ATOM 2170 N N . GLU A 1 280 ? -13.870 -3.237 16.412 1.00 96.44 280 GLU A N 1
ATOM 2171 C CA . GLU A 1 280 ? -14.872 -4.129 15.807 1.00 96.44 280 GLU A CA 1
ATOM 2172 C C . GLU A 1 280 ? -16.257 -3.925 16.428 1.00 96.44 280 GLU A C 1
ATOM 2174 O O . GLU A 1 280 ? -17.240 -3.716 15.717 1.00 96.44 280 GLU A O 1
ATOM 2179 N N . ASN A 1 281 ? -16.330 -3.905 17.762 1.00 93.56 281 ASN A N 1
ATOM 2180 C CA . ASN A 1 281 ? -17.588 -3.648 18.450 1.00 93.56 281 ASN A CA 1
ATOM 2181 C C . ASN A 1 281 ? -18.149 -2.269 18.089 1.00 93.56 281 ASN A C 1
ATOM 2183 O O . ASN A 1 281 ? -19.333 -2.178 17.783 1.00 93.56 281 ASN A O 1
ATOM 2187 N N . LEU A 1 282 ? -17.338 -1.207 18.092 1.00 92.81 282 LEU A N 1
ATOM 2188 C CA . LEU A 1 282 ? -17.818 0.131 17.728 1.00 92.81 282 LEU A CA 1
ATOM 2189 C C . LEU A 1 282 ? -18.390 0.188 16.310 1.00 92.81 282 LEU A C 1
ATOM 2191 O O . LEU A 1 282 ? -19.456 0.763 16.112 1.00 92.81 282 LEU A O 1
ATOM 2195 N N . VAL A 1 283 ? -17.710 -0.434 15.348 1.00 94.06 283 VAL A N 1
ATOM 2196 C CA . VAL A 1 283 ? -18.144 -0.491 13.947 1.00 94.06 283 VAL A CA 1
ATOM 2197 C C . VAL A 1 283 ? -19.498 -1.189 13.825 1.00 94.06 283 VAL A C 1
ATOM 2199 O O . VAL A 1 283 ? -20.409 -0.656 13.194 1.00 94.06 283 VAL A O 1
ATOM 2202 N N . ILE A 1 284 ? -19.668 -2.331 14.499 1.00 90.69 284 ILE A N 1
ATOM 2203 C CA . ILE A 1 284 ? -20.934 -3.076 14.507 1.00 90.69 284 ILE A CA 1
ATOM 2204 C C . ILE A 1 284 ? -22.059 -2.251 15.151 1.00 90.69 2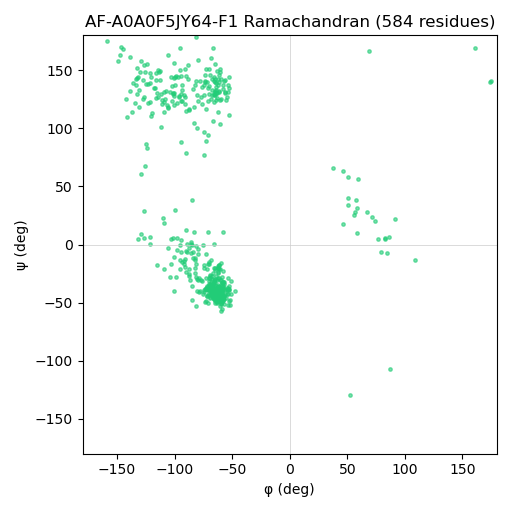84 ILE A C 1
ATOM 2206 O O . ILE A 1 284 ? -23.170 -2.216 14.626 1.00 90.69 284 ILE A O 1
ATOM 2210 N N . HIS A 1 285 ? -21.788 -1.557 16.263 1.00 88.75 285 HIS A N 1
ATOM 2211 C CA . HIS A 1 285 ? -22.789 -0.712 16.930 1.00 88.75 285 HIS A CA 1
ATOM 2212 C C . HIS A 1 285 ? -23.179 0.513 16.094 1.00 88.75 285 HIS A C 1
ATOM 2214 O O . HIS A 1 285 ? -24.320 0.958 16.175 1.00 88.75 285 HIS A O 1
ATOM 2220 N N . ALA A 1 286 ? -22.262 1.029 15.274 1.00 87.31 286 ALA A N 1
ATOM 2221 C CA . ALA A 1 286 ? -22.535 2.096 14.316 1.00 87.31 286 ALA A CA 1
ATOM 2222 C C . ALA A 1 286 ? -23.313 1.614 13.072 1.00 87.31 286 ALA A C 1
ATOM 2224 O O . ALA A 1 286 ? -23.599 2.413 12.187 1.00 87.31 286 ALA A O 1
ATOM 2225 N N . GLY A 1 287 ? -23.648 0.321 12.972 1.00 88.75 287 GLY A N 1
ATOM 2226 C CA . GLY A 1 287 ? -24.347 -0.233 11.809 1.00 88.75 287 GLY A CA 1
ATOM 2227 C C . GLY A 1 287 ? -23.476 -0.310 10.552 1.00 88.75 287 GLY A C 1
ATOM 2228 O O . GLY A 1 287 ? -24.004 -0.312 9.442 1.00 88.75 287 GLY A O 1
ATOM 2229 N N . LEU A 1 288 ? -22.152 -0.356 10.714 1.00 91.12 288 LEU A N 1
ATOM 2230 C CA . LEU A 1 288 ? -21.174 -0.442 9.631 1.00 91.12 288 LEU A CA 1
ATOM 2231 C C . LEU A 1 288 ? -20.575 -1.856 9.550 1.00 91.12 288 LEU A C 1
ATOM 2233 O O . LEU A 1 288 ? -20.649 -2.645 10.493 1.00 91.12 288 LEU A O 1
ATOM 2237 N N . ALA A 1 289 ? -19.951 -2.179 8.417 1.00 93.81 289 ALA A N 1
ATOM 2238 C CA . ALA A 1 289 ? -19.210 -3.424 8.228 1.00 93.81 289 ALA A CA 1
ATOM 2239 C C . ALA A 1 289 ? -17.706 -3.183 8.405 1.00 93.81 289 ALA A C 1
ATOM 2241 O O . ALA A 1 289 ? -17.177 -2.220 7.856 1.00 93.81 289 ALA A O 1
ATOM 2242 N N . THR A 1 290 ? -16.996 -4.079 9.100 1.00 95.44 290 THR A N 1
ATOM 2243 C CA . THR A 1 290 ? -15.532 -3.978 9.285 1.00 95.44 290 THR A CA 1
ATOM 2244 C C . THR A 1 290 ? -14.769 -3.975 7.961 1.00 95.44 290 THR A C 1
ATOM 2246 O O . THR A 1 290 ? -13.796 -3.242 7.833 1.00 95.44 290 THR A O 1
ATOM 2249 N N . ALA A 1 291 ? -15.280 -4.686 6.951 1.00 95.44 291 ALA A N 1
ATOM 2250 C CA . ALA A 1 291 ? -14.759 -4.690 5.580 1.00 95.44 291 ALA A CA 1
ATOM 2251 C C . ALA A 1 291 ? -14.790 -3.321 4.883 1.00 95.44 291 ALA A C 1
ATOM 2253 O O . ALA A 1 291 ? -14.093 -3.134 3.888 1.00 95.44 291 ALA A O 1
ATOM 2254 N N . ASN A 1 292 ? -15.581 -2.374 5.396 1.00 95.25 292 ASN A N 1
ATOM 2255 C CA . ASN A 1 292 ? -15.636 -1.015 4.873 1.00 95.25 292 ASN A CA 1
ATOM 2256 C C . ASN A 1 292 ? -14.722 -0.050 5.639 1.00 95.25 292 ASN A C 1
ATOM 2258 O O . ASN A 1 292 ? -14.699 1.133 5.321 1.00 95.25 292 ASN A O 1
ATOM 2262 N N . ILE A 1 293 ? -14.001 -0.517 6.659 1.00 97.62 293 ILE A N 1
ATOM 2263 C CA . ILE A 1 293 ? -13.145 0.328 7.489 1.00 97.62 293 ILE A CA 1
ATOM 2264 C C . ILE A 1 293 ? -11.683 0.060 7.139 1.00 97.62 293 ILE A C 1
ATOM 2266 O O . ILE A 1 293 ? -11.178 -1.054 7.308 1.00 97.62 293 ILE A O 1
ATOM 2270 N N . VAL A 1 294 ? -11.004 1.114 6.696 1.00 98.31 294 VAL A N 1
ATOM 2271 C CA . VAL A 1 294 ? -9.563 1.130 6.459 1.00 98.31 294 VAL A CA 1
ATOM 2272 C C . VAL A 1 294 ? -8.901 1.815 7.643 1.00 98.31 294 VAL A C 1
ATOM 2274 O O . VAL A 1 294 ? -9.184 2.972 7.934 1.00 98.31 294 VAL A O 1
ATOM 2277 N N . ILE A 1 295 ? -8.025 1.106 8.344 1.00 98.00 295 ILE A N 1
ATOM 2278 C CA . ILE A 1 295 ? -7.286 1.661 9.475 1.00 98.00 295 ILE A CA 1
ATOM 2279 C C . ILE A 1 295 ? -5.992 2.269 8.954 1.00 98.00 295 ILE A C 1
ATOM 2281 O O . ILE A 1 295 ? -5.124 1.543 8.468 1.00 98.00 295 ILE A O 1
ATOM 2285 N N . GLU A 1 296 ? -5.861 3.583 9.085 1.00 96.12 296 GLU A N 1
ATOM 2286 C CA . GLU A 1 296 ? -4.658 4.318 8.711 1.00 96.12 296 GLU A CA 1
ATOM 2287 C C . GLU A 1 296 ? -3.710 4.414 9.904 1.00 96.12 296 GLU A C 1
ATOM 2289 O O . GLU A 1 296 ? -4.092 4.842 10.998 1.00 96.12 296 GLU A O 1
ATOM 2294 N N . VAL A 1 297 ? -2.463 3.997 9.697 1.00 91.88 297 VAL A N 1
ATOM 2295 C CA . VAL A 1 297 ? -1.403 4.101 10.699 1.00 91.88 297 VAL A CA 1
ATOM 2296 C C . VAL A 1 297 ? -0.243 4.891 10.110 1.00 91.88 297 VAL A C 1
ATOM 2298 O O . VAL A 1 297 ? 0.360 4.483 9.116 1.00 91.88 297 VAL A O 1
ATOM 2301 N N . LEU A 1 298 ? 0.100 5.995 10.771 1.00 80.25 298 LEU A N 1
ATOM 2302 C CA . LEU A 1 298 ? 1.247 6.827 10.413 1.00 80.25 298 LEU A CA 1
ATOM 2303 C C . LEU A 1 298 ? 2.570 6.058 10.507 1.00 80.25 298 LEU A C 1
ATOM 2305 O O . LEU A 1 298 ? 2.805 5.244 11.415 1.00 80.25 298 LEU A O 1
ATOM 2309 N N . GLU A 1 299 ? 3.494 6.394 9.613 1.00 67.94 299 GLU A N 1
ATOM 2310 C CA . GLU A 1 299 ? 4.865 5.904 9.658 1.00 67.94 299 GLU A CA 1
ATOM 2311 C C . GLU A 1 299 ? 5.655 6.537 10.830 1.00 67.94 299 GLU A C 1
ATOM 2313 O O . GLU A 1 299 ? 6.232 7.614 10.726 1.00 67.94 299 GLU A O 1
ATOM 2318 N N . SER A 1 300 ? 5.705 5.869 11.990 1.00 64.62 300 SER A N 1
ATOM 2319 C CA . SER A 1 300 ? 6.491 6.336 13.150 1.00 64.62 300 SER A CA 1
ATOM 2320 C C . SER A 1 300 ? 7.911 5.761 13.178 1.00 64.62 300 SER A C 1
ATOM 2322 O O . SER A 1 300 ? 8.069 4.548 13.158 1.00 64.62 300 SER A O 1
ATOM 2324 N N . GLN A 1 301 ? 8.968 6.570 13.310 1.00 57.72 301 GLN A N 1
ATOM 2325 C CA . GLN A 1 301 ? 10.358 6.058 13.318 1.00 57.72 301 GLN A CA 1
ATOM 2326 C C . GLN A 1 301 ? 10.672 5.108 14.491 1.00 57.72 301 GLN A C 1
ATOM 2328 O O . GLN A 1 301 ? 11.473 4.189 14.334 1.00 57.72 301 GLN A O 1
ATOM 2333 N N . ASP A 1 302 ? 9.985 5.272 15.624 1.00 63.22 302 ASP A N 1
ATOM 2334 C CA . ASP A 1 302 ? 10.300 4.582 16.886 1.00 63.22 302 ASP A CA 1
ATOM 2335 C C . ASP A 1 302 ? 9.390 3.376 17.196 1.00 63.22 302 ASP A C 1
ATOM 2337 O O . ASP A 1 302 ? 9.452 2.796 18.280 1.00 63.22 302 ASP A O 1
ATOM 2341 N N . GLY A 1 303 ? 8.501 3.004 16.270 1.00 66.69 303 GLY A N 1
ATOM 2342 C CA . GLY A 1 303 ? 7.545 1.909 16.467 1.00 66.69 303 GLY A CA 1
ATOM 2343 C C . GLY A 1 303 ? 8.177 0.514 16.387 1.00 66.69 303 GLY A C 1
ATOM 2344 O O . GLY A 1 303 ? 8.949 0.226 15.472 1.00 66.69 303 GLY A O 1
ATOM 2345 N N . ASP A 1 304 ? 7.785 -0.383 17.299 1.00 81.44 304 ASP A N 1
ATOM 2346 C CA . ASP A 1 304 ? 8.123 -1.808 17.219 1.00 81.44 304 ASP A CA 1
ATOM 2347 C C . ASP A 1 304 ? 7.423 -2.449 16.008 1.00 81.44 304 ASP A C 1
ATOM 2349 O O . ASP A 1 304 ? 6.212 -2.684 15.989 1.00 81.44 304 ASP A O 1
ATOM 2353 N N . ILE A 1 305 ? 8.218 -2.722 14.977 1.00 85.88 305 ILE A N 1
ATOM 2354 C CA . ILE A 1 305 ? 7.797 -3.306 13.704 1.00 85.88 305 ILE A CA 1
ATOM 2355 C C . ILE A 1 305 ? 7.114 -4.671 13.863 1.00 85.88 305 ILE A C 1
ATOM 2357 O O . ILE A 1 305 ? 6.209 -4.991 13.091 1.00 85.88 305 ILE A O 1
ATOM 2361 N N . ILE A 1 306 ? 7.520 -5.464 14.862 1.00 89.56 306 ILE A N 1
ATOM 2362 C CA . ILE A 1 306 ? 6.941 -6.783 15.133 1.00 89.56 306 ILE A CA 1
ATOM 2363 C C . ILE A 1 306 ? 5.552 -6.585 15.731 1.00 89.56 306 ILE A C 1
ATOM 2365 O O . ILE A 1 306 ? 4.582 -7.140 15.218 1.00 89.56 306 ILE A O 1
ATOM 2369 N N . ALA A 1 307 ? 5.437 -5.718 16.739 1.00 91.06 307 ALA A N 1
ATOM 2370 C CA . ALA A 1 307 ? 4.157 -5.405 17.367 1.00 91.06 307 ALA A CA 1
ATOM 2371 C C . ALA A 1 307 ? 3.141 -4.822 16.368 1.00 91.06 307 ALA A C 1
ATOM 2373 O O . ALA A 1 307 ? 1.963 -5.176 16.412 1.00 91.06 307 ALA A O 1
ATOM 2374 N N . LEU A 1 308 ? 3.590 -3.963 15.445 1.00 90.88 308 LEU A N 1
ATOM 2375 C CA . LEU A 1 308 ? 2.752 -3.411 14.376 1.00 90.88 308 LEU A CA 1
ATOM 2376 C C . LEU A 1 308 ? 2.284 -4.487 13.392 1.00 90.88 308 LEU A C 1
ATOM 2378 O O . LEU A 1 308 ? 1.104 -4.526 13.058 1.00 90.88 308 LEU A O 1
ATOM 2382 N N . SER A 1 309 ? 3.178 -5.376 12.953 1.00 92.62 309 SER A N 1
ATOM 2383 C CA . SER A 1 309 ? 2.827 -6.477 12.045 1.00 92.62 309 SER A CA 1
ATOM 2384 C C . SER A 1 309 ? 1.825 -7.446 12.690 1.00 92.62 309 SER A C 1
ATOM 2386 O O . SER A 1 309 ? 0.800 -7.779 12.093 1.00 92.62 309 SER A O 1
ATOM 2388 N N . GLU A 1 310 ? 2.048 -7.827 13.952 1.00 94.06 310 GLU A N 1
ATOM 2389 C CA . GLU A 1 310 ? 1.115 -8.669 14.708 1.00 94.06 310 GLU A CA 1
ATOM 2390 C C . GLU A 1 310 ? -0.238 -7.984 14.929 1.00 94.06 310 GLU A C 1
ATOM 2392 O O . GLU A 1 310 ? -1.284 -8.625 14.833 1.00 94.06 310 GLU A O 1
ATOM 2397 N N . ALA A 1 311 ? -0.240 -6.681 15.222 1.00 94.38 311 ALA A N 1
ATOM 2398 C CA . ALA A 1 311 ? -1.471 -5.914 15.353 1.00 94.38 311 ALA A CA 1
ATOM 2399 C C . ALA A 1 311 ? -2.244 -5.865 14.031 1.00 94.38 311 ALA A C 1
ATOM 2401 O O . ALA A 1 311 ? -3.433 -6.180 14.026 1.00 94.38 311 ALA A O 1
ATOM 2402 N N . ALA A 1 312 ? -1.571 -5.571 12.915 1.00 95.12 312 ALA A N 1
ATOM 2403 C CA . ALA A 1 312 ? -2.172 -5.561 11.583 1.00 95.12 312 ALA A CA 1
ATOM 2404 C C . ALA A 1 312 ? -2.828 -6.906 11.236 1.00 95.12 312 ALA A C 1
ATOM 2406 O O . ALA A 1 312 ? -3.960 -6.927 10.753 1.00 95.12 312 ALA A O 1
ATOM 2407 N N . ALA A 1 313 ? -2.178 -8.030 11.559 1.00 95.81 313 ALA A N 1
ATOM 2408 C CA . ALA A 1 313 ? -2.767 -9.357 11.379 1.00 95.81 313 ALA A CA 1
ATOM 2409 C C . ALA A 1 313 ? -4.077 -9.530 12.176 1.00 95.81 313 ALA A C 1
ATOM 2411 O O . ALA A 1 313 ? -5.074 -9.982 11.617 1.00 95.81 313 ALA A O 1
ATOM 2412 N N . ARG A 1 314 ? -4.119 -9.091 13.444 1.00 96.62 314 ARG A N 1
ATOM 2413 C CA . ARG A 1 314 ? -5.327 -9.175 14.293 1.00 96.62 314 ARG A CA 1
ATOM 2414 C C . ARG A 1 314 ? -6.495 -8.323 13.788 1.00 96.62 314 ARG A C 1
ATOM 2416 O O . ARG A 1 314 ? -7.649 -8.694 14.008 1.00 96.62 314 ARG A O 1
ATOM 2423 N N . TYR A 1 315 ? -6.224 -7.179 13.163 1.00 97.50 315 TYR A N 1
ATOM 2424 C CA . TYR A 1 315 ? -7.264 -6.375 12.510 1.00 97.50 315 TYR A CA 1
ATOM 2425 C C . TYR A 1 315 ? -7.758 -7.048 11.226 1.00 97.50 315 TYR A C 1
ATOM 2427 O O . TYR A 1 315 ? -8.967 -7.169 11.035 1.00 97.50 315 TYR A O 1
ATOM 2435 N N . ARG A 1 316 ? -6.851 -7.570 10.390 1.00 96.62 316 ARG A N 1
ATOM 2436 C CA . ARG A 1 316 ? -7.220 -8.302 9.166 1.00 96.62 316 ARG A CA 1
ATOM 2437 C C . ARG A 1 316 ? -8.070 -9.540 9.454 1.00 96.62 316 ARG A C 1
ATOM 2439 O O . ARG A 1 316 ? -9.050 -9.781 8.759 1.00 96.62 316 ARG A O 1
ATOM 2446 N N . GLU A 1 317 ? -7.777 -10.280 10.525 1.00 96.62 317 GLU A N 1
ATOM 2447 C CA . GLU A 1 317 ? -8.602 -11.412 10.991 1.00 96.62 317 GLU A CA 1
ATOM 2448 C C . GLU A 1 317 ? -10.057 -11.022 11.315 1.00 96.62 317 GLU A C 1
ATOM 2450 O O . GLU A 1 317 ? -10.945 -11.872 11.271 1.00 96.62 317 GLU A O 1
ATOM 2455 N N . ARG A 1 318 ? -10.311 -9.741 11.607 1.00 96.88 318 ARG A N 1
ATOM 2456 C CA . ARG A 1 318 ? -11.643 -9.168 11.877 1.00 96.88 318 ARG A CA 1
ATOM 2457 C C . ARG A 1 318 ? -12.268 -8.485 10.660 1.00 96.88 318 ARG A C 1
ATOM 2459 O O . ARG A 1 318 ? -13.335 -7.881 10.761 1.00 96.88 318 ARG A O 1
ATOM 2466 N N . GLY A 1 319 ? -11.615 -8.578 9.504 1.00 96.69 319 GLY A N 1
ATOM 2467 C CA . GLY A 1 319 ? -12.098 -8.038 8.238 1.00 96.69 319 GLY A CA 1
ATOM 2468 C C . GLY A 1 319 ? -11.752 -6.573 7.986 1.00 96.69 319 GLY A C 1
ATOM 2469 O O . GLY A 1 319 ? -12.225 -6.040 6.994 1.00 96.69 319 GLY A O 1
ATOM 2470 N N . PHE A 1 320 ? -10.946 -5.925 8.831 1.00 98.06 320 PHE A N 1
ATOM 2471 C CA . PHE A 1 320 ? -10.443 -4.577 8.548 1.00 98.06 320 PHE A CA 1
ATOM 2472 C C . PHE A 1 320 ? -9.380 -4.595 7.448 1.00 98.06 320 PHE A C 1
ATOM 2474 O O . PHE A 1 320 ? -8.607 -5.550 7.344 1.00 98.06 320 PHE A O 1
ATOM 2481 N N . GLN A 1 321 ? -9.290 -3.495 6.703 1.00 97.88 321 GLN A N 1
ATOM 2482 C CA . GLN A 1 321 ? -8.164 -3.206 5.814 1.00 97.88 321 GLN A CA 1
ATOM 2483 C C . GLN A 1 321 ? -7.151 -2.311 6.530 1.00 97.88 321 GLN A C 1
ATOM 2485 O O . GLN A 1 321 ? -7.523 -1.512 7.391 1.00 97.88 321 GLN A O 1
ATOM 2490 N N . ILE A 1 322 ? -5.873 -2.432 6.179 1.00 97.44 322 ILE A N 1
ATOM 2491 C CA . ILE A 1 322 ? -4.790 -1.641 6.770 1.00 97.44 322 ILE A CA 1
ATOM 2492 C C . ILE A 1 322 ? -4.164 -0.733 5.716 1.00 97.44 322 ILE A C 1
ATOM 2494 O O . ILE A 1 322 ? -3.753 -1.200 4.653 1.00 97.44 322 ILE A O 1
ATOM 2498 N N . ALA A 1 323 ? -4.026 0.546 6.055 1.00 96.44 323 ALA A N 1
ATOM 2499 C CA . ALA A 1 323 ? -3.301 1.537 5.281 1.00 96.44 323 ALA A CA 1
ATOM 2500 C C . ALA A 1 323 ? -2.093 2.075 6.060 1.00 96.44 323 ALA A C 1
ATOM 2502 O O . ALA A 1 323 ? -2.166 2.298 7.270 1.00 96.44 323 ALA A O 1
ATOM 2503 N N . ILE A 1 324 ? -0.985 2.303 5.356 1.00 93.50 324 ILE A N 1
ATOM 2504 C CA . ILE A 1 324 ? 0.137 3.095 5.876 1.00 93.50 324 ILE A CA 1
ATOM 2505 C C . ILE A 1 324 ? 0.068 4.493 5.283 1.00 93.50 324 ILE A C 1
ATOM 2507 O O . ILE A 1 324 ? -0.018 4.631 4.062 1.00 93.50 324 ILE A O 1
ATOM 2511 N N . ASP A 1 325 ? 0.116 5.490 6.162 1.00 89.75 325 ASP A N 1
ATOM 2512 C CA . ASP A 1 325 ? -0.030 6.902 5.820 1.00 89.75 325 ASP A CA 1
ATOM 2513 C C . ASP A 1 325 ? 1.316 7.644 5.742 1.00 89.75 325 ASP A C 1
ATOM 2515 O O . ASP A 1 325 ? 2.298 7.205 6.355 1.00 89.75 325 ASP A O 1
ATOM 2519 N N . ASP A 1 326 ? 1.357 8.752 4.991 1.00 83.69 326 ASP A N 1
ATOM 2520 C CA . ASP A 1 326 ? 2.531 9.625 4.789 1.00 83.69 326 ASP A CA 1
ATOM 2521 C C . ASP A 1 326 ? 3.797 8.926 4.234 1.00 83.69 326 ASP A C 1
ATOM 2523 O O . ASP A 1 326 ? 4.938 9.364 4.447 1.00 83.69 326 ASP A O 1
ATOM 2527 N N . PHE A 1 327 ? 3.645 7.838 3.469 1.00 85.69 327 PHE A N 1
ATOM 2528 C CA . PHE A 1 327 ? 4.803 7.149 2.900 1.00 85.69 327 PHE A CA 1
ATOM 2529 C C . PHE A 1 327 ? 5.512 8.044 1.870 1.00 85.69 327 PHE A C 1
ATOM 2531 O O . PHE A 1 327 ? 4.935 8.477 0.874 1.00 85.69 327 PHE A O 1
ATOM 2538 N N . GLY A 1 328 ? 6.801 8.298 2.089 1.00 77.38 328 GLY A N 1
ATOM 2539 C CA . GLY A 1 328 ? 7.630 9.204 1.292 1.00 77.38 328 GLY A CA 1
ATOM 2540 C C . GLY A 1 328 ? 8.008 10.510 1.986 1.00 77.38 328 GLY A C 1
ATOM 2541 O O . GLY A 1 328 ? 8.936 11.181 1.519 1.00 77.38 328 GLY A O 1
ATOM 2542 N N . ALA A 1 329 ? 7.360 10.856 3.103 1.00 64.94 329 ALA A N 1
ATOM 2543 C CA . ALA A 1 329 ? 7.679 12.033 3.903 1.00 64.94 329 ALA A CA 1
ATOM 2544 C C . ALA A 1 329 ? 8.980 11.819 4.712 1.00 64.94 329 ALA A C 1
ATOM 2546 O O . ALA A 1 329 ? 8.999 11.566 5.915 1.00 64.94 329 ALA A O 1
ATOM 2547 N N . GLY A 1 330 ? 10.135 11.913 4.047 1.00 67.31 330 GLY A N 1
ATOM 2548 C CA . GLY A 1 330 ? 11.444 11.845 4.706 1.00 67.31 330 GLY A CA 1
ATOM 2549 C C . GLY A 1 330 ? 11.999 10.425 4.887 1.00 67.31 330 GLY A C 1
ATOM 2550 O O . GLY A 1 330 ? 12.513 9.851 3.930 1.00 67.31 330 GLY A O 1
ATOM 2551 N N . HIS A 1 331 ? 12.010 9.897 6.120 1.00 57.34 331 HIS A N 1
ATOM 2552 C CA . HIS A 1 331 ? 12.737 8.667 6.517 1.00 57.34 331 HIS A CA 1
ATOM 2553 C C . HIS A 1 331 ? 11.954 7.367 6.252 1.00 57.34 331 HIS A C 1
ATOM 2555 O O . HIS A 1 331 ? 12.009 6.439 7.062 1.00 57.34 331 HIS A O 1
ATOM 2561 N N . SER A 1 332 ? 11.224 7.289 5.141 1.00 69.31 332 SER A N 1
ATOM 2562 C CA . SER A 1 332 ? 10.361 6.139 4.881 1.00 69.31 332 SER A CA 1
ATOM 2563 C C . SER A 1 332 ? 11.133 4.831 4.721 1.00 69.31 332 SER A C 1
ATOM 2565 O O . SER A 1 332 ? 12.144 4.762 4.014 1.00 69.31 332 SER A O 1
ATOM 2567 N N . ASN A 1 333 ? 10.664 3.781 5.395 1.00 76.75 333 ASN A N 1
ATOM 2568 C CA . ASN A 1 333 ? 11.344 2.500 5.513 1.00 76.75 333 ASN A CA 1
ATOM 2569 C C . ASN A 1 333 ? 10.584 1.397 4.769 1.00 76.75 333 ASN A C 1
ATOM 2571 O O . ASN A 1 333 ? 9.630 0.803 5.275 1.00 76.75 333 ASN A O 1
ATOM 2575 N N . LEU A 1 334 ? 11.075 1.059 3.576 1.00 82.31 334 LEU A N 1
ATOM 2576 C CA . LEU A 1 334 ? 10.504 -0.007 2.757 1.00 82.31 334 LEU A CA 1
ATOM 2577 C C . LEU A 1 334 ? 10.485 -1.373 3.475 1.00 82.31 334 LEU 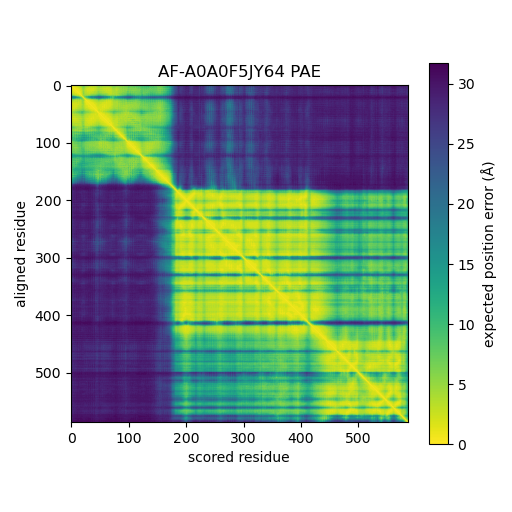A C 1
ATOM 2579 O O . LEU A 1 334 ? 9.521 -2.111 3.315 1.00 82.31 334 LEU A O 1
ATOM 2583 N N . ASP A 1 335 ? 11.484 -1.710 4.306 1.00 83.31 335 ASP A N 1
ATOM 2584 C CA . ASP A 1 335 ? 11.475 -2.972 5.077 1.00 83.31 335 ASP A CA 1
ATOM 2585 C C . ASP A 1 335 ? 10.280 -3.027 6.039 1.00 83.31 335 ASP A C 1
ATOM 2587 O O . ASP A 1 335 ? 9.642 -4.069 6.188 1.00 83.31 335 ASP A O 1
ATOM 2591 N N . ARG A 1 336 ? 9.906 -1.885 6.624 1.00 84.44 336 ARG A N 1
ATOM 2592 C CA . ARG A 1 336 ? 8.726 -1.777 7.486 1.00 84.44 336 ARG A CA 1
ATOM 2593 C C . ARG A 1 336 ? 7.433 -2.006 6.740 1.00 84.44 336 ARG A C 1
ATOM 2595 O O . ARG A 1 336 ? 6.611 -2.803 7.193 1.00 84.44 336 ARG A O 1
ATOM 2602 N N . LEU A 1 337 ? 7.292 -1.365 5.589 1.00 88.31 337 LEU A N 1
ATOM 2603 C CA . LEU A 1 337 ? 6.140 -1.549 4.720 1.00 88.31 337 LEU A CA 1
ATOM 2604 C C . LEU A 1 337 ? 5.953 -3.033 4.355 1.00 88.31 337 LEU A C 1
ATOM 2606 O O . LEU A 1 337 ? 4.866 -3.586 4.511 1.00 88.31 337 LEU A O 1
ATOM 2610 N N . LEU A 1 338 ? 7.045 -3.707 3.977 1.00 88.44 338 LEU A N 1
ATOM 2611 C CA . LEU A 1 338 ? 7.044 -5.121 3.591 1.00 88.44 338 LEU A CA 1
ATOM 2612 C C . LEU A 1 338 ? 6.727 -6.089 4.744 1.00 88.44 338 LEU A C 1
ATOM 2614 O O . LEU A 1 338 ? 6.229 -7.185 4.489 1.00 88.44 338 LEU A O 1
ATOM 2618 N N . ARG A 1 339 ? 7.008 -5.721 6.002 1.00 89.19 339 ARG A N 1
ATOM 2619 C CA . ARG A 1 339 ? 6.688 -6.552 7.181 1.00 89.19 339 ARG A CA 1
ATOM 2620 C C . ARG A 1 339 ? 5.269 -6.363 7.691 1.00 89.19 339 ARG A C 1
ATOM 2622 O O . ARG A 1 339 ? 4.671 -7.322 8.175 1.00 89.19 339 ARG A O 1
ATOM 2629 N N . ILE A 1 340 ? 4.743 -5.142 7.629 1.00 90.12 340 ILE A N 1
ATOM 2630 C CA . ILE A 1 340 ? 3.358 -4.869 8.031 1.00 90.12 340 ILE A CA 1
ATOM 2631 C C . ILE A 1 340 ? 2.389 -5.491 7.014 1.00 90.12 340 ILE A C 1
ATOM 2633 O O . ILE A 1 340 ? 1.341 -6.003 7.413 1.00 90.12 340 ILE A O 1
ATOM 2637 N N . GLN A 1 341 ? 2.782 -5.515 5.732 1.00 91.19 341 GLN A N 1
ATOM 2638 C CA . GLN A 1 341 ? 1.952 -5.976 4.614 1.00 91.19 341 GLN A CA 1
ATOM 2639 C C . GLN A 1 341 ? 0.570 -5.297 4.628 1.00 91.19 341 GLN A C 1
ATOM 2641 O O . GLN A 1 341 ? -0.441 -5.985 4.787 1.00 91.19 341 GLN A O 1
ATOM 2646 N N . PRO A 1 342 ? 0.518 -3.951 4.571 1.00 94.75 342 PRO A N 1
ATOM 2647 C CA . PRO A 1 342 ? -0.741 -3.234 4.431 1.00 94.75 342 PRO A CA 1
ATOM 2648 C C . PRO A 1 342 ? -1.410 -3.544 3.089 1.00 94.75 342 PRO A C 1
ATOM 2650 O O . PRO A 1 342 ? -0.742 -3.872 2.108 1.00 94.75 342 PRO A O 1
ATOM 2653 N N . ASP A 1 343 ? -2.727 -3.381 3.054 1.00 96.69 343 ASP A N 1
ATOM 2654 C CA . ASP A 1 343 ? -3.533 -3.483 1.839 1.00 96.69 343 ASP A CA 1
ATOM 2655 C C . ASP A 1 343 ? -3.393 -2.212 0.982 1.00 96.69 343 ASP A C 1
ATOM 2657 O O . ASP A 1 343 ? -3.470 -2.261 -0.247 1.00 96.69 343 ASP A O 1
ATOM 2661 N N . ILE A 1 344 ? -3.174 -1.067 1.640 1.00 97.75 344 ILE A N 1
ATOM 2662 C CA . ILE A 1 344 ? -3.146 0.261 1.027 1.00 97.75 344 ILE A CA 1
ATOM 2663 C C . ILE A 1 344 ? -1.912 1.047 1.497 1.00 97.75 344 ILE A C 1
ATOM 2665 O O . ILE A 1 344 ? -1.492 0.968 2.652 1.00 97.75 344 ILE A O 1
ATOM 2669 N N . VAL A 1 345 ? -1.326 1.841 0.606 1.00 95.81 345 VAL A N 1
ATOM 2670 C CA . VAL A 1 345 ? -0.243 2.778 0.925 1.00 95.81 345 VAL A CA 1
ATOM 2671 C C . VAL A 1 345 ? -0.609 4.156 0.412 1.00 95.81 345 VAL A C 1
ATOM 2673 O O . VAL A 1 345 ? -0.885 4.316 -0.777 1.00 95.81 345 VAL A O 1
ATOM 2676 N N . LYS A 1 346 ? -0.587 5.145 1.303 1.00 95.38 346 LYS A N 1
ATOM 2677 C CA . LYS A 1 346 ? -0.834 6.546 0.976 1.00 95.38 346 LYS A CA 1
ATOM 2678 C C . LYS A 1 346 ? 0.505 7.256 0.820 1.00 95.38 346 LYS A C 1
ATOM 2680 O O . LYS A 1 346 ? 1.368 7.199 1.696 1.00 95.38 346 LYS A O 1
ATOM 2685 N N . LEU A 1 347 ? 0.707 7.835 -0.356 1.00 94.06 347 LEU A N 1
ATOM 2686 C CA . LEU A 1 347 ? 1.908 8.560 -0.734 1.00 94.06 347 LEU A CA 1
ATOM 2687 C C . LEU A 1 347 ? 1.722 10.047 -0.463 1.00 94.06 347 LEU A C 1
ATOM 2689 O O . LEU A 1 347 ? 0.777 10.649 -0.978 1.00 94.06 347 LEU A O 1
ATOM 2693 N N . ASP A 1 348 ? 2.689 10.634 0.240 1.00 89.94 348 ASP A N 1
ATOM 2694 C CA . ASP A 1 348 ? 2.738 12.077 0.472 1.00 89.94 348 ASP A CA 1
ATOM 2695 C C . ASP A 1 348 ? 2.752 12.857 -0.858 1.00 89.94 348 ASP A C 1
ATOM 2697 O O . ASP A 1 348 ? 3.451 12.506 -1.821 1.00 89.94 348 ASP A O 1
ATOM 2701 N N . GLY A 1 349 ? 2.026 13.976 -0.897 1.00 83.00 349 GLY A N 1
ATOM 2702 C CA . GLY A 1 349 ? 1.891 14.816 -2.090 1.00 83.00 349 GLY A CA 1
ATOM 2703 C C . GLY A 1 349 ? 3.214 15.413 -2.589 1.00 83.00 349 GLY A C 1
ATOM 2704 O O . GLY A 1 349 ? 3.353 15.741 -3.774 1.00 83.00 349 GLY A O 1
ATOM 2705 N N . GLY A 1 350 ? 4.238 15.505 -1.736 1.00 84.56 350 GLY A N 1
ATOM 2706 C CA . GLY A 1 350 ? 5.592 15.883 -2.134 1.00 84.56 350 GLY A CA 1
ATOM 2707 C C . GLY A 1 350 ? 6.213 14.921 -3.155 1.00 84.56 350 GLY A C 1
ATOM 2708 O O . GLY A 1 350 ? 6.978 15.358 -4.026 1.00 84.56 350 GLY A O 1
ATOM 2709 N N . LEU A 1 351 ? 5.843 13.634 -3.129 1.00 86.56 351 LEU A N 1
ATOM 2710 C CA . LEU A 1 351 ? 6.349 12.631 -4.070 1.00 86.56 351 LEU A CA 1
ATOM 2711 C C . LEU A 1 351 ? 5.839 12.827 -5.500 1.00 86.56 351 LEU A C 1
ATOM 2713 O O . LEU A 1 351 ? 6.576 12.528 -6.444 1.00 86.56 351 LEU A O 1
ATOM 2717 N N . ILE A 1 352 ? 4.645 13.400 -5.689 1.00 86.00 352 ILE A N 1
ATOM 2718 C CA . ILE A 1 352 ? 4.116 13.747 -7.023 1.00 86.00 352 ILE A CA 1
ATOM 2719 C C . ILE A 1 352 ? 5.102 14.661 -7.758 1.00 86.00 352 ILE A C 1
ATOM 2721 O O . ILE A 1 352 ? 5.371 14.528 -8.956 1.00 86.00 352 ILE A O 1
ATOM 2725 N N . ARG A 1 353 ? 5.710 15.593 -7.022 1.00 82.69 353 ARG A N 1
ATOM 2726 C CA . ARG A 1 353 ? 6.613 16.610 -7.574 1.00 82.69 353 ARG A CA 1
ATOM 2727 C C . ARG A 1 353 ? 8.068 16.135 -7.623 1.00 82.69 353 ARG A C 1
ATOM 2729 O O . ARG A 1 353 ? 8.912 16.807 -8.220 1.00 82.69 353 ARG A O 1
ATOM 2736 N N . ALA A 1 354 ? 8.376 14.962 -7.068 1.00 85.31 354 ALA A N 1
ATOM 2737 C CA . ALA A 1 354 ? 9.718 14.397 -7.086 1.00 85.31 354 ALA A CA 1
ATOM 2738 C C . ALA A 1 354 ? 10.152 14.005 -8.510 1.00 85.31 354 ALA A C 1
ATOM 2740 O O . ALA A 1 354 ? 9.371 13.515 -9.336 1.00 85.31 354 ALA A O 1
ATOM 2741 N N . ARG A 1 355 ? 11.435 14.233 -8.813 1.00 81.50 355 ARG A N 1
ATOM 2742 C CA . ARG A 1 355 ? 12.043 13.953 -10.121 1.00 81.50 355 ARG A CA 1
ATOM 2743 C C . ARG A 1 355 ? 13.371 13.221 -9.966 1.00 81.50 355 ARG A C 1
ATOM 2745 O O . ARG A 1 355 ? 14.185 13.550 -9.101 1.00 81.50 355 ARG A O 1
ATOM 2752 N N . CYS A 1 356 ? 13.634 12.281 -10.866 1.00 73.56 356 CYS A N 1
ATOM 2753 C CA . CYS A 1 356 ? 14.914 11.594 -10.971 1.00 73.56 356 CYS A CA 1
ATOM 2754 C C . CYS A 1 356 ? 16.044 12.590 -11.278 1.00 73.56 356 CYS A C 1
ATOM 2756 O O . CYS A 1 356 ? 15.951 13.399 -12.203 1.00 73.56 356 CYS A O 1
ATOM 2758 N N . ARG A 1 357 ? 17.153 12.523 -10.526 1.00 70.81 357 ARG A N 1
ATOM 2759 C CA . ARG A 1 357 ? 18.255 13.502 -10.634 1.00 70.81 357 ARG A CA 1
ATOM 2760 C C . ARG A 1 357 ? 18.875 13.572 -12.034 1.00 70.81 357 ARG A C 1
ATOM 2762 O O . ARG A 1 357 ? 19.190 14.668 -12.492 1.00 70.81 357 ARG A O 1
ATOM 2769 N N . SER A 1 358 ? 19.062 12.423 -12.684 1.00 64.31 358 SER A N 1
ATOM 2770 C CA . SER A 1 358 ? 19.739 12.297 -13.982 1.00 64.31 358 SER A CA 1
ATOM 2771 C C . SER A 1 358 ? 18.811 12.531 -15.171 1.00 64.31 358 SER A C 1
ATOM 2773 O O . SER A 1 358 ? 19.165 13.279 -16.075 1.00 64.31 358 SER A O 1
ATOM 2775 N N . THR A 1 359 ? 17.638 11.898 -15.174 1.00 65.56 359 THR A N 1
ATOM 2776 C CA . THR A 1 359 ? 16.715 11.909 -16.319 1.00 65.56 359 THR A CA 1
ATOM 2777 C C . THR A 1 359 ? 15.690 13.034 -16.253 1.00 65.56 359 THR A C 1
ATOM 2779 O O . THR A 1 359 ? 15.030 13.293 -17.251 1.00 65.56 359 THR A O 1
ATOM 2782 N N . LYS A 1 360 ? 15.528 13.684 -15.088 1.00 71.88 360 LYS A N 1
ATOM 2783 C CA . LYS A 1 360 ? 14.451 14.648 -14.793 1.00 71.88 360 LYS A CA 1
ATOM 2784 C C . LYS A 1 360 ? 13.034 14.077 -14.941 1.00 71.88 360 LYS A C 1
ATOM 2786 O O . LYS A 1 360 ? 12.078 14.836 -14.838 1.00 71.88 360 LYS A O 1
ATOM 2791 N N . GLN A 1 361 ? 12.902 12.762 -15.117 1.00 76.44 361 GLN A N 1
ATOM 2792 C CA . GLN A 1 361 ? 11.620 12.064 -15.207 1.00 76.44 361 GLN A CA 1
ATOM 2793 C C . GLN A 1 361 ? 10.900 12.050 -13.848 1.00 76.44 361 GLN A C 1
ATOM 2795 O O . GLN A 1 361 ? 11.581 12.063 -12.812 1.00 76.44 361 GLN A O 1
ATOM 2800 N N . PRO A 1 362 ? 9.557 12.012 -13.822 1.00 84.19 362 PRO A N 1
ATOM 2801 C CA . PRO A 1 362 ? 8.784 11.769 -12.607 1.00 84.19 362 PRO A CA 1
ATOM 2802 C C . PRO A 1 362 ? 9.211 10.484 -11.895 1.00 84.19 362 PRO A C 1
ATOM 2804 O O . PRO A 1 362 ? 9.457 9.464 -12.535 1.00 84.19 362 PRO A O 1
ATOM 2807 N N . LEU A 1 363 ? 9.324 10.545 -10.565 1.00 86.62 363 LEU A N 1
ATOM 2808 C CA . LEU A 1 363 ? 9.628 9.366 -9.746 1.00 86.62 363 LEU A CA 1
ATOM 2809 C C . LEU A 1 363 ? 8.381 8.499 -9.510 1.00 86.62 363 LEU A C 1
ATOM 2811 O O . LEU A 1 363 ? 8.499 7.280 -9.400 1.00 86.62 363 LEU A O 1
ATOM 2815 N N . LEU A 1 364 ? 7.205 9.133 -9.465 1.00 91.00 364 LEU A N 1
ATOM 2816 C CA . LEU A 1 364 ? 5.935 8.518 -9.082 1.00 91.00 364 LEU A CA 1
ATOM 2817 C C . LEU A 1 364 ? 5.604 7.214 -9.845 1.00 91.00 364 LEU A C 1
ATOM 2819 O O . LEU A 1 364 ? 5.350 6.227 -9.159 1.00 91.00 364 LEU A O 1
ATOM 2823 N N . PRO A 1 365 ? 5.715 7.116 -11.190 1.00 89.88 365 PRO A N 1
ATOM 2824 C CA . PRO A 1 365 ? 5.388 5.876 -11.909 1.00 89.88 365 PRO A CA 1
ATOM 2825 C C . PRO A 1 365 ? 6.211 4.660 -11.459 1.00 89.88 365 PRO A C 1
ATOM 2827 O O . PRO A 1 365 ? 5.707 3.542 -11.383 1.00 89.88 365 PRO A O 1
ATOM 2830 N N . TYR A 1 366 ? 7.490 4.869 -11.133 1.00 88.12 366 TYR A N 1
ATOM 2831 C CA . TYR A 1 366 ? 8.376 3.795 -10.676 1.00 88.12 366 TYR A CA 1
ATOM 2832 C C . TYR A 1 366 ? 8.009 3.323 -9.271 1.00 88.12 366 TYR A C 1
ATOM 2834 O O . TYR A 1 366 ? 8.074 2.129 -8.984 1.00 88.12 366 TYR A O 1
ATOM 2842 N N . LEU A 1 367 ? 7.633 4.262 -8.399 1.00 90.06 367 LEU A N 1
ATOM 2843 C CA . LEU A 1 367 ? 7.229 3.949 -7.036 1.00 90.06 367 LEU A CA 1
ATOM 2844 C C . LEU A 1 367 ? 5.891 3.207 -7.015 1.00 90.06 367 LEU A C 1
ATOM 2846 O O . LEU A 1 367 ? 5.793 2.170 -6.367 1.00 90.06 367 LEU A O 1
ATOM 2850 N N . VAL A 1 368 ? 4.903 3.693 -7.773 1.00 93.94 368 VAL A N 1
ATOM 2851 C CA . VAL A 1 368 ? 3.594 3.039 -7.917 1.00 93.94 368 VAL A CA 1
ATOM 2852 C C . VAL A 1 368 ? 3.771 1.618 -8.447 1.00 93.94 368 VAL A C 1
ATOM 2854 O O . VAL A 1 368 ? 3.287 0.672 -7.835 1.00 93.94 368 VAL A O 1
ATOM 2857 N N . SER A 1 369 ? 4.568 1.438 -9.507 1.00 91.94 369 SER A N 1
ATOM 2858 C CA . SER A 1 369 ? 4.856 0.108 -10.055 1.00 91.94 369 SER A CA 1
ATOM 2859 C C . SER A 1 369 ? 5.504 -0.832 -9.029 1.00 91.94 369 SER A C 1
ATOM 2861 O O . SER A 1 369 ? 5.167 -2.015 -8.977 1.00 91.94 369 SER A O 1
ATOM 2863 N N . LEU A 1 370 ? 6.416 -0.334 -8.189 1.00 91.25 370 LEU A N 1
ATOM 2864 C CA . LEU A 1 370 ? 7.011 -1.133 -7.116 1.00 91.25 370 LEU A CA 1
ATOM 2865 C C . LEU A 1 370 ? 5.957 -1.574 -6.093 1.00 91.25 370 LEU A C 1
ATOM 2867 O O . LEU A 1 370 ? 5.926 -2.749 -5.741 1.00 91.25 370 LEU A O 1
ATOM 2871 N N . LEU A 1 371 ? 5.097 -0.661 -5.641 1.00 93.44 371 LEU A N 1
ATOM 2872 C CA . LEU A 1 371 ? 4.063 -0.942 -4.638 1.00 93.44 371 LEU A CA 1
ATOM 2873 C C . LEU A 1 371 ? 2.993 -1.906 -5.171 1.00 93.44 371 LEU A C 1
ATOM 2875 O O . LEU A 1 371 ? 2.617 -2.851 -4.479 1.00 93.44 371 LEU A O 1
ATOM 2879 N N . HIS A 1 372 ? 2.599 -1.759 -6.437 1.00 94.94 372 HIS A N 1
ATOM 2880 C CA . HIS A 1 372 ? 1.718 -2.707 -7.126 1.00 94.94 372 HIS A CA 1
ATOM 2881 C C . HIS A 1 372 ? 2.316 -4.112 -7.201 1.00 94.94 372 HIS A C 1
ATOM 2883 O O . HIS A 1 372 ? 1.625 -5.087 -6.919 1.00 94.94 372 HIS A O 1
ATOM 2889 N N . ASN A 1 373 ? 3.611 -4.236 -7.510 1.00 91.81 373 ASN A N 1
ATOM 2890 C CA . ASN A 1 373 ? 4.297 -5.535 -7.536 1.00 91.81 373 ASN A CA 1
ATOM 2891 C C . ASN A 1 373 ? 4.384 -6.200 -6.151 1.00 91.81 373 ASN A C 1
ATOM 2893 O O . ASN A 1 373 ? 4.549 -7.416 -6.063 1.00 91.81 373 ASN A O 1
ATOM 2897 N N . VAL A 1 374 ? 4.279 -5.416 -5.077 1.00 91.12 374 VAL A N 1
ATOM 2898 C CA . VAL A 1 374 ? 4.200 -5.906 -3.694 1.00 91.12 374 VAL A CA 1
ATOM 2899 C C . VAL A 1 374 ? 2.757 -6.282 -3.306 1.00 91.12 374 VAL A C 1
ATOM 2901 O O . VAL A 1 374 ? 2.555 -6.971 -2.309 1.00 91.12 374 VAL A O 1
ATOM 2904 N N . GLY A 1 375 ? 1.762 -5.919 -4.122 1.00 92.50 375 GLY A N 1
ATOM 2905 C CA . GLY A 1 375 ? 0.351 -6.250 -3.914 1.00 92.50 375 GLY A CA 1
ATOM 2906 C C . GLY A 1 375 ? -0.437 -5.198 -3.133 1.00 92.50 375 GLY A C 1
ATOM 2907 O O . GLY A 1 375 ? -1.459 -5.537 -2.547 1.00 92.50 375 GLY A O 1
ATOM 2908 N N . MET A 1 376 ? 0.033 -3.949 -3.105 1.00 95.44 376 MET A N 1
ATOM 2909 C CA . MET A 1 376 ? -0.612 -2.839 -2.395 1.00 95.44 376 MET A CA 1
ATOM 2910 C C . MET A 1 376 ? -1.401 -1.953 -3.357 1.00 95.44 376 MET A C 1
ATOM 2912 O O . MET A 1 376 ? -0.923 -1.673 -4.456 1.00 95.44 376 MET A O 1
ATOM 2916 N N . LEU A 1 377 ? -2.554 -1.448 -2.917 1.00 96.94 377 LEU A N 1
ATOM 2917 C CA . LEU A 1 377 ? -3.217 -0.318 -3.572 1.00 96.94 377 LEU A CA 1
ATOM 2918 C C . LEU A 1 377 ? -2.519 0.987 -3.188 1.00 96.94 377 LEU A C 1
ATOM 2920 O O . LEU A 1 377 ? -2.135 1.183 -2.035 1.00 96.94 377 LEU A O 1
ATOM 2924 N N . VAL A 1 378 ? -2.380 1.894 -4.146 1.00 97.50 378 VAL A N 1
ATOM 2925 C CA . VAL A 1 378 ? -1.686 3.166 -3.962 1.00 97.50 378 VAL A CA 1
ATOM 2926 C C . VAL A 1 378 ? -2.679 4.318 -3.963 1.00 97.50 378 VAL A C 1
ATOM 2928 O O . VAL A 1 378 ? -3.399 4.542 -4.939 1.00 97.50 378 VAL A O 1
ATOM 2931 N N . VAL A 1 379 ? -2.662 5.085 -2.876 1.00 97.69 379 VAL A N 1
ATOM 2932 C CA . VAL A 1 379 ? -3.318 6.388 -2.781 1.00 97.69 379 VAL A CA 1
ATOM 2933 C C . VAL A 1 379 ? -2.260 7.466 -2.929 1.00 97.69 379 VAL A C 1
ATOM 2935 O O . VAL A 1 379 ? -1.196 7.376 -2.325 1.00 97.69 379 VAL A O 1
ATOM 2938 N N . VAL A 1 380 ? -2.542 8.499 -3.709 1.00 96.25 380 VAL A N 1
ATOM 2939 C CA . VAL A 1 380 ? -1.719 9.710 -3.738 1.00 96.25 380 VAL A CA 1
ATOM 2940 C C . VAL A 1 380 ? -2.492 10.862 -3.118 1.00 96.25 380 VAL A C 1
ATOM 2942 O O . VAL A 1 380 ? -3.591 11.198 -3.569 1.00 96.25 380 VAL A O 1
ATOM 2945 N N . GLU A 1 381 ? -1.896 11.477 -2.105 1.00 94.50 381 GLU A N 1
ATOM 2946 C CA . GLU A 1 381 ? -2.470 12.608 -1.389 1.00 94.50 381 GLU A CA 1
ATOM 2947 C C . GLU A 1 381 ? -1.971 13.954 -1.921 1.00 94.50 381 GLU A C 1
ATOM 2949 O O . GLU A 1 381 ? -1.038 14.035 -2.721 1.00 94.50 381 GLU A O 1
ATOM 2954 N N . GLY A 1 382 ? -2.598 15.046 -1.479 1.00 93.19 382 GLY A N 1
ATOM 2955 C CA . GLY A 1 382 ? -2.171 16.397 -1.843 1.00 93.19 382 GLY A CA 1
ATOM 2956 C C . GLY A 1 382 ? -2.359 16.736 -3.327 1.00 93.19 382 GLY A C 1
ATOM 2957 O O . GLY A 1 382 ? -1.628 17.568 -3.870 1.00 93.19 382 GLY A O 1
ATOM 2958 N N . VAL A 1 383 ? -3.332 16.113 -4.005 1.00 95.31 383 VAL A N 1
ATOM 2959 C CA . VAL A 1 383 ? -3.680 16.440 -5.398 1.00 95.31 383 VAL A CA 1
ATOM 2960 C C . VAL A 1 383 ? -4.445 17.767 -5.443 1.00 95.31 383 VAL A C 1
ATOM 2962 O O . VAL A 1 383 ? -5.657 17.837 -5.225 1.00 95.31 383 VAL A O 1
ATOM 2965 N N . GLU A 1 384 ? -3.718 18.847 -5.720 1.00 93.88 384 GLU A N 1
ATOM 2966 C CA . GLU A 1 384 ? -4.245 20.220 -5.677 1.00 93.88 384 GLU A CA 1
ATOM 2967 C C . GLU A 1 384 ? -4.390 20.861 -7.060 1.00 93.88 384 GLU A C 1
ATOM 2969 O O . GLU A 1 384 ? -5.162 21.803 -7.229 1.00 93.88 384 GLU A O 1
ATOM 2974 N N . THR A 1 385 ? -3.669 20.359 -8.066 1.00 93.88 385 THR A N 1
ATOM 2975 C CA . THR A 1 385 ? -3.663 20.933 -9.417 1.00 93.88 385 THR A CA 1
ATOM 2976 C C . THR A 1 385 ? -3.993 19.893 -10.479 1.00 93.88 385 THR A C 1
ATOM 2978 O O . THR A 1 385 ? -3.719 18.705 -10.314 1.00 93.88 385 THR A O 1
ATOM 2981 N N . THR A 1 386 ? -4.527 20.330 -11.624 1.00 93.75 386 THR A N 1
ATOM 2982 C CA . THR A 1 386 ? -4.767 19.438 -12.773 1.00 93.75 386 THR A CA 1
ATOM 2983 C C . THR A 1 386 ? -3.482 18.741 -13.229 1.00 93.75 386 THR A C 1
ATOM 2985 O O . THR A 1 386 ? -3.529 17.592 -13.648 1.00 93.75 386 THR A O 1
ATOM 2988 N N . ALA A 1 387 ? -2.325 19.399 -13.101 1.00 92.44 387 ALA A N 1
ATOM 2989 C CA . ALA A 1 387 ? -1.031 18.795 -13.412 1.00 92.44 387 ALA A CA 1
ATOM 2990 C C . ALA A 1 387 ? -0.681 17.632 -12.467 1.00 92.44 387 ALA A C 1
ATOM 2992 O O . ALA A 1 387 ? -0.139 16.628 -12.926 1.00 92.44 387 ALA A O 1
ATOM 2993 N N . ASP A 1 388 ? -1.018 17.744 -11.178 1.00 94.62 388 ASP A N 1
ATOM 2994 C CA . ASP A 1 388 ? -0.841 16.658 -10.208 1.00 94.62 388 ASP A CA 1
ATOM 2995 C C . ASP A 1 388 ? -1.758 15.472 -10.554 1.00 94.62 388 ASP A C 1
ATOM 2997 O O . ASP A 1 388 ? -1.307 14.328 -10.562 1.00 94.62 388 ASP A O 1
ATOM 3001 N N . LEU A 1 389 ? -3.014 15.746 -10.934 1.00 95.38 389 LEU A N 1
ATOM 3002 C CA . LEU A 1 389 ? -3.977 14.719 -11.348 1.00 95.38 389 LEU A CA 1
ATOM 3003 C C . LEU A 1 389 ? -3.544 13.989 -12.629 1.00 95.38 389 LEU A C 1
ATOM 3005 O O . LEU A 1 389 ? -3.578 12.762 -12.672 1.00 95.38 389 LEU A O 1
ATOM 3009 N N . ILE A 1 390 ? -3.096 14.723 -13.652 1.00 93.94 390 ILE A N 1
ATOM 3010 C CA . ILE A 1 390 ? -2.561 14.144 -14.896 1.00 93.94 390 ILE A CA 1
ATOM 3011 C C . ILE A 1 390 ? -1.385 13.222 -14.587 1.00 93.94 390 ILE A C 1
ATOM 3013 O O . ILE A 1 390 ? -1.326 12.113 -15.110 1.00 93.94 390 ILE A O 1
ATOM 3017 N N . LEU A 1 391 ? -0.469 13.652 -13.715 1.00 92.44 391 LEU A N 1
ATOM 3018 C CA . LEU A 1 391 ? 0.679 12.834 -13.349 1.00 92.44 391 LEU A CA 1
ATOM 3019 C C . LEU A 1 391 ? 0.275 11.591 -12.543 1.00 92.44 391 LEU A C 1
ATOM 3021 O O . LEU A 1 391 ? 0.876 10.535 -12.731 1.00 92.44 391 LEU A O 1
ATOM 3025 N N . ALA A 1 392 ? -0.734 11.681 -11.674 1.00 95.25 392 ALA A N 1
ATOM 3026 C CA . ALA A 1 392 ? -1.276 10.520 -10.969 1.00 95.25 392 ALA A CA 1
ATOM 3027 C C . ALA A 1 392 ? -1.885 9.496 -11.948 1.00 95.25 392 ALA A C 1
ATOM 3029 O O . ALA A 1 392 ? -1.593 8.304 -11.841 1.00 95.25 392 ALA A O 1
ATOM 3030 N N . VAL A 1 393 ? -2.640 9.963 -12.952 1.00 94.88 393 VAL A N 1
ATOM 3031 C CA . VAL A 1 393 ? -3.181 9.119 -14.034 1.00 94.88 393 VAL A CA 1
ATOM 3032 C C . VAL A 1 393 ? -2.054 8.488 -14.860 1.00 94.88 393 VAL A C 1
ATOM 3034 O O . VAL A 1 393 ? -2.041 7.275 -15.054 1.00 94.88 393 VAL A O 1
ATOM 3037 N N . GLU A 1 394 ? -1.070 9.280 -15.299 1.00 91.06 394 GLU A N 1
ATOM 3038 C CA . GLU A 1 394 ? 0.107 8.800 -16.043 1.00 91.06 394 GLU A CA 1
ATOM 3039 C C . GLU A 1 394 ? 0.902 7.749 -15.247 1.00 91.06 394 GLU A C 1
ATOM 3041 O O . GLU A 1 394 ? 1.473 6.822 -15.819 1.00 91.06 394 GLU A O 1
ATOM 3046 N N . SER A 1 395 ? 0.908 7.869 -13.918 1.00 92.44 395 SER A N 1
ATOM 3047 C CA . SER A 1 395 ? 1.619 6.970 -13.005 1.00 92.44 395 SER A CA 1
ATOM 3048 C C . SER A 1 395 ? 0.830 5.714 -12.623 1.00 92.44 395 SER A C 1
ATOM 3050 O O . SER A 1 395 ? 1.349 4.926 -11.836 1.00 92.44 395 SER A O 1
ATOM 3052 N N . ASN A 1 396 ? -0.380 5.511 -13.162 1.00 94.00 396 ASN A N 1
ATOM 3053 C CA . ASN A 1 396 ? -1.267 4.386 -12.839 1.00 94.00 396 ASN A CA 1
ATOM 3054 C C . ASN A 1 396 ? -1.627 4.297 -11.343 1.00 94.00 396 ASN A C 1
ATOM 3056 O O . ASN A 1 396 ? -1.672 3.213 -10.774 1.00 94.00 396 ASN A O 1
ATOM 3060 N N . VAL A 1 397 ? -1.836 5.436 -10.683 1.00 96.81 397 VAL A N 1
ATOM 3061 C CA . VAL A 1 397 ? -2.288 5.477 -9.282 1.00 96.81 397 VAL A CA 1
ATOM 3062 C C . VAL A 1 397 ? -3.713 4.913 -9.168 1.00 96.81 397 VAL A C 1
ATOM 3064 O O . VAL A 1 397 ? -4.535 5.131 -10.057 1.00 96.81 397 VAL A O 1
ATOM 3067 N N . ASP A 1 398 ? -4.037 4.212 -8.078 1.00 97.75 398 ASP A N 1
ATOM 3068 C CA . ASP A 1 398 ? -5.373 3.626 -7.903 1.00 97.75 398 ASP A CA 1
ATOM 3069 C C . ASP A 1 398 ? -6.380 4.665 -7.402 1.00 97.75 398 ASP A C 1
ATOM 3071 O O . ASP A 1 398 ? -7.450 4.852 -7.999 1.00 97.75 398 ASP A O 1
ATOM 3075 N N . LEU A 1 399 ? -6.022 5.347 -6.307 1.00 97.56 399 LEU A N 1
ATOM 3076 C CA . LEU A 1 399 ? -6.856 6.334 -5.627 1.00 97.56 399 LEU A CA 1
ATOM 3077 C C . LEU A 1 399 ? -6.126 7.673 -5.465 1.00 97.56 399 LEU A C 1
ATOM 3079 O O . LEU A 1 399 ? -4.915 7.734 -5.276 1.00 97.56 399 LEU A O 1
ATOM 3083 N N . VAL A 1 400 ? -6.876 8.765 -5.483 1.00 96.75 400 VAL A N 1
ATOM 3084 C CA . VAL A 1 400 ? -6.349 10.120 -5.293 1.00 96.75 400 VAL A CA 1
ATOM 3085 C C . VAL A 1 400 ? -7.177 10.890 -4.277 1.00 96.75 400 VAL A C 1
ATOM 3087 O O . VAL A 1 400 ? -8.405 10.772 -4.234 1.00 96.75 400 VAL A O 1
ATOM 3090 N N . GLN A 1 401 ? -6.495 11.717 -3.491 1.00 95.75 401 GLN A N 1
ATOM 3091 C CA . GLN A 1 401 ? -7.098 12.599 -2.500 1.00 95.75 401 GLN A CA 1
ATOM 3092 C C . GLN A 1 401 ? -6.465 13.991 -2.571 1.00 95.75 401 GLN A C 1
ATOM 3094 O O . GLN A 1 401 ? -5.253 14.148 -2.729 1.00 95.75 401 GLN A O 1
ATOM 3099 N N . GLY A 1 402 ? -7.292 15.029 -2.458 1.00 94.25 402 GLY A N 1
ATOM 3100 C CA . GLY A 1 402 ? -6.823 16.411 -2.437 1.00 94.25 402 GLY A CA 1
ATOM 3101 C C . GLY A 1 402 ? -7.916 17.424 -2.759 1.00 94.25 402 GLY A C 1
ATOM 3102 O O . GLY A 1 402 ? -9.015 17.077 -3.199 1.00 94.25 402 GLY A O 1
ATOM 3103 N N . TYR A 1 403 ? -7.616 18.705 -2.542 1.00 93.38 403 TYR A N 1
ATOM 3104 C CA . TYR A 1 403 ? -8.597 19.789 -2.662 1.00 93.38 403 TYR A CA 1
ATOM 3105 C C . TYR A 1 403 ? -9.134 20.002 -4.079 1.00 93.38 403 TYR A C 1
ATOM 3107 O O . TYR A 1 403 ? -10.219 20.562 -4.223 1.00 93.38 403 TYR A O 1
ATOM 3115 N N . LEU A 1 404 ? -8.427 19.531 -5.113 1.00 92.31 404 LEU A N 1
ATOM 3116 C CA . LEU A 1 404 ? -8.937 19.547 -6.487 1.00 92.31 404 LEU A CA 1
ATOM 3117 C C . LEU A 1 404 ? -10.195 18.674 -6.648 1.00 92.31 404 LEU A C 1
ATOM 3119 O O . LEU A 1 404 ? -11.042 18.959 -7.497 1.00 92.31 404 LEU A O 1
ATOM 3123 N N . LEU A 1 405 ? -10.292 17.604 -5.852 1.00 90.56 405 LEU A N 1
ATOM 3124 C CA . LEU A 1 405 ? -11.329 16.575 -5.952 1.00 90.56 405 LEU A CA 1
ATOM 3125 C C . LEU A 1 405 ? -12.404 16.713 -4.871 1.00 90.56 405 LEU A C 1
ATOM 3127 O O . LEU A 1 405 ? -13.554 16.344 -5.099 1.00 90.56 405 LEU A O 1
ATOM 3131 N N . GLY A 1 406 ? -12.045 17.267 -3.714 1.00 90.31 406 GLY A N 1
ATOM 3132 C CA . GLY A 1 406 ? -12.983 17.586 -2.647 1.00 90.31 406 GLY A CA 1
ATOM 3133 C C . GLY A 1 406 ? -12.276 18.069 -1.386 1.00 90.31 406 GLY A C 1
ATOM 3134 O O . GLY A 1 406 ? -11.224 17.553 -0.997 1.00 90.31 406 GLY A O 1
ATOM 3135 N N . GLN A 1 407 ? -12.857 19.077 -0.740 1.00 91.44 407 GLN A N 1
ATOM 3136 C CA . GLN A 1 407 ? -12.403 19.536 0.571 1.00 91.44 407 GLN A CA 1
ATOM 3137 C C . GLN A 1 407 ? -13.111 18.759 1.693 1.00 91.44 407 GLN A C 1
ATOM 3139 O O . GLN A 1 407 ? -14.224 18.279 1.479 1.00 91.44 407 GLN A O 1
ATOM 3144 N N . PRO A 1 408 ? -12.501 18.647 2.887 1.00 91.31 408 PRO A N 1
ATOM 3145 C CA . PRO A 1 408 ? -13.145 18.019 4.038 1.00 91.31 408 PRO A CA 1
ATOM 3146 C C . PRO A 1 408 ? -14.374 18.796 4.533 1.00 91.31 408 PRO A C 1
ATOM 3148 O O . PRO A 1 408 ? -14.250 19.970 4.892 1.00 91.31 408 PRO A O 1
ATOM 3151 N N . ASP A 1 409 ? -15.519 18.133 4.693 1.00 89.19 409 ASP A N 1
ATOM 3152 C CA . ASP A 1 409 ? -16.755 18.748 5.217 1.00 89.19 409 ASP A CA 1
ATOM 3153 C C . ASP A 1 409 ? -17.577 17.776 6.072 1.00 89.19 409 ASP A C 1
ATOM 3155 O O . ASP A 1 409 ? -17.337 16.576 6.113 1.00 89.19 409 ASP A O 1
ATOM 3159 N N . THR A 1 410 ? -18.557 18.315 6.776 1.00 83.62 410 THR A N 1
ATOM 3160 C CA . THR A 1 410 ? -19.482 17.648 7.692 1.00 83.62 410 THR A CA 1
ATOM 3161 C C . THR A 1 410 ? -20.378 16.591 7.045 1.00 83.62 410 THR A C 1
ATOM 3163 O O . THR A 1 410 ? -20.817 15.679 7.739 1.00 83.62 410 THR A O 1
ATOM 3166 N N . ALA A 1 411 ? -20.632 16.674 5.737 1.00 71.88 411 ALA A N 1
ATOM 3167 C CA . ALA A 1 411 ? -21.399 15.683 4.988 1.00 71.88 411 ALA A CA 1
ATOM 3168 C C . ALA A 1 411 ? -20.617 15.220 3.755 1.00 71.88 411 ALA A C 1
ATOM 3170 O O . ALA A 1 411 ? -20.037 16.042 3.045 1.00 71.88 411 ALA A O 1
ATOM 3171 N N . ALA A 1 412 ? -20.683 13.928 3.421 1.00 63.03 412 ALA A N 1
ATOM 3172 C CA . ALA A 1 412 ? -20.028 13.374 2.230 1.00 63.03 412 ALA A CA 1
ATOM 3173 C C . ALA A 1 412 ? -20.686 13.795 0.891 1.00 63.03 412 ALA A C 1
ATOM 3175 O O . ALA A 1 412 ? -20.359 13.258 -0.165 1.00 63.03 412 ALA A O 1
ATOM 3176 N N . ASN A 1 413 ? -21.613 14.761 0.914 1.00 57.00 413 ASN A N 1
ATOM 3177 C CA . ASN A 1 413 ? -22.454 15.175 -0.216 1.00 57.00 413 ASN A CA 1
ATOM 3178 C C . ASN A 1 413 ? -21.794 16.177 -1.186 1.00 57.00 413 ASN A C 1
ATOM 3180 O O . ASN A 1 413 ? -22.474 16.743 -2.044 1.00 57.00 413 ASN A O 1
ATOM 3184 N N . ILE A 1 414 ? -20.489 16.429 -1.086 1.00 52.88 414 ILE A N 1
ATOM 3185 C CA . ILE A 1 414 ? -19.839 17.475 -1.886 1.00 52.88 414 ILE A CA 1
ATOM 3186 C C . ILE A 1 414 ? -19.469 16.967 -3.284 1.00 52.88 414 ILE A C 1
ATOM 3188 O O . ILE A 1 414 ? -18.492 16.246 -3.462 1.00 52.88 414 ILE A O 1
ATOM 3192 N N . THR A 1 415 ? -20.261 17.400 -4.274 1.00 54.94 415 THR A N 1
ATOM 3193 C CA . THR A 1 415 ? -19.919 17.566 -5.708 1.00 54.94 415 THR A CA 1
ATOM 3194 C C . THR A 1 415 ? -18.992 16.504 -6.307 1.00 54.94 415 THR A C 1
ATOM 3196 O O . THR A 1 415 ? -17.885 16.787 -6.759 1.00 54.94 415 THR A O 1
ATOM 3199 N N . VAL A 1 416 ? -19.485 15.266 -6.374 1.00 59.59 416 VAL A N 1
ATOM 3200 C CA . VAL A 1 416 ? -18.797 14.152 -7.050 1.00 59.59 416 VAL A CA 1
ATOM 3201 C C . VAL A 1 416 ? -18.768 14.328 -8.580 1.00 59.59 416 VAL A C 1
ATOM 3203 O O . VAL A 1 416 ? -17.849 13.835 -9.232 1.00 59.59 416 VAL A O 1
ATOM 3206 N N . SER A 1 417 ? -19.731 15.063 -9.157 1.00 62.44 417 SER A N 1
ATOM 3207 C CA . SER A 1 417 ? -19.868 15.239 -10.613 1.00 62.44 417 SER A CA 1
ATOM 3208 C C . SER A 1 417 ? -18.677 15.950 -11.251 1.00 62.44 417 SER A C 1
ATOM 3210 O O . SER A 1 417 ? -18.111 15.450 -12.220 1.00 62.44 417 SER A O 1
ATOM 3212 N N . ASP A 1 418 ? -18.265 17.087 -10.690 1.00 77.00 418 ASP A N 1
ATOM 3213 C CA . ASP A 1 418 ? -17.230 17.934 -11.294 1.00 77.00 418 ASP A CA 1
ATOM 3214 C C . ASP A 1 418 ? -15.853 17.268 -11.206 1.00 77.00 418 ASP A C 1
ATOM 3216 O O . ASP A 1 418 ? -14.995 17.443 -12.069 1.00 77.00 418 ASP A O 1
ATOM 3220 N N . SER A 1 419 ? -15.636 16.476 -10.156 1.00 85.88 419 SER A N 1
ATOM 3221 C CA . SER A 1 419 ? -14.396 15.733 -9.948 1.00 85.88 419 SER A CA 1
ATOM 3222 C C . SER A 1 419 ? -14.271 14.553 -10.910 1.00 85.88 419 SER A C 1
ATOM 3224 O O . SER A 1 419 ? -13.186 14.337 -11.443 1.00 85.88 419 SER A O 1
ATOM 3226 N N . ALA A 1 420 ? -15.366 13.843 -11.205 1.00 87.81 420 ALA A N 1
ATOM 3227 C CA . ALA A 1 420 ? -15.370 12.788 -12.220 1.00 87.81 420 ALA A CA 1
ATOM 3228 C C . ALA A 1 420 ? -15.005 13.339 -13.611 1.00 87.81 420 ALA A C 1
ATOM 3230 O O . ALA A 1 420 ? -14.167 12.763 -14.301 1.00 87.81 420 ALA A O 1
ATOM 3231 N N . GLU A 1 421 ? -15.549 14.503 -13.988 1.00 90.25 421 GLU A N 1
ATOM 3232 C CA . GLU A 1 421 ? -15.210 15.154 -15.260 1.00 90.25 421 GLU A CA 1
ATOM 3233 C C . GLU A 1 421 ? -13.726 15.553 -15.331 1.00 90.25 421 GLU A C 1
ATOM 3235 O O . GLU A 1 421 ? -13.070 15.323 -16.346 1.00 90.25 421 GLU A O 1
ATOM 3240 N N . ARG A 1 422 ? -13.157 16.095 -14.243 1.00 92.44 422 ARG A N 1
ATOM 3241 C CA . ARG A 1 422 ? -11.717 16.411 -14.177 1.00 92.44 422 ARG A CA 1
ATOM 3242 C C . ARG A 1 422 ? -10.845 15.170 -14.363 1.00 92.44 422 ARG A C 1
ATOM 3244 O O . ARG A 1 422 ? -9.812 15.254 -15.028 1.00 92.44 422 ARG A O 1
ATOM 3251 N N . VAL A 1 423 ? -11.243 14.038 -13.779 1.00 93.62 423 VAL A N 1
ATOM 3252 C CA . VAL A 1 423 ? -10.535 12.759 -13.933 1.00 93.62 423 VAL A CA 1
ATOM 3253 C C . VAL A 1 423 ? -10.604 12.286 -15.386 1.00 93.62 423 VAL A C 1
ATOM 3255 O O . VAL A 1 423 ? -9.561 11.992 -15.965 1.00 93.62 423 VAL A O 1
ATOM 3258 N N . GLU A 1 424 ? -11.784 12.291 -16.007 1.00 93.75 424 GLU A N 1
ATOM 3259 C CA . GLU A 1 424 ? -11.957 11.916 -17.420 1.00 93.75 424 GLU A CA 1
ATOM 3260 C C . GLU A 1 424 ? -11.103 12.790 -18.355 1.00 93.75 424 GLU A C 1
ATOM 3262 O O . GLU A 1 424 ? -10.383 12.283 -19.218 1.00 93.75 424 GLU A O 1
ATOM 3267 N N . GLN A 1 425 ? -11.097 14.110 -18.142 1.00 94.12 425 GLN A N 1
ATOM 3268 C CA . GLN A 1 425 ? -10.256 15.036 -18.909 1.00 94.12 425 GLN A CA 1
ATOM 3269 C C . GLN A 1 425 ? -8.758 14.728 -18.751 1.00 94.12 425 GLN A C 1
ATOM 3271 O O . GLN A 1 425 ? -8.006 14.803 -19.727 1.00 94.12 425 GLN A O 1
ATOM 3276 N N . ALA A 1 426 ? -8.313 14.344 -17.549 1.00 95.00 426 ALA A N 1
ATOM 3277 C CA . ALA A 1 426 ? -6.933 13.931 -17.316 1.00 95.00 426 ALA A CA 1
ATOM 3278 C C . ALA A 1 426 ? -6.584 12.635 -18.074 1.00 95.00 426 ALA A C 1
ATOM 3280 O O . ALA A 1 426 ? -5.527 12.579 -18.705 1.00 95.00 426 ALA A O 1
ATOM 3281 N N . PHE A 1 427 ? -7.471 11.631 -18.092 1.00 94.88 427 PHE A N 1
ATOM 3282 C CA . PHE A 1 427 ? -7.291 10.413 -18.898 1.00 94.88 427 PHE A CA 1
ATOM 3283 C C . PHE A 1 427 ? -7.186 10.715 -20.391 1.00 94.88 427 PHE A C 1
ATOM 3285 O O . PHE A 1 427 ? -6.274 10.213 -21.053 1.00 94.88 427 PHE A O 1
ATOM 3292 N N . GLN A 1 428 ? -8.072 11.565 -20.914 1.00 93.88 428 GLN A N 1
ATOM 3293 C CA . GLN A 1 428 ? -8.040 11.968 -22.317 1.00 93.88 428 GLN A CA 1
ATOM 3294 C C . GLN A 1 428 ? -6.709 12.647 -22.664 1.00 93.88 428 GLN A C 1
ATOM 3296 O O . GLN A 1 428 ? -6.061 12.285 -23.647 1.00 93.88 428 GLN A O 1
ATOM 3301 N N . GLN A 1 429 ? -6.246 13.570 -21.816 1.00 93.44 429 GLN A N 1
ATOM 3302 C CA . GLN A 1 429 ? -4.976 14.260 -22.022 1.00 93.44 429 GLN A CA 1
ATOM 3303 C C . GLN A 1 429 ? -3.774 13.305 -21.983 1.00 93.44 429 GLN A C 1
ATOM 3305 O O . GLN A 1 429 ? -2.896 13.403 -22.843 1.00 93.44 429 GLN A O 1
ATOM 3310 N N . VAL A 1 430 ? -3.730 12.364 -21.034 1.00 91.06 430 VAL A N 1
ATOM 3311 C CA . VAL A 1 430 ? -2.672 11.338 -20.972 1.00 91.06 430 VAL A CA 1
ATOM 3312 C C . VAL A 1 430 ? -2.707 10.448 -22.218 1.00 91.06 430 VAL A C 1
ATOM 3314 O O . VAL A 1 430 ? -1.661 10.184 -22.815 1.00 91.06 430 VAL A O 1
ATOM 3317 N N . GLY A 1 431 ? -3.895 10.038 -22.671 1.00 89.00 431 GLY A N 1
ATOM 3318 C CA . GLY A 1 431 ? -4.071 9.267 -23.904 1.00 89.00 431 GLY A CA 1
ATOM 3319 C C . GLY A 1 431 ? -3.542 9.997 -25.143 1.00 89.00 431 GLY A C 1
ATOM 3320 O O . GLY A 1 431 ? -2.786 9.421 -25.934 1.00 89.00 431 GLY A O 1
ATOM 3321 N N . ASP A 1 432 ? -3.866 11.283 -25.283 1.00 89.44 432 ASP A N 1
ATOM 3322 C CA . ASP A 1 432 ? -3.394 12.125 -26.384 1.00 89.44 432 ASP A CA 1
ATOM 3323 C C . ASP A 1 432 ? -1.875 12.341 -26.336 1.00 89.44 432 ASP A C 1
ATOM 3325 O O . ASP A 1 432 ? -1.195 12.225 -27.366 1.00 89.44 432 ASP A O 1
ATOM 3329 N N . MET A 1 433 ? -1.324 12.586 -25.140 1.00 86.06 433 MET A N 1
ATOM 3330 C CA . MET A 1 433 ? 0.117 12.704 -24.904 1.00 86.06 433 MET A CA 1
ATOM 3331 C C . MET A 1 433 ? 0.851 11.418 -25.295 1.00 86.06 433 MET A C 1
ATOM 3333 O O . MET A 1 433 ? 1.791 11.469 -26.092 1.00 86.06 433 MET A O 1
ATOM 3337 N N . HIS A 1 434 ? 0.384 10.257 -24.826 1.00 85.06 434 HIS A N 1
ATOM 3338 C CA . HIS A 1 434 ? 0.947 8.954 -25.181 1.00 85.06 434 HIS A CA 1
ATOM 3339 C C . HIS A 1 434 ? 0.878 8.689 -26.689 1.00 85.06 434 HIS A C 1
ATOM 3341 O O . HIS A 1 434 ? 1.862 8.249 -27.291 1.00 85.06 434 HIS A O 1
ATOM 3347 N N . GLY A 1 435 ? -0.252 9.000 -27.330 1.00 82.19 435 GLY A N 1
ATOM 3348 C CA . GLY A 1 435 ? -0.415 8.861 -28.775 1.00 82.19 435 GLY A CA 1
ATOM 3349 C C . GLY A 1 435 ? 0.557 9.739 -29.569 1.00 82.19 435 GLY A C 1
ATOM 3350 O O . GLY A 1 435 ? 1.182 9.275 -30.526 1.00 82.19 435 GLY A O 1
ATOM 3351 N N . ALA A 1 436 ? 0.724 11.004 -29.174 1.00 83.38 436 ALA A N 1
ATOM 3352 C CA . ALA A 1 436 ? 1.658 11.930 -29.811 1.00 83.38 436 ALA A CA 1
ATOM 3353 C C . ALA A 1 436 ? 3.124 11.511 -29.605 1.00 83.38 436 ALA A C 1
ATOM 3355 O O . ALA A 1 436 ? 3.913 11.513 -30.558 1.00 83.38 436 ALA A O 1
ATOM 3356 N N . GLN A 1 437 ? 3.476 11.098 -28.388 1.00 80.81 437 GLN A N 1
ATOM 3357 C CA . GLN A 1 437 ? 4.819 10.653 -28.028 1.00 80.81 437 GLN A CA 1
ATOM 3358 C C . GLN A 1 437 ? 5.201 9.366 -28.761 1.00 80.81 437 GLN A C 1
ATOM 3360 O O . GLN A 1 437 ? 6.286 9.295 -29.336 1.00 80.81 437 GLN A O 1
ATOM 3365 N N . ARG A 1 438 ? 4.285 8.392 -28.846 1.00 80.31 438 ARG A N 1
ATOM 3366 C CA . ARG A 1 438 ? 4.480 7.159 -29.616 1.00 80.31 438 ARG A CA 1
ATOM 3367 C C . ARG A 1 438 ? 4.703 7.434 -31.103 1.00 80.31 438 ARG A C 1
ATOM 3369 O O . ARG A 1 438 ? 5.674 6.932 -31.660 1.00 80.31 438 ARG A O 1
ATOM 3376 N N . ARG A 1 439 ? 3.873 8.273 -31.736 1.00 81.75 439 ARG A N 1
ATOM 3377 C CA . ARG A 1 439 ? 4.054 8.657 -33.153 1.00 81.75 439 ARG A CA 1
ATOM 3378 C C . ARG A 1 439 ? 5.402 9.332 -33.398 1.00 81.75 439 ARG A C 1
ATOM 3380 O O . ARG A 1 439 ? 6.071 9.044 -34.391 1.00 81.75 439 ARG A O 1
ATOM 3387 N N . THR A 1 440 ? 5.807 10.214 -32.486 1.00 81.00 440 THR A N 1
ATOM 3388 C CA . THR A 1 440 ? 7.104 10.899 -32.554 1.00 81.00 440 THR A CA 1
ATOM 3389 C C . THR A 1 440 ? 8.252 9.900 -32.432 1.00 81.00 440 THR A C 1
ATOM 3391 O O . THR A 1 440 ? 9.161 9.915 -33.259 1.00 81.00 440 THR A O 1
ATOM 3394 N N . TYR A 1 441 ? 8.176 8.992 -31.458 1.00 78.19 441 TYR A N 1
ATOM 3395 C CA . TYR A 1 441 ? 9.162 7.938 -31.232 1.00 78.19 441 TYR A CA 1
ATOM 3396 C C . TYR A 1 441 ? 9.301 7.003 -32.442 1.00 78.19 441 TYR A C 1
ATOM 3398 O O . TYR A 1 441 ? 10.405 6.816 -32.952 1.00 78.19 441 TYR A O 1
ATOM 3406 N N . GLU A 1 442 ? 8.187 6.474 -32.958 1.00 78.38 442 GLU A N 1
ATOM 3407 C CA . GLU A 1 442 ? 8.167 5.593 -34.134 1.00 78.38 442 GLU A CA 1
ATOM 3408 C C . GLU A 1 442 ? 8.756 6.297 -35.368 1.00 78.38 442 GLU A C 1
ATOM 3410 O O . GLU A 1 442 ? 9.599 5.728 -36.062 1.00 78.38 442 GLU A O 1
ATOM 3415 N N . THR A 1 443 ? 8.403 7.566 -35.598 1.00 83.75 443 THR A N 1
ATOM 3416 C CA . THR A 1 443 ? 8.934 8.358 -36.722 1.00 83.75 443 THR A CA 1
ATOM 3417 C C . THR A 1 443 ? 10.440 8.604 -36.591 1.00 83.75 443 THR A C 1
ATOM 3419 O O . THR A 1 443 ? 11.174 8.462 -37.570 1.00 83.75 443 THR A O 1
ATOM 3422 N N . GLN A 1 444 ? 10.922 8.943 -35.389 1.00 82.50 444 GLN A N 1
ATOM 3423 C CA . GLN A 1 444 ? 12.346 9.186 -35.128 1.00 82.50 444 GLN A CA 1
ATOM 3424 C C . GLN A 1 444 ? 13.192 7.915 -35.281 1.00 82.50 444 GLN A C 1
ATOM 3426 O O . GLN A 1 444 ? 14.338 7.989 -35.728 1.00 82.50 444 GLN A O 1
ATOM 3431 N N . LEU A 1 445 ? 12.642 6.749 -34.931 1.00 84.75 445 LEU A N 1
ATOM 3432 C CA . LEU A 1 445 ? 13.375 5.483 -34.931 1.00 84.75 445 LEU A CA 1
ATOM 3433 C C . LEU A 1 445 ? 13.263 4.667 -36.218 1.00 84.75 445 LEU A C 1
ATOM 3435 O O . LEU A 1 445 ? 14.090 3.780 -36.450 1.00 84.75 445 LEU A O 1
ATOM 3439 N N . GLN A 1 446 ? 12.313 4.987 -37.093 1.00 87.31 446 GLN A N 1
ATOM 3440 C CA . GLN A 1 446 ? 12.128 4.288 -38.363 1.00 87.31 446 GLN A CA 1
ATOM 3441 C C . GLN A 1 446 ? 13.399 4.195 -39.240 1.00 87.31 446 GLN A C 1
ATOM 3443 O O . GLN A 1 446 ? 13.651 3.120 -39.806 1.00 87.31 446 GLN A O 1
ATOM 3448 N N . PRO A 1 447 ? 14.258 5.236 -39.339 1.00 91.69 447 PRO A N 1
ATOM 3449 C CA . PRO A 1 447 ? 15.528 5.129 -40.061 1.00 91.69 447 PRO A CA 1
ATOM 3450 C C . PRO A 1 447 ? 16.470 4.072 -39.466 1.00 91.69 447 PRO A C 1
ATOM 3452 O O . PRO A 1 447 ? 17.147 3.363 -40.208 1.00 91.69 447 PRO A O 1
ATOM 3455 N N . TYR A 1 448 ? 16.469 3.917 -38.139 1.00 91.75 448 TYR A N 1
ATOM 3456 C CA . TYR A 1 448 ? 17.311 2.963 -37.413 1.00 91.75 448 TYR A CA 1
ATOM 3457 C C . TYR A 1 448 ? 16.812 1.531 -37.576 1.00 91.75 448 TYR A C 1
ATOM 3459 O O . TYR A 1 448 ? 17.615 0.631 -37.788 1.00 91.75 448 TYR A O 1
ATOM 3467 N N . LEU A 1 449 ? 15.495 1.306 -37.573 1.00 90.81 449 LEU A N 1
ATOM 3468 C CA . LEU A 1 449 ? 14.930 -0.005 -37.918 1.00 90.81 449 LEU A CA 1
ATOM 3469 C C . LEU A 1 449 ? 15.309 -0.423 -39.342 1.00 90.81 449 LEU A C 1
ATOM 3471 O O . LEU A 1 449 ? 15.715 -1.562 -39.578 1.00 90.81 449 LEU A O 1
ATOM 3475 N N . SER A 1 450 ? 15.211 0.513 -40.286 1.00 92.62 450 SER A N 1
ATOM 3476 C CA . SER A 1 450 ? 15.548 0.276 -41.692 1.00 92.62 450 SER A CA 1
ATOM 3477 C C . SER A 1 450 ? 17.043 -0.006 -41.877 1.00 92.62 450 SER A C 1
ATOM 3479 O O . SER A 1 450 ? 17.422 -0.921 -42.607 1.00 92.62 450 SER A O 1
ATOM 3481 N N . ALA A 1 451 ? 17.909 0.747 -41.195 1.00 94.81 451 ALA A N 1
ATOM 3482 C CA . ALA A 1 451 ? 19.349 0.512 -41.213 1.00 94.81 451 ALA A CA 1
ATOM 3483 C C . ALA A 1 451 ? 19.733 -0.802 -40.520 1.00 94.81 451 ALA A C 1
ATOM 3485 O O . ALA A 1 451 ? 20.548 -1.533 -41.070 1.00 94.81 451 ALA A O 1
ATOM 3486 N N . MET A 1 452 ? 19.096 -1.159 -39.401 1.00 95.00 452 MET A N 1
ATOM 3487 C CA . MET A 1 452 ? 19.333 -2.428 -38.711 1.00 95.00 452 MET A CA 1
ATOM 3488 C C . MET A 1 452 ? 19.013 -3.624 -39.608 1.00 95.00 452 MET A C 1
ATOM 3490 O O . MET A 1 452 ? 19.821 -4.539 -39.703 1.00 95.00 452 MET A O 1
ATOM 3494 N N . ARG A 1 453 ? 17.883 -3.609 -40.328 1.00 94.38 453 ARG A N 1
ATOM 3495 C CA . ARG A 1 453 ? 17.544 -4.685 -41.281 1.00 94.38 453 ARG A CA 1
ATOM 3496 C C . ARG A 1 453 ? 18.613 -4.850 -42.362 1.00 94.38 453 ARG A C 1
ATOM 3498 O O . ARG A 1 453 ? 19.090 -5.962 -42.564 1.00 94.38 453 ARG A O 1
ATOM 3505 N N . ARG A 1 454 ? 19.066 -3.744 -42.964 1.00 94.75 454 ARG A N 1
ATOM 3506 C CA . ARG A 1 454 ? 20.164 -3.760 -43.950 1.00 94.75 454 ARG A CA 1
ATOM 3507 C C . ARG A 1 454 ? 21.484 -4.249 -43.348 1.00 94.75 454 ARG A C 1
ATOM 3509 O O . ARG A 1 454 ? 22.202 -5.005 -43.986 1.00 94.75 454 ARG A O 1
ATOM 3516 N N . SER A 1 455 ? 21.793 -3.860 -42.110 1.00 94.88 455 SER A N 1
ATOM 3517 C CA . SER A 1 455 ? 22.967 -4.346 -41.378 1.00 94.88 455 SER A CA 1
ATOM 3518 C C . SER A 1 455 ? 22.906 -5.855 -41.124 1.00 94.88 455 SER A C 1
ATOM 3520 O O . SER A 1 455 ? 23.902 -6.543 -41.313 1.00 94.88 455 SER A O 1
ATOM 3522 N N . VAL A 1 456 ? 21.739 -6.392 -40.756 1.00 93.31 456 VAL A N 1
ATOM 3523 C CA . VAL A 1 456 ? 21.532 -7.841 -40.607 1.00 93.31 456 VAL A CA 1
ATOM 3524 C C . VAL A 1 456 ? 21.690 -8.573 -41.940 1.00 93.31 456 VAL A C 1
ATOM 3526 O O . VAL A 1 456 ? 22.333 -9.619 -41.986 1.00 93.31 456 VAL A O 1
ATOM 3529 N N . GLU A 1 457 ? 21.126 -8.039 -43.024 1.00 92.19 457 GLU A N 1
ATOM 3530 C CA . GLU A 1 457 ? 21.269 -8.603 -44.373 1.00 92.19 457 GLU A CA 1
ATOM 3531 C C . GLU A 1 457 ? 22.733 -8.632 -44.826 1.00 92.19 457 GLU A C 1
ATOM 3533 O O . GLU A 1 457 ? 23.197 -9.661 -45.316 1.00 92.19 457 GLU A O 1
ATOM 3538 N N . GLN A 1 458 ? 23.480 -7.552 -44.583 1.00 92.06 458 GLN A N 1
ATOM 3539 C CA . GLN A 1 458 ? 24.911 -7.483 -44.867 1.00 92.06 458 GLN A CA 1
ATOM 3540 C C . GLN A 1 458 ? 25.701 -8.531 -44.073 1.00 92.06 458 GLN A C 1
ATOM 3542 O O . GLN A 1 458 ? 26.465 -9.280 -44.668 1.00 92.06 458 GLN A O 1
ATOM 3547 N N . LEU A 1 459 ? 25.472 -8.665 -42.760 1.00 90.75 459 LEU A N 1
ATOM 3548 C CA . LEU A 1 459 ? 26.159 -9.683 -41.949 1.00 90.75 459 LEU A CA 1
ATOM 3549 C C . LEU A 1 459 ? 25.842 -11.114 -42.395 1.00 90.75 459 LEU A C 1
ATOM 3551 O O . LEU A 1 459 ? 26.704 -11.991 -42.330 1.00 90.75 459 LEU A O 1
ATOM 3555 N N . ARG A 1 460 ? 24.610 -11.367 -42.851 1.00 88.75 460 ARG A N 1
ATOM 3556 C CA . ARG A 1 460 ? 24.242 -12.665 -43.431 1.00 88.75 460 ARG A CA 1
ATOM 3557 C C . ARG A 1 460 ? 24.979 -12.928 -44.744 1.00 88.75 460 ARG A C 1
ATOM 3559 O O . ARG A 1 460 ? 25.370 -14.068 -44.970 1.00 88.75 460 ARG A O 1
ATOM 3566 N N . ALA A 1 461 ? 25.154 -11.905 -45.582 1.00 88.00 461 ALA A N 1
ATOM 3567 C CA . ALA A 1 461 ? 25.843 -12.014 -46.866 1.00 88.00 461 ALA A CA 1
ATOM 3568 C C . ALA A 1 461 ? 27.368 -12.155 -46.721 1.00 88.00 461 ALA A C 1
ATOM 3570 O O . ALA A 1 461 ? 27.977 -12.920 -47.463 1.00 88.00 461 ALA A O 1
ATOM 3571 N N . ASP A 1 462 ? 27.966 -11.449 -45.759 1.00 85.50 462 ASP A N 1
ATOM 3572 C CA . ASP A 1 462 ? 29.411 -11.418 -45.514 1.00 85.50 462 ASP A CA 1
ATOM 3573 C C . ASP A 1 462 ? 29.996 -12.796 -45.162 1.00 85.50 462 ASP A C 1
ATOM 3575 O O . ASP A 1 462 ? 31.121 -13.112 -45.555 1.00 85.50 462 ASP A O 1
ATOM 3579 N N . GLY A 1 463 ? 29.255 -13.621 -44.411 1.00 77.31 463 GLY A N 1
ATOM 3580 C CA . GLY A 1 463 ? 29.813 -14.841 -43.822 1.00 77.31 463 GLY A CA 1
ATOM 3581 C C . GLY A 1 463 ? 30.828 -14.547 -42.708 1.00 77.31 463 GLY A C 1
ATOM 3582 O O . GLY A 1 463 ? 31.308 -13.425 -42.554 1.00 77.31 463 GLY A O 1
ATOM 3583 N N . HIS A 1 464 ? 31.193 -15.550 -41.908 1.00 79.06 464 HIS A N 1
ATOM 3584 C CA . HIS A 1 464 ? 32.310 -15.413 -40.964 1.00 79.06 464 HIS A CA 1
ATOM 3585 C C . HIS A 1 464 ? 33.623 -15.133 -41.736 1.00 79.06 464 HIS A C 1
ATOM 3587 O O . HIS A 1 464 ? 33.903 -15.865 -42.689 1.00 79.06 464 HIS A O 1
ATOM 3593 N N . PRO A 1 465 ? 34.461 -14.137 -41.360 1.00 84.06 465 PRO A N 1
ATOM 3594 C CA . PRO A 1 465 ? 34.532 -13.421 -40.075 1.00 84.06 465 PRO A CA 1
ATOM 3595 C C . PRO A 1 465 ? 33.852 -12.033 -40.044 1.00 84.06 465 PRO A C 1
ATOM 3597 O O . PRO A 1 465 ? 34.281 -11.159 -39.297 1.00 84.06 465 PRO A O 1
ATOM 3600 N N . PHE A 1 466 ? 32.804 -11.811 -40.839 1.00 89.88 466 PHE A N 1
ATOM 3601 C CA . PHE A 1 466 ? 32.033 -10.559 -40.910 1.00 89.88 466 PHE A CA 1
ATOM 3602 C C . PHE A 1 466 ? 32.861 -9.318 -41.306 1.00 89.88 466 PHE A C 1
ATOM 3604 O O . PHE A 1 466 ? 32.872 -8.322 -40.575 1.00 89.88 466 PHE A O 1
ATOM 3611 N N . PRO A 1 467 ? 33.557 -9.332 -42.463 1.00 88.00 467 PRO A N 1
ATOM 3612 C CA . PRO A 1 467 ? 34.405 -8.221 -42.910 1.00 88.00 467 PRO A CA 1
ATOM 3613 C C . PRO A 1 467 ? 33.704 -6.851 -42.960 1.00 88.00 467 PRO A C 1
ATOM 3615 O O . PRO A 1 467 ? 34.358 -5.827 -42.768 1.00 88.00 467 PRO A O 1
ATOM 3618 N N . GLY A 1 468 ? 32.389 -6.801 -43.183 1.00 87.88 468 GLY A N 1
ATOM 3619 C CA . GLY A 1 468 ? 31.604 -5.570 -43.224 1.00 87.88 468 GLY A CA 1
ATOM 3620 C C . GLY A 1 468 ? 31.116 -5.058 -41.865 1.00 87.88 468 GLY A C 1
ATOM 3621 O O . GLY A 1 468 ? 30.480 -4.005 -41.822 1.00 87.88 468 GLY A O 1
ATOM 3622 N N . PHE A 1 469 ? 31.416 -5.732 -40.747 1.00 92.12 469 PHE A N 1
ATOM 3623 C CA . PHE A 1 469 ? 30.912 -5.354 -39.417 1.00 92.12 469 PHE A CA 1
ATOM 3624 C C . PHE A 1 469 ? 31.295 -3.922 -38.992 1.00 92.12 469 PHE A C 1
ATOM 3626 O O . PHE A 1 469 ? 30.494 -3.201 -38.396 1.00 92.12 469 PHE A O 1
ATOM 3633 N N . HIS A 1 470 ? 32.497 -3.461 -39.345 1.00 91.31 470 HIS A N 1
ATOM 3634 C CA . HIS A 1 470 ? 32.947 -2.094 -39.041 1.00 91.31 470 HIS A CA 1
ATOM 3635 C C . HIS A 1 470 ? 32.433 -1.033 -40.031 1.00 91.31 470 HIS A C 1
ATOM 3637 O O . HIS A 1 470 ? 32.703 0.152 -39.850 1.00 91.31 470 HIS A O 1
ATOM 3643 N N . ALA A 1 471 ? 31.673 -1.445 -41.048 1.00 91.81 471 ALA A N 1
ATOM 3644 C CA . ALA A 1 471 ? 31.092 -0.595 -42.085 1.00 91.81 471 ALA A CA 1
ATOM 3645 C C . ALA A 1 471 ? 29.569 -0.803 -42.212 1.00 91.81 471 ALA A C 1
ATOM 3647 O O . ALA A 1 471 ? 28.997 -0.648 -43.288 1.00 91.81 471 ALA A O 1
ATOM 3648 N N . LEU A 1 472 ? 28.902 -1.187 -41.118 1.00 94.00 472 LEU A N 1
ATOM 3649 C CA . LEU A 1 472 ? 27.455 -1.390 -41.108 1.00 94.00 472 LEU A CA 1
ATOM 3650 C C . LEU A 1 472 ? 26.695 -0.070 -41.343 1.00 94.00 472 LEU A C 1
ATOM 3652 O O . LEU A 1 472 ? 27.030 0.932 -40.708 1.00 94.00 472 LEU A O 1
ATOM 3656 N N . PRO A 1 473 ? 25.587 -0.082 -42.116 1.00 93.50 473 PRO A N 1
ATOM 3657 C CA . PRO A 1 473 ? 24.729 1.085 -42.339 1.00 93.50 473 PRO A CA 1
ATOM 3658 C C . PRO A 1 473 ? 24.279 1.803 -41.060 1.00 93.50 473 PRO A C 1
ATOM 3660 O O . PRO A 1 473 ? 24.088 3.016 -41.059 1.00 93.50 473 PRO A O 1
ATOM 3663 N N . MET A 1 474 ? 24.114 1.074 -39.950 1.00 92.50 474 MET A N 1
ATOM 3664 C CA . MET A 1 474 ? 23.777 1.665 -38.650 1.00 92.50 474 MET A CA 1
ATOM 3665 C C . MET A 1 474 ? 24.812 2.687 -38.159 1.00 92.50 474 MET A C 1
ATOM 3667 O O . MET A 1 474 ? 24.432 3.656 -37.506 1.00 92.50 474 MET A O 1
ATOM 3671 N N . LEU A 1 475 ? 26.097 2.501 -38.477 1.00 92.62 475 LEU A N 1
ATOM 3672 C CA . LEU A 1 475 ? 27.193 3.362 -38.020 1.00 92.62 475 LEU A CA 1
ATOM 3673 C C . LEU A 1 475 ? 27.186 4.745 -38.685 1.00 92.62 475 LEU A C 1
ATOM 3675 O O . LEU A 1 475 ? 27.827 5.660 -38.172 1.00 92.62 475 LEU A O 1
ATOM 3679 N N . GLU A 1 476 ? 26.462 4.913 -39.792 1.00 91.56 476 GLU A N 1
ATOM 3680 C CA . GLU A 1 476 ? 26.302 6.198 -40.484 1.00 91.56 476 GLU A CA 1
ATOM 3681 C C . GLU A 1 476 ? 25.229 7.085 -39.832 1.00 91.56 476 GLU A C 1
ATOM 3683 O O . GLU A 1 476 ? 25.179 8.292 -40.074 1.00 91.56 476 GLU A O 1
ATOM 3688 N N . LEU A 1 477 ? 24.359 6.504 -38.997 1.00 91.44 477 LEU A N 1
ATOM 3689 C CA . LEU A 1 477 ? 23.244 7.227 -38.396 1.00 91.44 477 LEU A CA 1
ATOM 3690 C C . LEU A 1 477 ? 23.679 8.041 -37.166 1.00 91.44 477 LEU A C 1
ATOM 3692 O O . LEU A 1 477 ? 24.411 7.541 -36.311 1.00 91.44 477 LEU A O 1
ATOM 3696 N N . PRO A 1 478 ? 23.150 9.266 -36.987 1.00 88.50 478 PRO A N 1
ATOM 3697 C CA . PRO A 1 478 ? 23.694 10.247 -36.043 1.00 88.50 478 PRO A CA 1
ATOM 3698 C C . PRO A 1 478 ? 23.562 9.865 -34.564 1.00 88.50 478 PRO A C 1
ATOM 3700 O O . PRO A 1 478 ? 24.344 10.338 -33.745 1.00 88.50 478 PRO A O 1
ATOM 3703 N N . LEU A 1 479 ? 22.585 9.019 -34.217 1.00 87.94 479 LEU A N 1
ATOM 3704 C CA . LEU A 1 479 ? 22.388 8.562 -32.833 1.00 87.94 479 LEU A CA 1
ATOM 3705 C C . LEU A 1 479 ? 23.143 7.269 -32.542 1.00 87.94 479 LEU A C 1
ATOM 3707 O O . LEU A 1 479 ? 23.318 6.935 -31.377 1.00 87.94 479 LEU A O 1
ATOM 3711 N N . CYS A 1 480 ? 23.586 6.522 -33.555 1.00 89.88 480 CYS A N 1
ATOM 3712 C CA . CYS A 1 480 ? 24.376 5.326 -33.302 1.00 89.88 480 CYS A CA 1
ATOM 3713 C C . CYS A 1 480 ? 25.707 5.745 -32.682 1.00 89.88 480 CYS A C 1
ATOM 3715 O O . CYS A 1 480 ? 26.392 6.606 -33.223 1.00 89.88 480 CYS A O 1
ATOM 3717 N N . TYR A 1 481 ? 26.085 5.137 -31.558 1.00 87.31 481 TYR A N 1
ATOM 3718 C CA . TYR A 1 481 ? 27.400 5.358 -30.949 1.00 87.31 481 TYR A CA 1
ATOM 3719 C C . TYR A 1 481 ? 28.169 4.062 -30.682 1.00 87.31 481 TYR A C 1
ATOM 3721 O O . TYR A 1 481 ? 29.251 4.107 -30.103 1.00 87.31 481 TYR A O 1
ATOM 3729 N N . GLY A 1 482 ? 27.644 2.913 -31.115 1.00 89.81 482 GLY A N 1
ATOM 3730 C CA . GLY A 1 482 ? 28.377 1.651 -31.099 1.00 89.81 482 GLY A CA 1
ATOM 3731 C C . GLY A 1 482 ? 27.523 0.457 -31.518 1.00 89.81 482 GLY A C 1
ATOM 3732 O O . GLY A 1 482 ? 26.362 0.359 -31.119 1.00 89.81 482 GLY A O 1
ATOM 3733 N N . CYS A 1 483 ? 28.109 -0.459 -32.286 1.00 93.06 483 CYS A N 1
ATOM 3734 C CA . CYS A 1 483 ? 27.538 -1.761 -32.624 1.00 93.06 483 CYS A CA 1
ATOM 3735 C C . CYS A 1 483 ? 28.356 -2.888 -31.985 1.00 93.06 483 CYS A C 1
ATOM 3737 O O . CYS A 1 483 ? 29.584 -2.827 -31.927 1.00 93.06 483 CYS A O 1
ATOM 3739 N N . TYR A 1 484 ? 27.661 -3.920 -31.520 1.00 92.69 484 TYR A N 1
ATOM 3740 C CA . TYR A 1 484 ? 28.205 -5.069 -30.806 1.00 92.69 484 TYR A CA 1
ATOM 3741 C C . TYR A 1 484 ? 27.606 -6.340 -31.404 1.00 92.69 484 TYR A C 1
ATOM 3743 O O . TYR A 1 484 ? 26.402 -6.388 -31.652 1.00 92.69 484 TYR A O 1
ATOM 3751 N N . LEU A 1 485 ? 28.429 -7.365 -31.608 1.00 94.25 485 LEU A N 1
ATOM 3752 C CA . LEU A 1 485 ? 27.974 -8.683 -32.037 1.00 94.25 485 LEU A CA 1
ATOM 3753 C C . LEU A 1 485 ? 28.168 -9.666 -30.889 1.00 94.25 485 LEU A C 1
ATOM 3755 O O . LEU A 1 485 ? 29.290 -9.823 -30.406 1.00 94.25 485 LEU A O 1
ATOM 3759 N N . LEU A 1 486 ? 27.077 -10.281 -30.441 1.00 94.88 486 LEU A N 1
ATOM 3760 C CA . LEU A 1 486 ? 27.064 -11.203 -29.310 1.00 94.88 486 LEU A CA 1
ATOM 3761 C C . LEU A 1 486 ? 26.720 -12.623 -29.765 1.00 94.88 486 LEU A C 1
ATOM 3763 O O . LEU A 1 486 ? 25.944 -12.792 -30.703 1.00 94.88 486 LEU A O 1
ATOM 3767 N N . ASP A 1 487 ? 27.252 -13.631 -29.082 1.00 93.25 487 ASP A N 1
ATOM 3768 C CA . ASP A 1 487 ? 26.829 -15.023 -29.242 1.00 93.25 487 ASP A CA 1
ATOM 3769 C C . ASP A 1 487 ? 25.550 -15.336 -28.439 1.00 93.25 487 ASP A C 1
ATOM 3771 O O . ASP A 1 487 ? 25.018 -14.493 -27.710 1.00 93.25 487 ASP A O 1
ATOM 3775 N N . ALA A 1 488 ? 25.061 -16.575 -28.537 1.00 90.44 488 ALA A N 1
ATOM 3776 C CA . ALA A 1 488 ? 23.880 -17.050 -27.810 1.00 90.44 488 ALA A CA 1
ATOM 3777 C C . ALA A 1 488 ? 24.028 -17.018 -26.273 1.00 90.44 488 ALA A C 1
ATOM 3779 O O . ALA A 1 488 ? 23.027 -17.062 -25.563 1.00 90.44 488 ALA A O 1
ATOM 3780 N N . SER A 1 489 ? 25.256 -16.923 -25.753 1.00 91.50 489 SER A N 1
ATOM 3781 C CA . SER A 1 489 ? 25.553 -16.768 -24.322 1.00 91.50 489 SER A CA 1
ATOM 3782 C C . SER A 1 489 ? 25.727 -15.303 -23.895 1.00 91.50 489 SER A C 1
ATOM 3784 O O . SER A 1 489 ? 26.054 -15.022 -22.739 1.00 91.50 489 SER A O 1
ATOM 3786 N N . GLY A 1 490 ? 25.510 -14.362 -24.820 1.00 92.75 490 GLY A N 1
ATOM 3787 C CA . GLY A 1 490 ? 25.623 -12.929 -24.589 1.00 92.75 490 GLY A CA 1
ATOM 3788 C C . GLY A 1 490 ? 27.062 -12.430 -24.485 1.00 92.75 490 GLY A C 1
ATOM 3789 O O . GLY A 1 490 ? 27.273 -11.363 -23.902 1.00 92.75 490 GLY A O 1
ATOM 3790 N N . ARG A 1 491 ? 28.046 -13.176 -25.003 1.00 92.94 491 ARG A N 1
ATOM 3791 C CA . ARG A 1 491 ? 29.462 -12.774 -25.036 1.00 92.94 491 ARG A CA 1
ATOM 3792 C C . ARG A 1 491 ? 29.807 -12.105 -26.364 1.00 92.94 491 ARG A C 1
ATOM 3794 O O . ARG A 1 491 ? 29.256 -12.507 -27.386 1.00 92.94 491 ARG A O 1
ATOM 3801 N N . PRO A 1 492 ? 30.698 -11.100 -26.382 1.00 92.44 492 PRO A N 1
ATOM 3802 C CA . PRO A 1 492 ? 31.129 -10.488 -27.632 1.00 92.44 492 PRO A CA 1
ATOM 3803 C C . PRO A 1 492 ? 31.895 -11.483 -28.507 1.00 92.44 492 PRO A C 1
ATOM 3805 O O . PRO A 1 492 ? 32.709 -12.260 -28.016 1.00 92.44 492 PRO A O 1
ATOM 3808 N N . VAL A 1 493 ? 31.631 -11.422 -29.810 1.00 91.38 493 VAL A N 1
ATOM 3809 C CA . VAL A 1 493 ? 32.304 -12.233 -30.838 1.00 91.38 493 VAL A CA 1
ATOM 3810 C C . VAL A 1 493 ? 33.411 -11.438 -31.536 1.00 91.38 493 VAL A C 1
ATOM 3812 O O . VAL A 1 493 ? 34.387 -12.013 -32.007 1.00 91.38 493 VAL A O 1
ATOM 3815 N N . LEU A 1 494 ? 33.267 -10.112 -31.594 1.00 90.44 494 LEU A N 1
ATOM 3816 C CA . LEU A 1 494 ? 34.168 -9.179 -32.270 1.00 90.44 494 LEU A CA 1
ATOM 3817 C C . LEU A 1 494 ? 34.371 -7.921 -31.420 1.00 90.44 494 LEU A C 1
ATOM 3819 O O . LEU A 1 494 ? 33.539 -7.595 -30.564 1.00 90.44 494 LEU A O 1
ATOM 3823 N N . ASP A 1 495 ? 35.437 -7.175 -31.716 1.00 88.94 495 ASP A N 1
ATOM 3824 C CA . ASP A 1 495 ? 35.605 -5.827 -31.182 1.00 88.94 495 ASP A CA 1
ATOM 3825 C C . ASP A 1 495 ? 34.454 -4.919 -31.645 1.00 88.94 495 ASP A C 1
ATOM 3827 O O . ASP A 1 495 ? 34.021 -4.998 -32.796 1.00 88.94 495 ASP A O 1
ATOM 3831 N N . PRO A 1 496 ? 33.935 -4.039 -30.773 1.00 89.06 496 PRO A N 1
ATOM 3832 C CA . PRO A 1 496 ? 32.812 -3.176 -31.111 1.00 89.06 496 PRO A CA 1
ATOM 3833 C C . PRO A 1 496 ? 33.142 -2.214 -32.256 1.00 89.06 496 PRO A C 1
ATOM 3835 O O . PRO A 1 496 ? 34.232 -1.644 -32.328 1.00 89.06 496 PRO A O 1
ATOM 3838 N N . ALA A 1 497 ? 32.158 -1.974 -33.119 1.00 90.25 497 ALA A N 1
ATOM 3839 C CA . ALA A 1 497 ? 32.269 -1.009 -34.204 1.00 90.25 497 ALA A CA 1
ATOM 3840 C C . ALA A 1 497 ? 31.716 0.359 -33.783 1.00 90.25 497 ALA A C 1
ATOM 3842 O O . ALA A 1 497 ? 30.645 0.444 -33.179 1.00 90.25 497 ALA A O 1
ATOM 3843 N N . PHE A 1 498 ? 32.424 1.436 -34.132 1.00 89.06 498 PHE A N 1
ATOM 3844 C CA . PHE A 1 498 ? 32.067 2.812 -33.776 1.00 89.06 498 PHE A CA 1
ATOM 3845 C C . PHE A 1 498 ? 31.884 3.690 -35.026 1.00 89.06 498 PHE A C 1
ATOM 3847 O O . PHE A 1 498 ? 32.573 3.473 -36.023 1.00 89.06 498 PHE A O 1
ATOM 3854 N N . PRO A 1 499 ? 30.985 4.694 -34.991 1.00 87.38 499 PRO A N 1
ATOM 3855 C CA . PRO A 1 499 ? 30.795 5.631 -36.099 1.00 87.38 499 PRO A CA 1
ATOM 3856 C C . PRO A 1 499 ? 32.085 6.361 -36.495 1.00 87.38 499 PRO A C 1
ATOM 3858 O O . PRO A 1 499 ? 32.740 6.960 -35.642 1.00 87.38 499 PRO A O 1
ATOM 3861 N N . GLY A 1 500 ? 32.405 6.375 -37.793 1.00 72.44 500 GLY A N 1
ATOM 3862 C CA . GLY A 1 500 ? 33.396 7.258 -38.423 1.00 72.44 500 GLY A CA 1
ATOM 3863 C C . GLY A 1 500 ? 34.742 7.383 -37.702 1.00 72.44 500 GLY A C 1
ATOM 3864 O O . GLY A 1 500 ? 35.060 8.477 -37.243 1.00 72.44 500 GLY A O 1
ATOM 3865 N N . ASN A 1 501 ? 35.514 6.295 -37.579 1.00 60.69 501 ASN A N 1
ATOM 3866 C CA . ASN A 1 501 ? 36.824 6.235 -36.897 1.00 60.69 501 ASN A CA 1
ATOM 3867 C C . ASN A 1 501 ? 36.881 6.927 -35.516 1.00 60.69 501 ASN A C 1
ATOM 3869 O O . ASN A 1 501 ? 37.968 7.226 -35.015 1.00 60.69 501 ASN A O 1
ATOM 3873 N N . ARG A 1 502 ? 35.734 7.208 -34.878 1.00 66.44 502 ARG A N 1
ATOM 3874 C CA . ARG A 1 502 ? 35.707 7.878 -33.580 1.00 66.44 502 ARG A CA 1
ATOM 3875 C C . ARG A 1 502 ? 36.226 6.903 -32.529 1.00 66.44 502 ARG A C 1
ATOM 3877 O O . ARG A 1 502 ? 35.802 5.745 -32.524 1.00 66.44 502 ARG A O 1
ATOM 3884 N N . PRO A 1 503 ? 37.112 7.353 -31.625 1.00 65.00 503 PRO A N 1
ATOM 3885 C CA . PRO A 1 503 ? 37.548 6.514 -30.526 1.00 65.00 503 PRO A CA 1
ATOM 3886 C C . PRO A 1 503 ? 36.342 6.128 -29.654 1.00 65.00 503 PRO A C 1
ATOM 3888 O O . PRO A 1 503 ? 35.378 6.901 -29.561 1.00 65.00 503 PRO A O 1
ATOM 3891 N N . PRO A 1 504 ? 36.386 4.952 -29.001 1.00 68.19 504 PRO A N 1
ATOM 3892 C CA . PRO A 1 504 ? 35.358 4.562 -28.050 1.00 68.19 504 PRO A CA 1
ATOM 3893 C C . PRO A 1 504 ? 35.172 5.664 -26.994 1.00 68.19 504 PRO A C 1
ATOM 3895 O O . PRO A 1 504 ? 36.149 6.304 -26.589 1.00 68.19 504 PRO A O 1
ATOM 3898 N N . PRO A 1 505 ? 33.937 5.906 -26.522 1.00 68.62 505 PRO A N 1
ATOM 3899 C CA . PRO A 1 505 ? 33.711 6.861 -25.447 1.00 68.62 505 PRO A CA 1
ATOM 3900 C C . PRO A 1 505 ? 34.527 6.461 -24.212 1.00 68.62 505 PRO A C 1
ATOM 3902 O O . PRO A 1 505 ? 34.565 5.285 -23.848 1.00 68.62 505 PRO A O 1
ATOM 3905 N N . ALA A 1 506 ? 35.162 7.443 -23.563 1.00 71.25 506 ALA A N 1
ATOM 3906 C CA . ALA A 1 506 ? 35.954 7.198 -22.362 1.00 71.25 506 ALA A CA 1
ATOM 3907 C C . ALA A 1 506 ? 35.092 6.505 -21.286 1.00 71.25 506 ALA A C 1
ATOM 3909 O O . ALA A 1 506 ? 33.971 6.960 -21.018 1.00 71.25 506 ALA A O 1
ATOM 3910 N N . PRO A 1 507 ? 35.580 5.412 -20.673 1.00 72.06 507 PRO A N 1
ATOM 3911 C CA . PRO A 1 507 ? 34.796 4.670 -19.704 1.00 72.06 507 PRO A CA 1
ATOM 3912 C C . PRO A 1 507 ? 34.601 5.508 -18.444 1.00 72.06 507 PRO A C 1
ATOM 3914 O O . PRO A 1 507 ? 35.560 5.948 -17.811 1.00 72.06 507 PRO A O 1
ATOM 3917 N N . ARG A 1 508 ? 33.342 5.701 -18.045 1.00 72.75 508 ARG A N 1
ATOM 3918 C CA . ARG A 1 508 ? 33.007 6.391 -16.790 1.00 72.75 508 ARG A CA 1
ATOM 3919 C C . ARG A 1 508 ? 33.377 5.557 -15.558 1.00 72.75 508 ARG A C 1
ATOM 3921 O O . ARG A 1 508 ? 33.679 6.117 -14.510 1.00 72.75 508 ARG A O 1
ATOM 3928 N N . PHE A 1 509 ? 33.365 4.231 -15.702 1.00 78.38 509 PHE A N 1
ATOM 3929 C CA . PHE A 1 509 ? 33.714 3.259 -14.668 1.00 78.38 509 PHE A CA 1
ATOM 3930 C C . PHE A 1 509 ? 34.827 2.336 -15.200 1.00 78.38 509 PHE A C 1
ATOM 3932 O O . PHE A 1 509 ? 34.523 1.287 -15.767 1.00 78.38 509 PHE A O 1
ATOM 3939 N N . PRO A 1 510 ? 36.114 2.717 -15.065 1.00 77.50 510 PRO A N 1
ATOM 3940 C CA . PRO A 1 510 ? 37.239 2.019 -15.698 1.00 77.50 510 PRO A CA 1
ATOM 3941 C C . PRO A 1 510 ? 37.334 0.503 -15.436 1.00 77.50 510 PRO A C 1
ATOM 3943 O O . PRO A 1 510 ? 37.631 -0.220 -16.386 1.00 77.50 510 PRO A O 1
ATOM 3946 N N . PRO A 1 511 ? 37.018 -0.026 -14.233 1.00 81.75 511 PRO A N 1
ATOM 3947 C CA . PRO A 1 511 ? 37.017 -1.475 -13.999 1.00 81.75 511 PRO A CA 1
ATOM 3948 C C . PRO A 1 511 ? 35.997 -2.255 -14.844 1.00 81.75 511 PRO A C 1
ATOM 3950 O O . PRO A 1 511 ? 36.118 -3.464 -14.988 1.00 81.75 511 PRO A O 1
ATOM 3953 N N . MET A 1 512 ? 34.991 -1.574 -15.400 1.00 73.44 512 MET A N 1
ATOM 3954 C CA . MET A 1 512 ? 33.920 -2.156 -16.217 1.00 73.44 512 MET A CA 1
ATOM 3955 C C . MET A 1 512 ? 34.041 -1.773 -17.704 1.00 73.44 512 MET A C 1
ATOM 3957 O O . MET A 1 512 ? 33.057 -1.824 -18.442 1.00 73.44 512 MET A O 1
A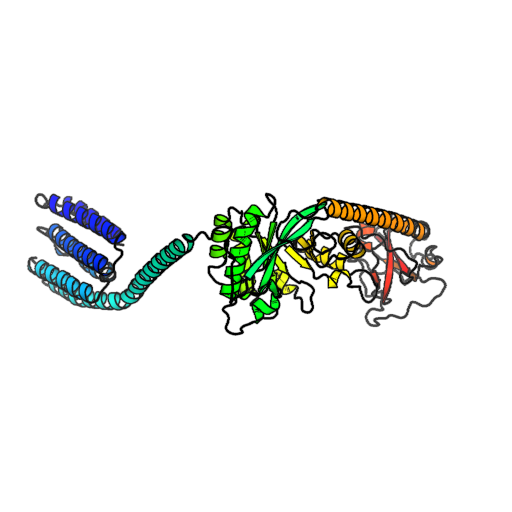TOM 3961 N N . ALA A 1 513 ? 35.223 -1.329 -18.147 1.00 71.38 513 ALA A N 1
ATOM 3962 C CA . ALA A 1 513 ? 35.444 -0.843 -19.510 1.00 71.38 513 ALA A CA 1
ATOM 3963 C C . ALA A 1 513 ? 35.613 -1.966 -20.551 1.00 71.38 513 ALA A C 1
ATOM 3965 O O . ALA A 1 513 ? 35.287 -1.766 -21.722 1.00 71.38 513 ALA A O 1
ATOM 3966 N N . SER A 1 514 ? 36.130 -3.127 -20.134 1.00 77.31 514 SER A N 1
ATOM 3967 C CA . SER A 1 514 ? 36.340 -4.284 -21.009 1.00 77.31 514 SER A CA 1
ATOM 3968 C C . SER A 1 514 ? 35.001 -4.912 -21.396 1.00 77.31 514 SER A C 1
ATOM 3970 O O . SER A 1 514 ? 34.222 -5.315 -20.534 1.00 77.31 514 SER A O 1
ATOM 3972 N N . ASN A 1 515 ? 34.731 -5.017 -22.701 1.00 74.38 515 ASN A N 1
ATOM 3973 C CA . ASN A 1 515 ? 33.551 -5.735 -23.190 1.00 74.38 515 ASN A CA 1
ATOM 3974 C C . ASN A 1 515 ? 33.769 -7.250 -23.213 1.00 74.38 515 ASN A C 1
ATOM 3976 O O . ASN A 1 515 ? 32.801 -7.986 -23.053 1.00 74.38 515 ASN A O 1
ATOM 3980 N N . TRP A 1 516 ? 35.012 -7.703 -23.408 1.00 82.50 516 TRP A N 1
ATOM 3981 C CA . TRP A 1 516 ? 35.360 -9.120 -23.560 1.00 82.50 516 TRP A CA 1
ATOM 3982 C C . TRP A 1 516 ? 35.086 -9.942 -22.296 1.00 82.50 516 TRP A C 1
ATOM 3984 O O . TRP A 1 516 ? 34.707 -11.107 -22.388 1.00 82.50 516 TRP A O 1
ATOM 3994 N N . ASP A 1 517 ? 35.170 -9.308 -21.126 1.00 81.06 517 ASP A N 1
ATOM 3995 C CA . ASP A 1 517 ? 34.869 -9.938 -19.836 1.00 81.06 517 ASP A CA 1
ATOM 3996 C C . ASP A 1 517 ? 33.370 -9.892 -19.475 1.00 81.06 517 ASP A C 1
ATOM 3998 O O . ASP A 1 517 ? 32.941 -10.497 -18.489 1.00 81.06 517 ASP A O 1
ATOM 4002 N N . ALA A 1 518 ? 32.553 -9.175 -20.255 1.00 83.31 518 ALA A N 1
ATOM 4003 C CA . ALA A 1 518 ? 31.145 -8.943 -19.958 1.00 83.31 518 ALA A CA 1
ATOM 4004 C C . ALA A 1 518 ? 30.220 -10.008 -20.572 1.00 83.31 518 ALA A C 1
ATOM 4006 O O . ALA A 1 518 ? 30.475 -10.573 -21.636 1.00 83.31 518 ALA A O 1
ATOM 4007 N N . ARG A 1 519 ? 29.083 -10.225 -19.904 1.00 89.12 519 ARG A N 1
ATOM 4008 C CA . ARG A 1 519 ? 27.949 -11.010 -20.401 1.00 89.12 519 ARG A CA 1
ATOM 4009 C C . ARG A 1 519 ? 26.683 -10.168 -20.404 1.00 89.12 519 ARG A C 1
ATOM 4011 O O . ARG A 1 519 ? 26.426 -9.428 -19.453 1.00 89.12 519 ARG A O 1
ATOM 4018 N N . TRP A 1 520 ? 25.901 -10.289 -21.472 1.00 88.81 520 TRP A N 1
ATOM 4019 C CA . TRP A 1 520 ? 24.721 -9.453 -21.720 1.00 88.81 520 TRP A CA 1
ATOM 4020 C C . TRP A 1 520 ? 23.421 -10.247 -21.864 1.00 88.81 520 TRP A C 1
ATOM 4022 O O . TRP A 1 520 ? 22.381 -9.664 -22.159 1.00 88.81 520 TRP A O 1
ATOM 4032 N N . ASP A 1 521 ? 23.457 -11.555 -21.629 1.00 90.62 521 ASP A N 1
ATOM 4033 C CA . ASP A 1 521 ? 22.321 -12.453 -21.823 1.00 90.62 521 ASP A CA 1
ATOM 4034 C C . ASP A 1 521 ? 21.187 -12.262 -20.802 1.00 90.62 521 ASP A C 1
ATOM 4036 O O . ASP A 1 521 ? 20.048 -12.632 -21.064 1.00 90.62 521 ASP A O 1
ATOM 4040 N N . ASN A 1 522 ? 21.459 -11.590 -19.679 1.00 87.62 522 ASN A N 1
ATOM 4041 C CA . ASN A 1 522 ? 20.441 -11.186 -18.705 1.00 87.62 522 ASN A CA 1
ATOM 4042 C C . ASN A 1 522 ? 19.754 -9.848 -19.034 1.00 87.62 522 ASN A C 1
ATOM 4044 O O . ASN A 1 522 ? 18.938 -9.363 -18.246 1.00 87.62 522 ASN A O 1
ATOM 4048 N N . LYS A 1 523 ? 20.118 -9.185 -20.139 1.00 89.75 523 LYS A N 1
ATOM 4049 C CA . LYS A 1 523 ? 19.531 -7.890 -20.490 1.00 89.75 523 LYS A CA 1
ATOM 4050 C C . LYS A 1 523 ? 18.181 -8.071 -21.187 1.00 89.75 523 LYS A C 1
ATOM 4052 O O . LYS A 1 523 ? 18.098 -8.875 -22.113 1.00 89.75 523 LYS A O 1
ATOM 4057 N N . PRO A 1 524 ? 17.155 -7.259 -20.851 1.00 87.81 524 PRO A N 1
ATOM 4058 C CA . PRO A 1 524 ? 15.828 -7.377 -21.461 1.00 87.81 524 PRO A CA 1
ATOM 4059 C C . PRO A 1 524 ? 15.835 -7.339 -22.995 1.00 87.81 524 PRO A C 1
ATOM 4061 O O . PRO A 1 524 ? 15.142 -8.125 -23.628 1.00 87.81 524 PRO A O 1
ATOM 4064 N N . PHE A 1 525 ? 16.668 -6.487 -23.608 1.00 89.75 525 PHE A N 1
ATOM 4065 C CA . PHE A 1 525 ? 16.777 -6.409 -25.071 1.00 89.75 525 PHE A CA 1
ATOM 4066 C C . PHE A 1 525 ? 17.339 -7.683 -25.709 1.00 89.75 525 PHE A C 1
ATOM 4068 O O . PHE A 1 525 ? 16.996 -7.996 -26.844 1.00 89.75 525 PHE A O 1
ATOM 4075 N N . PHE A 1 526 ? 18.211 -8.406 -24.999 1.00 93.12 526 PHE A N 1
ATOM 4076 C CA . PHE A 1 526 ? 18.813 -9.637 -25.496 1.00 93.12 526 PHE A CA 1
ATOM 4077 C C . PHE A 1 526 ? 17.775 -10.756 -25.467 1.00 93.12 526 PHE A C 1
ATOM 4079 O O . PHE A 1 526 ? 17.528 -11.393 -26.487 1.00 93.12 526 PHE A O 1
ATOM 4086 N N . VAL A 1 527 ? 17.096 -10.914 -24.328 1.00 91.62 527 VAL A N 1
ATOM 4087 C CA . VAL A 1 527 ? 16.000 -11.879 -24.159 1.00 91.62 527 VAL A CA 1
ATOM 4088 C C . VAL A 1 527 ? 14.886 -11.627 -25.181 1.00 91.62 527 VAL A C 1
ATOM 4090 O O . VAL A 1 527 ? 14.451 -12.559 -25.852 1.00 91.62 527 VAL A O 1
ATOM 4093 N N . ALA A 1 528 ? 14.476 -10.368 -25.367 1.00 90.56 528 ALA A N 1
ATOM 4094 C CA . ALA A 1 528 ? 13.458 -9.999 -26.350 1.00 90.56 528 ALA A CA 1
ATOM 4095 C C . ALA A 1 528 ? 13.889 -10.324 -27.791 1.00 90.56 528 ALA A C 1
ATOM 4097 O O . ALA A 1 528 ? 13.105 -10.884 -28.552 1.00 90.56 528 ALA A O 1
ATOM 4098 N N . ALA A 1 529 ? 15.143 -10.037 -28.160 1.00 92.69 529 ALA A N 1
ATOM 4099 C CA . ALA A 1 529 ? 15.648 -10.336 -29.499 1.00 92.69 529 ALA A CA 1
ATOM 4100 C C . ALA A 1 529 ? 15.652 -11.845 -29.787 1.00 92.69 529 ALA A C 1
ATOM 4102 O O . ALA A 1 529 ? 15.331 -12.255 -30.902 1.00 92.69 529 ALA A O 1
ATOM 4103 N N . LEU A 1 530 ? 15.982 -12.670 -28.787 1.00 92.50 530 LEU A N 1
ATOM 4104 C CA . LEU A 1 530 ? 15.932 -14.129 -28.900 1.00 92.50 530 LEU A CA 1
ATOM 4105 C C . LEU A 1 530 ? 14.502 -14.671 -29.016 1.00 92.50 530 LEU A C 1
ATOM 4107 O O . LEU A 1 530 ? 14.290 -15.666 -29.706 1.00 92.50 530 LEU A O 1
ATOM 4111 N N . ALA A 1 531 ? 13.525 -14.020 -28.382 1.00 91.94 531 ALA A N 1
ATOM 4112 C CA . ALA A 1 531 ? 12.117 -14.402 -28.482 1.00 91.94 531 ALA A CA 1
ATOM 4113 C C . ALA A 1 531 ? 11.525 -14.122 -29.877 1.00 91.94 531 ALA A C 1
ATOM 4115 O O . ALA A 1 531 ? 10.604 -14.815 -30.307 1.00 91.94 531 ALA A O 1
ATOM 4116 N N . THR A 1 532 ? 12.062 -13.135 -30.604 1.00 91.12 532 THR A N 1
ATOM 4117 C CA . THR A 1 532 ? 11.590 -12.736 -31.939 1.00 91.12 532 THR A CA 1
ATOM 4118 C C . THR A 1 532 ? 12.725 -12.737 -32.964 1.00 91.12 532 THR A C 1
ATOM 4120 O O . THR A 1 532 ? 13.139 -11.693 -33.472 1.00 91.12 532 THR A O 1
ATOM 4123 N N . ILE A 1 533 ? 13.241 -13.926 -33.284 1.00 92.31 533 ILE A N 1
ATOM 4124 C CA . ILE A 1 533 ? 14.366 -14.098 -34.216 1.00 92.31 533 ILE A CA 1
ATOM 4125 C C . ILE A 1 533 ? 14.087 -13.407 -35.561 1.00 92.31 533 ILE A C 1
ATOM 4127 O O . ILE A 1 533 ? 13.033 -13.584 -36.166 1.00 92.31 533 ILE A O 1
ATOM 4131 N N . GLY A 1 534 ? 15.056 -12.624 -36.043 1.00 89.81 534 GLY A N 1
ATOM 4132 C CA . GLY A 1 534 ? 14.966 -11.869 -37.295 1.00 89.81 534 GLY A CA 1
ATOM 4133 C C . GLY A 1 534 ? 14.170 -10.564 -37.211 1.00 89.81 534 GLY A C 1
ATOM 4134 O O . GLY A 1 534 ? 14.182 -9.795 -38.174 1.00 89.81 534 GLY A O 1
ATOM 4135 N N . HIS A 1 535 ? 13.526 -10.278 -36.078 1.00 91.31 535 HIS A N 1
ATOM 4136 C CA . HIS A 1 535 ? 12.789 -9.041 -35.854 1.00 91.31 535 HIS A CA 1
ATOM 4137 C C . HIS A 1 535 ? 13.575 -8.119 -34.910 1.00 91.31 535 HIS A C 1
ATOM 4139 O O . HIS A 1 535 ? 13.829 -8.491 -33.764 1.00 91.31 535 HIS A O 1
ATOM 4145 N N . PRO A 1 536 ? 13.972 -6.914 -35.363 1.00 91.38 536 PRO A N 1
ATOM 4146 C CA . PRO A 1 536 ? 14.637 -5.951 -34.497 1.00 91.38 536 PRO A CA 1
ATOM 4147 C C . PRO A 1 536 ? 13.720 -5.472 -33.368 1.00 91.38 536 PRO A C 1
ATOM 4149 O O . PRO A 1 536 ? 12.570 -5.109 -33.621 1.00 91.38 536 PRO A O 1
ATOM 4152 N N . VAL A 1 537 ? 14.253 -5.407 -32.150 1.00 89.75 537 VAL A N 1
ATOM 4153 C CA . VAL A 1 537 ? 13.551 -4.958 -30.943 1.00 89.75 537 VAL A CA 1
ATOM 4154 C C . VAL A 1 537 ? 14.306 -3.821 -30.266 1.00 89.75 537 VAL A C 1
ATOM 4156 O O . VAL A 1 537 ? 15.535 -3.847 -30.161 1.00 89.75 537 VAL A O 1
ATOM 4159 N N . PHE A 1 538 ? 13.571 -2.816 -29.797 1.00 87.06 538 PHE A N 1
ATOM 4160 C CA . PHE A 1 538 ? 14.129 -1.743 -28.979 1.00 87.06 538 PHE A CA 1
ATOM 4161 C C . PHE A 1 538 ? 14.049 -2.093 -27.495 1.00 87.06 538 PHE A C 1
ATOM 4163 O O . PHE A 1 538 ? 13.085 -2.695 -27.029 1.00 87.06 538 PHE A O 1
ATOM 4170 N N . SER A 1 539 ? 15.056 -1.672 -26.739 1.00 85.62 539 SER A N 1
ATOM 4171 C CA . SER A 1 539 ? 15.003 -1.655 -25.284 1.00 85.62 539 SER A CA 1
ATOM 4172 C C . SER A 1 539 ? 14.228 -0.440 -24.780 1.00 85.62 539 SER A C 1
ATOM 4174 O O . SER A 1 539 ? 14.192 0.604 -25.433 1.00 85.62 539 SER A O 1
ATOM 4176 N N . GLN A 1 540 ? 13.737 -0.520 -23.544 1.00 77.31 540 GLN A N 1
ATOM 4177 C CA . GLN A 1 540 ? 13.468 0.693 -22.772 1.00 77.31 540 GLN A CA 1
ATOM 4178 C C . GLN A 1 540 ? 14.779 1.487 -22.589 1.00 77.31 540 GLN A C 1
ATOM 4180 O O . GLN A 1 540 ? 15.854 0.867 -22.550 1.00 77.31 540 GLN A O 1
ATOM 4185 N N . PRO A 1 541 ? 14.749 2.828 -22.507 1.00 77.62 541 PRO A N 1
ATOM 4186 C CA . PRO A 1 541 ? 15.956 3.610 -22.286 1.00 77.62 541 PRO A CA 1
ATOM 4187 C C . PRO A 1 541 ? 16.596 3.258 -20.941 1.00 77.62 541 PRO A C 1
ATOM 4189 O O . PRO A 1 541 ? 15.917 3.109 -19.928 1.00 77.62 541 PRO A O 1
ATOM 4192 N N . TYR A 1 542 ? 17.918 3.128 -20.919 1.00 79.88 542 TYR A N 1
ATOM 4193 C CA . TYR A 1 542 ? 18.662 2.740 -19.724 1.00 79.88 542 TYR A CA 1
ATOM 4194 C C . TYR A 1 542 ? 20.033 3.412 -19.675 1.00 79.88 542 TYR A C 1
ATOM 4196 O O . TYR A 1 542 ? 20.494 4.041 -20.627 1.00 79.88 542 TYR A O 1
ATOM 4204 N N . HIS A 1 543 ? 20.710 3.287 -18.535 1.00 79.00 543 HIS A N 1
ATOM 4205 C CA . HIS A 1 543 ? 22.065 3.797 -18.373 1.00 79.00 543 HIS A CA 1
ATOM 4206 C C . HIS A 1 543 ? 23.081 2.740 -18.816 1.00 79.00 543 HIS A C 1
ATOM 4208 O O . HIS A 1 543 ? 23.187 1.674 -18.209 1.00 79.00 543 HIS A O 1
ATOM 4214 N N . SER A 1 544 ? 23.851 3.016 -19.870 1.00 78.81 544 SER A N 1
ATOM 4215 C CA . SER A 1 544 ? 24.913 2.110 -20.319 1.00 78.81 544 SER A CA 1
ATOM 4216 C C . SER A 1 544 ? 26.001 1.977 -19.251 1.00 78.81 544 SER A C 1
ATOM 4218 O O . SER A 1 544 ? 26.612 2.974 -18.872 1.00 78.81 544 SER A O 1
ATOM 4220 N N . LEU A 1 545 ? 26.302 0.748 -18.826 1.00 74.31 545 LEU A N 1
ATOM 4221 C CA . LEU A 1 545 ? 27.367 0.467 -17.852 1.00 74.31 545 LEU A CA 1
ATOM 4222 C C . LEU A 1 545 ? 28.759 0.871 -18.362 1.00 74.31 545 LEU A C 1
ATOM 4224 O O . LEU A 1 545 ? 29.573 1.375 -17.597 1.00 74.31 545 LEU A O 1
ATOM 4228 N N . THR A 1 546 ? 29.015 0.695 -19.660 1.00 70.06 546 THR A N 1
ATOM 4229 C CA . THR A 1 546 ? 30.341 0.928 -20.253 1.00 70.06 546 THR A CA 1
ATOM 4230 C C . THR A 1 546 ? 30.633 2.413 -20.464 1.00 70.06 546 THR A C 1
ATOM 4232 O O . THR A 1 546 ? 31.737 2.879 -20.202 1.00 70.06 546 THR A O 1
ATOM 4235 N N . SER A 1 547 ? 29.634 3.183 -20.908 1.00 71.81 547 SER A N 1
ATOM 4236 C CA . SER A 1 547 ? 29.795 4.608 -21.234 1.00 71.81 547 SER A CA 1
ATOM 4237 C C . SER A 1 547 ? 29.245 5.552 -20.167 1.00 71.81 547 SER A C 1
ATOM 4239 O O . SER A 1 547 ? 29.549 6.742 -20.189 1.00 71.81 547 SER A O 1
ATOM 4241 N N . GLY A 1 548 ? 28.403 5.072 -19.250 1.00 73.12 548 GLY A N 1
ATOM 4242 C CA . GLY A 1 548 ? 27.735 5.925 -18.273 1.00 73.12 548 GLY A CA 1
ATOM 4243 C C . GLY A 1 548 ? 26.879 7.017 -18.921 1.00 73.12 548 GLY A C 1
ATOM 4244 O O . GLY A 1 548 ? 26.730 8.091 -18.327 1.00 73.12 548 GLY A O 1
ATOM 4245 N N . ARG A 1 549 ? 26.310 6.752 -20.106 1.00 77.81 549 ARG A N 1
ATOM 4246 C CA . ARG A 1 549 ? 25.349 7.608 -20.827 1.00 77.81 549 ARG A CA 1
ATOM 4247 C C . ARG A 1 549 ? 23.977 6.939 -20.923 1.00 77.81 549 ARG A C 1
ATOM 4249 O O . ARG A 1 549 ? 23.911 5.710 -20.974 1.00 77.81 549 ARG A O 1
ATOM 4256 N N . ALA A 1 550 ? 22.915 7.741 -20.959 1.00 81.62 550 ALA A N 1
ATOM 4257 C CA . ALA A 1 550 ? 21.581 7.251 -21.294 1.00 81.62 550 ALA A CA 1
ATOM 4258 C C . ALA A 1 550 ? 21.569 6.750 -22.745 1.00 81.62 550 ALA A C 1
ATOM 4260 O O . ALA A 1 550 ? 22.083 7.428 -23.637 1.00 81.62 550 ALA A O 1
ATOM 4261 N N . CYS A 1 551 ? 21.028 5.559 -22.972 1.00 85.06 551 CYS A N 1
ATOM 4262 C CA . CYS A 1 551 ? 20.952 4.955 -24.292 1.00 85.06 551 CYS A CA 1
ATOM 4263 C C . CYS A 1 551 ? 19.702 4.095 -24.470 1.00 85.06 551 CYS A C 1
ATOM 4265 O O . CYS A 1 551 ? 19.065 3.674 -23.505 1.00 85.06 551 CYS A O 1
ATOM 4267 N N . VAL A 1 552 ? 19.396 3.804 -25.731 1.00 87.06 552 VAL A N 1
ATOM 4268 C CA . VAL A 1 552 ? 18.447 2.769 -26.152 1.00 87.06 552 VAL A CA 1
ATOM 4269 C C . VAL A 1 552 ? 19.229 1.725 -26.942 1.00 87.06 552 VAL A C 1
ATOM 4271 O O . VAL A 1 552 ? 20.055 2.078 -27.786 1.00 87.06 552 VAL A O 1
ATOM 4274 N N . ALA A 1 553 ? 19.003 0.442 -26.669 1.00 90.38 553 ALA A N 1
ATOM 4275 C CA . ALA A 1 553 ? 19.559 -0.641 -27.470 1.00 90.38 553 ALA A CA 1
ATOM 4276 C C . ALA A 1 553 ? 18.548 -1.064 -28.539 1.00 90.38 553 ALA A C 1
ATOM 4278 O O . ALA A 1 553 ? 17.382 -1.288 -28.228 1.00 90.38 553 ALA A O 1
ATOM 4279 N N . LEU A 1 554 ? 19.001 -1.202 -29.781 1.00 93.25 554 LEU A N 1
ATOM 4280 C CA . LEU A 1 554 ? 18.282 -1.899 -30.839 1.00 93.25 554 LEU A CA 1
ATOM 4281 C C . LEU A 1 554 ? 18.982 -3.236 -31.067 1.00 93.25 554 LEU A C 1
ATOM 4283 O O . LEU A 1 554 ? 20.158 -3.253 -31.426 1.00 93.25 554 LEU A O 1
ATOM 4287 N N . ALA A 1 555 ? 18.284 -4.339 -30.824 1.00 95.12 555 ALA A N 1
ATOM 4288 C CA . ALA A 1 555 ? 18.840 -5.684 -30.888 1.00 95.12 555 ALA A CA 1
ATOM 4289 C C . ALA A 1 555 ? 18.103 -6.532 -31.928 1.00 95.12 555 ALA A C 1
ATOM 4291 O O . ALA A 1 555 ? 16.895 -6.399 -32.094 1.00 95.12 555 ALA A O 1
ATOM 4292 N N . CYS A 1 556 ? 18.815 -7.407 -32.631 1.00 96.25 556 CYS A N 1
ATOM 4293 C CA . CYS A 1 556 ? 18.223 -8.364 -33.561 1.00 96.25 556 CYS A CA 1
ATOM 4294 C C . CYS A 1 556 ? 18.972 -9.694 -33.472 1.00 96.25 556 CYS A C 1
ATOM 4296 O O . CYS A 1 556 ? 20.195 -9.720 -33.628 1.00 96.25 556 CYS A O 1
ATOM 4298 N N . ALA A 1 557 ? 18.246 -10.786 -33.225 1.00 95.56 557 ALA A N 1
ATOM 4299 C CA . ALA A 1 557 ? 18.812 -12.129 -33.259 1.00 95.56 557 ALA A CA 1
ATOM 4300 C C . ALA A 1 557 ? 18.834 -12.662 -34.697 1.00 95.56 557 ALA A C 1
ATOM 4302 O O . ALA A 1 557 ? 17.853 -12.566 -35.439 1.00 95.56 557 ALA A O 1
ATOM 4303 N N . ILE A 1 558 ? 19.967 -13.228 -35.092 1.00 93.19 558 ILE A N 1
ATOM 4304 C CA . ILE A 1 558 ? 20.294 -13.606 -36.460 1.00 93.19 558 ILE A CA 1
ATOM 4305 C C . ILE A 1 558 ? 20.806 -15.050 -36.440 1.00 93.19 558 ILE A C 1
ATOM 4307 O O . ILE A 1 558 ? 21.843 -15.315 -35.828 1.00 93.19 558 ILE A O 1
ATOM 4311 N N . PRO A 1 559 ? 20.123 -15.987 -37.119 1.00 90.25 559 PRO A N 1
ATOM 4312 C CA . PRO A 1 559 ? 20.678 -17.312 -37.362 1.00 90.25 559 PRO A CA 1
ATOM 4313 C C . PRO A 1 559 ? 21.888 -17.194 -38.290 1.00 90.25 559 PRO A C 1
ATOM 4315 O O . PRO A 1 559 ? 21.796 -16.553 -39.343 1.00 90.25 559 PRO A O 1
ATOM 4318 N N . HIS A 1 560 ? 23.008 -17.801 -37.911 1.00 84.62 560 HIS A N 1
ATOM 4319 C CA . HIS A 1 560 ? 24.211 -17.858 -38.730 1.00 84.62 560 HIS A CA 1
ATOM 4320 C C . HIS A 1 560 ? 24.874 -19.232 -38.595 1.00 84.62 560 HIS A C 1
ATOM 4322 O O . HIS A 1 560 ? 25.434 -19.553 -37.549 1.00 84.62 560 HIS A O 1
ATOM 4328 N N . GLN A 1 561 ? 24.824 -20.035 -39.663 1.00 82.50 561 GLN A N 1
ATOM 4329 C CA . GLN A 1 561 ? 25.235 -21.448 -39.633 1.00 82.50 561 GLN A CA 1
ATOM 4330 C C . GLN A 1 561 ? 24.513 -22.201 -38.492 1.00 82.50 561 GLN A C 1
ATOM 4332 O O . GLN A 1 561 ? 23.295 -22.075 -38.377 1.00 82.50 561 GLN A O 1
ATOM 4337 N N . ASP A 1 562 ? 25.245 -22.927 -37.640 1.00 81.88 562 ASP A N 1
ATOM 4338 C CA . ASP A 1 562 ? 24.714 -23.659 -36.478 1.00 81.88 562 ASP A CA 1
ATOM 4339 C C . ASP A 1 562 ? 24.680 -22.814 -35.185 1.00 81.88 562 ASP A C 1
ATOM 4341 O O . ASP A 1 562 ? 24.512 -23.345 -34.086 1.00 81.88 562 ASP A O 1
ATOM 4345 N N . GLN A 1 563 ? 24.872 -21.493 -35.285 1.00 87.19 563 GLN A N 1
ATOM 4346 C CA . GLN A 1 563 ? 24.912 -20.583 -34.141 1.00 87.19 563 GLN A CA 1
ATOM 4347 C C . GLN A 1 563 ? 23.884 -19.456 -34.260 1.00 87.19 563 GLN A C 1
ATOM 4349 O O . GLN A 1 563 ? 23.453 -19.057 -35.344 1.00 87.19 563 GLN A O 1
ATOM 4354 N N . LEU A 1 564 ? 23.498 -18.918 -33.104 1.00 91.69 564 LEU A N 1
ATOM 4355 C CA . LEU A 1 564 ? 22.643 -17.745 -33.011 1.00 91.69 564 LEU A CA 1
ATOM 4356 C C . LEU A 1 564 ? 23.482 -16.560 -32.541 1.00 91.69 564 LEU A C 1
ATOM 4358 O O . LEU A 1 564 ? 24.147 -16.634 -31.507 1.00 91.69 564 LEU A O 1
ATOM 4362 N N . LEU A 1 565 ? 23.441 -15.482 -33.315 1.00 94.88 565 LEU A N 1
ATOM 4363 C CA . LEU A 1 565 ? 24.137 -14.239 -33.015 1.00 94.88 565 LEU A CA 1
ATOM 4364 C C . LEU A 1 565 ? 23.122 -13.142 -32.721 1.00 94.88 565 LEU A C 1
ATOM 4366 O O . LEU A 1 565 ? 22.036 -13.127 -33.293 1.00 94.88 565 LEU A O 1
ATOM 4370 N N . VAL A 1 566 ? 23.475 -12.193 -31.864 1.00 96.19 566 VAL A N 1
ATOM 4371 C CA . VAL A 1 566 ? 22.646 -11.023 -31.569 1.00 96.19 566 VAL A CA 1
ATOM 4372 C C . VAL A 1 566 ? 23.433 -9.769 -31.920 1.00 96.19 566 VAL A C 1
ATOM 4374 O O . VAL A 1 566 ? 24.415 -9.429 -31.257 1.00 96.19 566 VAL A O 1
ATOM 4377 N N . LEU A 1 567 ? 23.000 -9.073 -32.972 1.00 96.12 567 LEU A N 1
ATOM 4378 C CA . LEU A 1 567 ? 23.513 -7.749 -33.306 1.00 96.12 567 LEU A CA 1
ATOM 4379 C C . LEU A 1 567 ? 22.821 -6.727 -32.407 1.00 96.12 567 LEU A C 1
ATOM 4381 O O . LEU A 1 567 ? 21.595 -6.630 -32.406 1.00 96.12 567 LEU A O 1
ATOM 4385 N N . VAL A 1 568 ? 23.607 -5.956 -31.663 1.00 95.06 568 VAL A N 1
ATOM 4386 C CA . VAL A 1 568 ? 23.124 -4.910 -30.762 1.00 95.06 568 VAL A CA 1
ATOM 4387 C C . VAL A 1 568 ? 23.732 -3.578 -31.168 1.00 95.06 568 VAL A C 1
ATOM 4389 O O . VAL A 1 568 ? 24.949 -3.408 -31.148 1.00 95.06 568 VAL A O 1
ATOM 4392 N N . THR A 1 569 ? 22.893 -2.595 -31.465 1.00 93.56 569 THR A N 1
ATOM 4393 C CA . THR A 1 569 ? 23.313 -1.212 -31.681 1.00 93.56 569 THR A CA 1
ATOM 4394 C C . THR A 1 569 ? 22.854 -0.340 -30.524 1.00 93.56 569 THR A C 1
ATOM 4396 O O . THR A 1 569 ? 21.687 -0.372 -30.142 1.00 93.56 569 THR A O 1
ATOM 4399 N N . LYS A 1 570 ? 23.761 0.466 -29.971 1.00 91.00 570 LYS A N 1
ATOM 4400 C CA . LYS A 1 570 ? 23.435 1.447 -28.935 1.00 91.00 570 LYS A CA 1
ATOM 4401 C C . LYS A 1 570 ? 23.219 2.825 -29.556 1.00 91.00 570 LYS A C 1
ATOM 4403 O O . LYS A 1 570 ? 24.075 3.327 -30.289 1.00 91.00 570 LYS A O 1
ATOM 4408 N N . LEU A 1 571 ? 22.080 3.426 -29.228 1.00 88.94 571 LEU A N 1
ATOM 4409 C CA . LEU A 1 571 ? 21.673 4.760 -29.650 1.00 88.94 571 LEU A CA 1
ATOM 4410 C C . LEU A 1 571 ? 21.844 5.749 -28.494 1.00 88.94 571 LEU A C 1
ATOM 4412 O O . LEU A 1 571 ? 21.431 5.456 -27.371 1.00 88.94 571 LEU A O 1
ATOM 4416 N N . ASP A 1 572 ? 22.479 6.893 -28.745 1.00 86.38 572 ASP A N 1
ATOM 4417 C CA . ASP A 1 572 ? 22.727 7.933 -27.749 1.00 86.38 572 ASP A CA 1
ATOM 4418 C C . ASP A 1 572 ? 21.399 8.632 -27.439 1.00 86.38 572 ASP A C 1
ATOM 4420 O O . ASP A 1 572 ? 20.786 9.233 -28.319 1.00 86.38 572 ASP A O 1
ATOM 4424 N N . TRP A 1 573 ? 20.940 8.519 -26.190 1.00 81.94 573 TRP A N 1
ATOM 4425 C CA . TRP A 1 573 ? 19.652 9.046 -25.730 1.00 81.94 573 TRP A CA 1
ATOM 4426 C C . TRP A 1 573 ? 19.825 10.235 -24.780 1.00 81.94 573 TRP A C 1
ATOM 4428 O O . TRP A 1 573 ? 18.971 10.522 -23.945 1.00 81.94 573 TRP A O 1
ATOM 4438 N N . THR A 1 574 ? 20.973 10.913 -24.868 1.00 75.00 574 THR A N 1
ATOM 4439 C CA . THR A 1 574 ? 21.303 12.065 -24.015 1.00 75.00 574 THR A CA 1
ATOM 4440 C C . THR A 1 574 ? 20.695 13.385 -24.509 1.00 75.00 574 THR A C 1
ATOM 4442 O O . THR A 1 574 ? 20.680 14.358 -23.756 1.00 75.00 574 THR A O 1
ATOM 4445 N N . SER A 1 575 ? 20.160 13.430 -25.737 1.00 66.25 575 SER A N 1
ATOM 4446 C CA . SER A 1 575 ? 19.531 14.628 -26.312 1.00 66.25 575 SER A CA 1
ATOM 4447 C C . SER A 1 575 ? 18.125 14.892 -25.744 1.00 66.25 575 SER A C 1
ATOM 4449 O O . SER A 1 575 ? 17.308 13.972 -25.715 1.00 66.25 575 SER A O 1
ATOM 4451 N N . PRO A 1 576 ? 17.778 16.147 -25.394 1.00 56.59 576 PRO A N 1
ATOM 4452 C CA . PRO A 1 576 ? 16.444 16.509 -24.906 1.00 56.59 576 PRO A CA 1
ATOM 4453 C C . PRO A 1 576 ? 15.335 16.417 -25.972 1.00 56.59 576 PRO A C 1
ATOM 4455 O O . PRO A 1 576 ? 14.161 16.467 -25.623 1.00 56.59 576 PRO A O 1
ATOM 4458 N N . SER A 1 577 ? 15.676 16.291 -27.260 1.00 60.06 577 SER A N 1
ATOM 4459 C CA . SER A 1 577 ? 14.709 16.223 -28.371 1.00 60.06 577 SER A CA 1
ATOM 4460 C C . SER A 1 577 ? 14.193 14.814 -28.694 1.00 60.06 577 SER A C 1
ATOM 4462 O O . SER A 1 577 ? 13.365 14.654 -29.597 1.00 60.06 577 SER A O 1
ATOM 4464 N N . LEU A 1 578 ? 14.697 13.787 -28.004 1.00 66.88 578 LEU A N 1
ATOM 4465 C CA . LEU A 1 578 ? 14.322 12.397 -28.250 1.00 66.88 578 LEU A CA 1
ATOM 4466 C C . LEU A 1 578 ? 13.133 12.012 -27.374 1.00 66.88 578 LEU A C 1
ATOM 4468 O O . LEU A 1 578 ? 13.204 12.073 -26.144 1.00 66.88 578 LEU A O 1
ATOM 4472 N N . ALA A 1 579 ? 12.039 11.611 -28.021 1.00 64.12 579 ALA A N 1
ATOM 4473 C CA . ALA A 1 579 ? 10.846 11.155 -27.321 1.00 64.12 579 ALA A CA 1
ATOM 4474 C C . ALA A 1 579 ? 11.181 9.891 -26.521 1.00 64.12 579 ALA A C 1
ATOM 4476 O O . ALA A 1 579 ? 11.760 8.953 -27.057 1.00 64.12 579 ALA A O 1
ATOM 4477 N N . TRP A 1 580 ? 10.829 9.830 -25.241 1.00 63.84 580 TRP A N 1
ATOM 4478 C CA . TRP A 1 580 ? 10.913 8.562 -24.513 1.00 63.84 580 TRP A CA 1
ATOM 4479 C C . TRP A 1 580 ? 9.792 7.641 -25.015 1.00 63.84 580 TRP A C 1
ATOM 4481 O O . TRP A 1 580 ? 8.698 8.141 -25.275 1.00 63.84 580 TRP A O 1
ATOM 4491 N N . PRO A 1 581 ? 10.007 6.330 -25.202 1.00 62.44 581 PRO A N 1
ATOM 4492 C CA . PRO A 1 581 ? 8.886 5.434 -25.448 1.00 62.44 581 PRO A CA 1
ATOM 4493 C C . PRO A 1 581 ? 7.933 5.502 -24.251 1.00 62.44 581 PRO A C 1
ATOM 4495 O O . PRO A 1 581 ? 8.381 5.604 -23.107 1.00 62.44 581 PRO A O 1
ATOM 4498 N N . VAL A 1 582 ? 6.625 5.450 -24.511 1.00 58.38 582 VAL A N 1
ATOM 4499 C CA . VAL A 1 582 ? 5.647 5.219 -23.441 1.00 58.38 582 VAL A CA 1
ATOM 4500 C C . VAL A 1 582 ? 6.006 3.869 -22.826 1.00 58.38 582 VAL A C 1
ATOM 4502 O O . VAL A 1 582 ? 6.163 2.891 -23.567 1.00 58.38 582 VAL A O 1
ATOM 4505 N N . ALA A 1 583 ? 6.218 3.834 -21.508 1.00 48.50 583 ALA A N 1
ATOM 4506 C CA . ALA A 1 583 ? 6.543 2.605 -20.800 1.00 48.50 583 ALA A CA 1
ATOM 4507 C C . ALA A 1 583 ? 5.476 1.565 -21.151 1.00 48.50 583 ALA A C 1
ATOM 4509 O O . ALA A 1 583 ? 4.299 1.723 -20.842 1.00 48.50 583 ALA A O 1
ATOM 4510 N N . THR A 1 584 ? 5.877 0.540 -21.891 1.00 37.06 584 THR A N 1
ATOM 4511 C CA . THR A 1 584 ? 5.008 -0.592 -22.182 1.00 37.06 584 THR A CA 1
ATOM 4512 C C . THR A 1 584 ? 5.142 -1.495 -20.965 1.00 37.06 584 THR A C 1
ATOM 4514 O O . THR A 1 584 ? 6.278 -1.888 -20.675 1.00 37.06 584 THR A O 1
ATOM 4517 N N . PRO A 1 585 ? 4.066 -1.775 -20.210 1.00 32.84 585 PRO A N 1
ATOM 4518 C CA . PRO A 1 585 ? 4.135 -2.830 -19.212 1.00 32.84 585 PRO A CA 1
ATOM 4519 C C . PRO A 1 585 ? 4.573 -4.107 -19.943 1.00 32.84 585 PRO A C 1
ATOM 4521 O O . PRO A 1 585 ? 4.021 -4.434 -20.997 1.00 32.84 585 PRO A O 1
ATOM 4524 N N . LEU A 1 586 ? 5.664 -4.702 -19.455 1.00 27.91 586 LEU A N 1
ATOM 4525 C CA . LEU A 1 586 ? 6.260 -5.925 -19.999 1.00 27.91 586 LEU A CA 1
ATOM 4526 C C . LEU A 1 586 ? 5.321 -7.118 -19.840 1.00 27.91 586 LEU A C 1
ATOM 4528 O O . LEU A 1 586 ? 4.677 -7.203 -18.770 1.00 27.91 586 LEU A O 1
#

pLDDT: mean 82.19, std 12.66, range [27.91, 98.31]

Organism: NCBI:txid28092